Protein 4JPQ (pdb70)

Solvent-accessible surface area: 18331 Å² total

Secondary structure (DSSP, 8-state):
----EEEEEE---SPPPGGGHHHHHHHTT---EE--B---TTS----EEEEEEEE-SSEEEEEEEEEEEEEEE---STTSSGGGSSEEEEEE-SSSSS-EEEEEEETTS-EEEEEE-TTS--PBPPHHHH-----BTT-SS-EEEEEEEEEEEE--EEGGG-TTS-----TT---EEEEEE-TTSSS--EEESS---SS-----GGG-BEEEE-/---EEEEEE---SS--GGGHHHHHHHTT---EE--B---TTS----EEEEEEEE-SSEEEEEEEEEEEEEEE---STTSSGGGSSEEEEEE--SSSS-EEEEEEETTS-EEEEEE-TTS--PBPPHHHH-----BTT-SS-EEEEEEEEEEEE--EEGGG-TTS-----TT---EEEEEE-TTSSS--EEESS---SS-----GGG-BEEEE-

Radius of gyration: 24.13 Å; Cα contacts (8 Å, |Δi|>4): 1091; chains: 2; bounding box: 41×57×74 Å

Foldseek 3Di:
DAWAEDEAAEFDPDFDAAVCQVVRCVVVVFDKAWFFDAQAPVQPDTWGKIKTWHYHFFKIKIKIKTKDQKFFFQFQAAQGPQLQTWKKKKKADFPPDQKIKIWIAGQQGRIWMWIGHPPDDTDTDDPVLSVPHKDKPNHDGGGGMDGGIDIMMMIIHGPCSNVVDDRDTPAFGKWIKMWTFHNNHPRTGITIRIHDNDNDGGNDRVRTHMYTYD/DWAEDEAAEFDPDQDAAVCQVVRCVVVVFDKAWFFDAQDPVQNDGWGKIKTWHYHFFKIKIKMKTKDQKFFFQFQAAQGPQLQTWKKKKKADFDPDQKIKIWIAGQQGHIWMWIGHPPDDTDTDDPVLSVPHKDKPNHDGGGGMDGGIDIMMMIMHGPCSNVVDDRDTPAFGKWIKMWTFHNNHPRTGITIRIHDNDPDGGNDRVRTYMYTHD

CATH classification: 2.60.40.1190

Structure (mmCIF, N/CA/C/O backbone):
data_4JPQ
#
_entry.id   4JPQ
#
_cell.length_a   96.860
_cell.length_b   96.860
_cell.length_c   137.644
_cell.angle_alpha   90.000
_cell.angle_beta   90.000
_cell.angle_gamma   90.000
#
_symmetry.space_group_name_H-M   'P 43 21 2'
#
loop_
_entity.id
_entity.type
_entity.pdbx_description
1 polymer 'Uncharacterized protein'
2 non-polymer '3-CYCLOHEXYL-1-PROPYLSULFONIC ACID'
3 non-polymer 'SULFATE ION'
4 water water
#
loop_
_atom_site.group_PDB
_atom_site.id
_atom_site.type_symbol
_atom_site.label_atom_id
_atom_site.label_alt_id
_atom_site.label_comp_id
_atom_site.label_asym_id
_atom_site.label_entity_id
_atom_site.label_seq_id
_atom_site.pdbx_PDB_ins_code
_atom_site.Cartn_x
_atom_site.Cartn_y
_atom_site.Cartn_z
_atom_site.occupancy
_atom_site.B_iso_or_equiv
_atom_site.auth_seq_id
_atom_site.auth_comp_id
_atom_site.auth_asym_id
_atom_site.auth_atom_id
_atom_site.pdbx_PDB_model_num
ATOM 1 N N . GLN A 1 2 ? 27.250 29.820 53.328 1.00 163.06 32 GLN A N 1
ATOM 2 C CA . GLN A 1 2 ? 26.797 28.415 53.116 1.00 147.04 32 GLN A CA 1
ATOM 3 C C . GLN A 1 2 ? 25.738 28.041 54.170 1.00 143.46 32 GLN A C 1
ATOM 4 O O . GLN A 1 2 ? 25.698 28.647 55.247 1.00 135.94 32 GLN A O 1
ATOM 10 N N . SER A 1 3 ? 24.898 27.050 53.838 1.00 129.10 33 SER A N 1
ATOM 11 C CA . SER A 1 3 ? 23.711 26.616 54.628 1.00 117.40 33 SER A CA 1
ATOM 12 C C . SER A 1 3 ? 22.617 27.687 54.549 1.00 108.88 33 SER A C 1
ATOM 13 O O . SER A 1 3 ? 22.879 28.883 54.282 1.00 94.63 33 SER A O 1
ATOM 16 N N . GLY A 1 4 ? 21.388 27.234 54.761 1.00 90.97 34 GLY A N 1
ATOM 17 C CA . GLY A 1 4 ? 20.242 28.118 54.809 1.00 81.12 34 GLY A CA 1
ATOM 18 C C . GLY A 1 4 ? 19.947 28.507 56.237 1.00 79.58 34 GLY A C 1
ATOM 19 O O . GLY A 1 4 ? 20.576 28.012 57.177 1.00 78.99 34 GLY A O 1
ATOM 20 N N . LYS A 1 5 ? 18.976 29.404 56.383 1.00 73.41 35 LYS A N 1
ATOM 21 C CA . LYS A 1 5 ? 18.517 29.875 57.690 1.00 70.27 35 LYS A CA 1
ATOM 22 C C . LYS A 1 5 ? 17.699 28.805 58.428 1.00 71.87 35 LYS A C 1
ATOM 23 O O . LYS A 1 5 ? 17.318 27.779 57.856 1.00 68.77 35 LYS A O 1
ATOM 29 N N . SER A 1 6 ? 17.445 29.071 59.710 1.00 74.24 36 SER A N 1
ATOM 30 C CA . SER A 1 6 ? 16.672 28.189 60.568 1.00 69.99 36 SER A CA 1
ATOM 31 C C . SER A 1 6 ? 15.613 28.964 61.372 1.00 68.55 36 SER A C 1
ATOM 32 O O . SER A 1 6 ? 15.817 30.133 61.742 1.00 66.48 36 SER A O 1
ATOM 35 N N . LEU A 1 7 ? 14.491 28.288 61.619 1.00 60.59 37 LEU A N 1
ATOM 36 C CA . LEU A 1 7 ? 13.366 28.814 62.376 1.00 61.54 37 LEU A CA 1
ATOM 37 C C . LEU A 1 7 ? 12.760 27.818 63.328 1.00 66.18 37 LEU A C 1
ATOM 38 O O . LEU A 1 7 ? 12.619 26.644 62.977 1.00 68.92 37 LEU A O 1
ATOM 43 N N . SER A 1 8 ? 12.349 28.324 64.495 1.00 77.39 38 SER A N 1
ATOM 44 C CA . SER A 1 8 ? 11.599 27.566 65.487 1.00 80.96 38 SER A CA 1
ATOM 45 C C . SER A 1 8 ? 10.141 27.973 65.286 1.00 70.85 38 SER A C 1
ATOM 46 O O . SER A 1 8 ? 9.804 29.159 65.359 1.00 71.76 38 SER A O 1
ATOM 49 N N . VAL A 1 9 ? 9.300 26.987 64.986 1.00 64.92 39 VAL A N 1
ATOM 50 C CA . VAL A 1 9 ? 7.877 27.184 64.809 1.00 61.20 39 VAL A CA 1
ATOM 51 C C . VAL A 1 9 ? 7.272 26.771 66.150 1.00 60.90 39 VAL A C 1
ATOM 52 O O . VAL A 1 9 ? 7.128 25.575 66.424 1.00 57.60 39 VAL A O 1
ATOM 56 N N . LYS A 1 10 ? 6.952 27.765 66.986 1.00 59.62 40 LYS A N 1
ATOM 57 C CA . LYS A 1 10 ? 6.377 27.524 68.322 1.00 58.93 40 LYS A CA 1
ATOM 58 C C . LYS A 1 10 ? 4.969 26.938 68.215 1.00 57.27 40 LYS A C 1
ATOM 59 O O . LYS A 1 10 ? 4.248 27.239 67.258 1.00 57.58 40 LYS A O 1
ATOM 65 N N . LYS A 1 11 ? 4.601 26.079 69.173 1.00 64.06 41 LYS A N 1
ATOM 66 C CA . LYS A 1 11 ? 3.260 25.482 69.211 1.00 62.21 41 LYS A CA 1
ATOM 67 C C . LYS A 1 11 ? 2.295 26.383 69.975 1.00 61.20 41 LYS A C 1
ATOM 68 O O . LYS A 1 11 ? 2.645 26.926 71.018 1.00 63.45 41 LYS A O 1
ATOM 74 N N . VAL A 1 12 ? 1.074 26.476 69.451 1.00 61.06 42 VAL A N 1
ATOM 75 C CA . VAL A 1 12 ? -0.041 27.207 70.047 1.00 56.09 42 VAL A CA 1
ATOM 76 C C . VAL A 1 12 ? -1.167 26.182 70.268 1.00 58.31 42 VAL A C 1
ATOM 77 O O . VAL A 1 12 ? -1.420 25.357 69.395 1.00 62.60 42 VAL A O 1
ATOM 89 N N . CYS A 1 14 ? -4.905 25.054 70.510 1.00 69.12 44 CYS A N 1
ATOM 90 C CA . CYS A 1 14 ? -6.246 25.372 70.008 1.00 65.38 44 CYS A CA 1
ATOM 91 C C . CYS A 1 14 ? -7.080 24.120 69.966 1.00 70.88 44 CYS A C 1
ATOM 92 O O . CYS A 1 14 ? -6.642 23.168 69.335 1.00 66.70 44 CYS A O 1
ATOM 95 N N . THR A 1 15 ? -8.257 24.104 70.601 1.00 83.20 45 THR A N 1
ATOM 96 C CA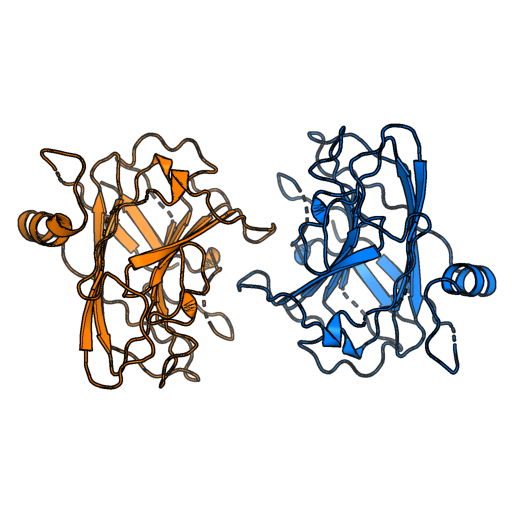 . THR A 1 15 ? -9.162 22.929 70.524 1.00 78.08 45 THR A CA 1
ATOM 97 C C . THR A 1 15 ? -9.722 22.708 69.109 1.00 83.12 45 THR A C 1
ATOM 98 O O . THR A 1 15 ? -9.925 21.562 68.702 1.00 84.66 45 THR A O 1
ATOM 102 N N . ALA A 1 16 ? -9.966 23.808 68.389 1.00 80.22 46 ALA A N 1
ATOM 103 C CA . ALA A 1 16 ? -10.533 23.796 67.040 1.00 76.81 46 ALA A CA 1
ATOM 104 C C . ALA A 1 16 ? -9.652 24.576 66.068 1.00 76.35 46 ALA A C 1
ATOM 105 O O . ALA A 1 16 ? -8.733 25.294 66.461 1.00 66.66 46 ALA A O 1
ATOM 107 N N . SER A 1 17 ? -9.969 24.419 64.789 1.00 82.32 47 SER A N 1
ATOM 108 C CA . SER A 1 17 ? -9.280 25.107 63.715 1.00 74.32 47 SER A CA 1
ATOM 109 C C . SER A 1 17 ? -9.606 26.611 63.781 1.00 75.63 47 SER A C 1
ATOM 110 O O . SER A 1 17 ? -10.787 26.979 63.753 1.00 75.56 47 SER A O 1
ATOM 113 N N . PRO A 1 18 ? -8.579 27.477 63.877 1.00 63.26 48 PRO A N 1
ATOM 114 C CA . PRO A 1 18 ? -8.821 28.919 63.883 1.00 60.20 48 PRO A CA 1
ATOM 115 C C . PRO A 1 18 ? -9.168 29.467 62.499 1.00 67.28 48 PRO A C 1
ATOM 116 O O . PRO A 1 18 ? -8.713 28.929 61.477 1.00 68.04 48 PRO A O 1
ATOM 120 N N . GLU A 1 19 ? -9.982 30.523 62.491 1.00 68.86 49 GLU A N 1
ATOM 121 C CA . GLU A 1 19 ? -10.349 31.231 61.268 1.00 65.50 49 GLU A CA 1
ATOM 122 C C . GLU A 1 19 ? -9.271 32.278 61.025 1.00 60.99 49 GLU A C 1
ATOM 123 O O . GLU A 1 19 ? -8.669 32.778 61.971 1.00 59.16 49 GLU A O 1
ATOM 129 N N . GLY A 1 20 ? -9.017 32.576 59.753 1.00 52.37 50 GLY A N 1
ATOM 130 C CA . GLY A 1 20 ? -7.963 33.494 59.355 1.00 46.40 50 GLY A CA 1
ATOM 131 C C . GLY A 1 20 ? -7.961 34.847 60.034 1.00 52.31 50 GLY A C 1
ATOM 132 O O . GLY A 1 20 ? -6.897 35.286 60.489 1.00 55.19 50 GLY A O 1
ATOM 133 N N . GLU A 1 21 ? -9.144 35.485 60.108 1.00 54.58 51 GLU A N 1
ATOM 134 C CA A GLU A 1 21 ? -9.277 36.832 60.719 0.50 63.26 51 GLU A CA 1
ATOM 135 C CA B GLU A 1 21 ? -9.295 36.827 60.719 0.50 61.04 51 GLU A CA 1
ATOM 136 C C . GLU A 1 21 ? -8.800 36.860 62.177 1.00 62.62 51 GLU A C 1
ATOM 137 O O . GLU A 1 21 ? -8.239 37.871 62.633 1.00 68.84 51 GLU A O 1
ATOM 148 N N . ALA A 1 22 ? -8.995 35.746 62.885 1.00 57.61 52 ALA A N 1
ATOM 149 C CA . ALA A 1 22 ? -8.596 35.593 64.286 1.00 58.16 52 ALA A CA 1
ATOM 150 C C . ALA A 1 22 ? -7.119 35.290 64.537 1.00 53.96 52 ALA A C 1
ATOM 151 O O . ALA A 1 22 ? -6.671 35.423 65.671 1.00 57.04 52 ALA A O 1
ATOM 153 N N . VAL A 1 23 ? -6.361 34.914 63.511 1.00 48.56 53 VAL A N 1
ATOM 154 C CA . VAL A 1 23 ? -4.959 34.498 63.709 1.00 49.19 53 VAL A CA 1
ATOM 155 C C . VAL A 1 23 ? -4.002 35.565 64.271 1.00 52.01 53 VAL A C 1
ATOM 156 O O . VAL A 1 23 ? -3.178 35.236 65.113 1.00 56.97 53 VAL A O 1
ATOM 160 N N . PRO A 1 24 ? -4.080 36.819 63.796 1.00 53.19 54 PRO A N 1
ATOM 161 C CA . PRO A 1 24 ? -3.141 37.831 64.321 1.00 52.74 54 PRO A CA 1
ATOM 162 C C . PRO A 1 24 ? -3.235 38.020 65.828 1.00 51.07 54 PRO A C 1
ATOM 163 O O . PRO A 1 24 ? -2.201 38.162 66.501 1.00 70.67 54 PRO A O 1
ATOM 167 N N . SER A 1 25 ? -4.461 38.020 66.332 1.00 47.25 55 SER A N 1
ATOM 168 C CA . SER A 1 25 ? -4.719 38.102 67.772 1.00 49.80 55 SER A CA 1
ATOM 169 C C . SER A 1 25 ? -4.178 36.875 68.511 1.00 51.97 55 SER A C 1
ATOM 170 O O . SER A 1 25 ? -3.529 37.000 69.540 1.00 52.24 55 SER A O 1
ATOM 173 N N . LEU A 1 26 ? -4.432 35.697 67.957 1.00 55.84 56 LEU A N 1
ATOM 174 C CA . LEU A 1 26 ? -3.939 34.442 68.532 1.00 54.37 56 LEU A CA 1
ATOM 175 C C . LEU A 1 26 ? -2.422 34.457 68.675 1.00 55.10 56 LEU A C 1
ATOM 176 O O . LEU A 1 26 ? -1.889 34.095 69.729 1.00 57.92 56 LEU A O 1
ATOM 181 N N . LEU A 1 27 ? -1.749 34.903 67.617 1.00 51.13 57 LEU A N 1
ATOM 182 C CA . LEU A 1 27 ? -0.296 34.956 67.582 1.00 50.01 57 LEU A CA 1
ATOM 183 C C . LEU A 1 27 ? 0.282 36.002 68.529 1.00 53.43 57 LEU A C 1
ATOM 184 O O . LEU A 1 27 ? 1.299 35.725 69.189 1.00 52.78 57 LEU A O 1
ATOM 189 N N . ASP A 1 28 ? -0.358 37.175 68.618 1.00 53.32 58 ASP A N 1
ATOM 190 C CA . ASP A 1 28 ? 0.069 38.213 69.587 1.00 54.76 58 ASP A CA 1
ATOM 191 C C . ASP A 1 28 ? -0.134 37.715 71.026 1.00 55.85 58 ASP A C 1
ATOM 192 O O . ASP A 1 28 ? 0.663 38.046 71.914 1.00 54.18 58 ASP A O 1
ATOM 197 N N . GLY A 1 29 ? -1.193 36.922 71.231 1.00 56.98 59 GLY A N 1
ATOM 198 C CA . GLY A 1 29 ? -1.512 36.311 72.520 1.00 58.62 59 GLY A CA 1
ATOM 199 C C . GLY A 1 29 ? -0.475 35.322 72.998 1.00 60.79 59 GLY A C 1
ATOM 200 O O . GLY A 1 29 ? -0.266 35.188 74.212 1.00 66.94 59 GLY A O 1
ATOM 201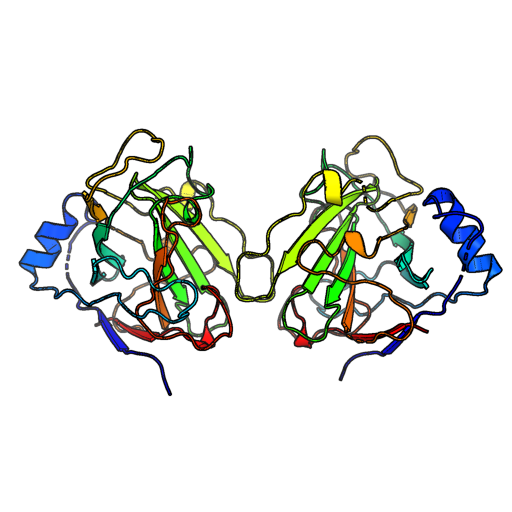 N N . ASN A 1 30 ? 0.166 34.631 72.051 1.00 59.13 60 ASN A N 1
ATOM 202 C CA . ASN A 1 30 ? 1.251 33.673 72.349 1.00 61.46 60 ASN A CA 1
ATOM 203 C C . ASN A 1 30 ? 2.683 34.229 72.169 1.00 55.84 60 ASN A C 1
ATOM 204 O O . ASN A 1 30 ? 3.654 33.491 72.344 1.00 60.95 60 ASN A O 1
ATOM 209 N N . GLY A 1 31 ? 2.806 35.527 71.891 1.00 52.51 61 GLY A N 1
ATOM 210 C CA . GLY A 1 31 ? 4.100 36.189 71.733 1.00 53.72 61 GLY A CA 1
ATOM 211 C C . GLY A 1 31 ? 4.943 35.650 70.593 1.00 54.30 61 GLY A C 1
ATOM 212 O O . GLY A 1 31 ? 6.143 35.503 70.750 1.00 61.34 61 GLY A O 1
ATOM 213 N N . ILE A 1 32 ? 4.317 35.375 69.448 1.00 52.00 62 ILE A N 1
ATOM 214 C CA . ILE A 1 32 ? 5.010 34.816 68.278 1.00 56.52 62 ILE A CA 1
ATOM 215 C C . ILE A 1 32 ? 5.660 35.970 67.525 1.00 51.13 62 ILE A C 1
ATOM 216 O O . ILE A 1 32 ? 4.959 36.789 66.972 1.00 51.13 62 ILE A O 1
ATOM 221 N N . GLU A 1 33 ? 6.993 36.008 67.495 1.00 60.57 63 GLU A N 1
ATOM 222 C CA . GLU A 1 33 ? 7.748 37.137 66.917 1.00 68.16 63 GLU A CA 1
ATOM 223 C C . GLU A 1 33 ? 7.789 37.140 65.389 1.00 64.93 63 GLU A C 1
ATOM 224 O O . GLU A 1 33 ? 7.736 36.084 64.758 1.00 60.65 63 GLU A O 1
ATOM 230 N N . PHE A 1 34 ? 7.945 38.336 64.816 1.00 69.84 64 PHE A N 1
ATOM 231 C CA . PHE A 1 34 ? 8.086 38.505 63.358 1.00 59.26 64 PHE A CA 1
ATOM 232 C C . PHE A 1 34 ? 9.532 38.293 62.913 1.00 55.99 64 PHE A C 1
ATOM 233 O O . PHE A 1 34 ? 10.467 38.584 63.649 1.00 60.27 64 PHE A O 1
ATOM 241 N N . GLN A 1 35 ? 9.677 37.786 61.695 1.00 56.68 65 GLN A N 1
ATOM 242 C CA . GLN A 1 35 ? 10.951 37.499 61.043 1.00 58.18 65 GLN A CA 1
ATOM 243 C C . GLN A 1 35 ? 11.001 38.362 59.785 1.00 60.59 65 GLN A C 1
ATOM 244 O O . GLN A 1 35 ? 9.999 38.422 59.060 1.00 56.38 65 GLN A O 1
ATOM 250 N N . PRO A 1 36 ? 12.144 39.018 59.504 1.00 64.26 66 PRO A N 1
ATOM 251 C CA . PRO A 1 36 ? 12.195 39.807 58.280 1.00 59.82 66 PRO A CA 1
ATOM 252 C C . PRO A 1 36 ? 12.326 38.915 57.028 1.00 56.90 66 PRO A C 1
ATOM 253 O O . PRO A 1 36 ? 12.965 37.863 57.081 1.00 58.27 66 PRO A O 1
ATOM 257 N N . LEU A 1 37 ? 11.668 39.330 55.943 1.00 58.70 67 LEU A N 1
ATOM 258 C CA . LEU A 1 37 ? 11.731 38.683 54.620 1.00 52.94 67 LEU A CA 1
ATOM 259 C C . LEU A 1 37 ? 12.292 39.795 53.732 1.00 51.81 67 LEU A C 1
ATOM 260 O O . LEU A 1 37 ? 11.541 40.579 53.156 1.00 49.49 67 LEU A O 1
ATOM 265 N N . ASP A 1 38 ? 13.622 39.884 53.691 1.00 53.35 68 ASP A N 1
ATOM 266 C CA . ASP A 1 38 ? 14.304 41.012 53.055 1.00 53.60 68 ASP A CA 1
ATOM 267 C C . ASP A 1 38 ? 15.604 40.680 52.319 1.00 54.33 68 ASP A C 1
ATOM 268 O O . ASP A 1 38 ? 16.486 41.554 52.197 1.00 56.66 68 ASP A O 1
ATOM 273 N N . VAL A 1 39 ? 15.730 39.445 51.827 1.00 51.79 69 VAL A N 1
ATOM 274 C CA . VAL A 1 39 ? 16.928 39.056 51.091 1.00 56.74 69 VAL A CA 1
ATOM 275 C C . VAL A 1 39 ? 16.690 39.378 49.614 1.00 56.33 69 VAL A C 1
ATOM 276 O O . VAL A 1 39 ? 15.808 38.793 48.985 1.00 49.60 69 VAL A O 1
ATOM 280 N N . VAL A 1 40 ? 17.493 40.317 49.100 1.00 63.79 70 VAL A N 1
ATOM 281 C CA . VAL A 1 40 ? 17.484 40.769 47.708 1.00 57.42 70 VAL A CA 1
ATOM 282 C C . VAL A 1 40 ? 18.591 39.965 47.039 1.00 60.85 70 VAL A C 1
ATOM 283 O O . VAL A 1 40 ? 19.756 40.366 47.040 1.00 69.61 70 VAL A O 1
ATOM 287 N N . ASN A 1 41 ? 18.224 38.812 46.489 1.00 63.15 71 ASN A N 1
ATOM 288 C CA . ASN A 1 41 ? 19.193 37.887 45.868 1.00 56.92 71 ASN A CA 1
ATOM 289 C C . ASN A 1 41 ? 19.729 38.309 44.512 1.00 58.76 71 ASN A C 1
ATOM 290 O O . ASN A 1 41 ? 20.817 37.865 44.151 1.00 65.73 71 ASN A O 1
ATOM 295 N N . TRP A 1 42 ? 18.975 39.139 43.771 1.00 58.08 72 TRP A N 1
ATOM 296 C CA . TRP A 1 42 ? 19.353 39.591 42.428 1.00 57.52 72 TRP A CA 1
ATOM 297 C C . TRP A 1 42 ? 19.359 41.114 42.330 1.00 59.30 72 TRP A C 1
ATOM 298 O O . TRP A 1 42 ? 18.306 41.742 42.425 1.00 67.97 72 TRP A O 1
ATOM 309 N N . LYS A 1 43 ? 20.548 41.698 42.132 1.00 69.38 73 LYS A N 1
ATOM 310 C CA . LYS A 1 43 ? 20.731 43.168 42.015 1.00 75.90 73 LYS A CA 1
ATOM 311 C C . LYS A 1 43 ? 19.982 43.774 40.810 1.00 72.89 73 LYS A C 1
ATOM 312 O O . LYS A 1 43 ? 19.781 44.985 40.755 1.00 81.13 73 LYS A O 1
ATOM 318 N N . ASP A 1 44 ? 19.615 42.931 39.839 1.00 69.92 74 ASP A N 1
ATOM 319 C CA . ASP A 1 44 ? 18.721 43.295 38.726 1.00 65.98 74 ASP A CA 1
ATOM 320 C C . ASP A 1 44 ? 17.392 43.860 39.216 1.00 62.24 74 ASP A C 1
ATOM 321 O O . ASP A 1 44 ? 16.835 44.744 38.578 1.00 63.26 74 ASP A O 1
ATOM 326 N N . TYR A 1 45 ? 16.857 43.273 40.290 1.00 59.38 75 TYR A N 1
ATOM 327 C CA . TYR A 1 45 ? 15.589 43.692 40.906 1.00 60.34 75 TYR A CA 1
ATOM 328 C C . TYR A 1 45 ? 15.907 44.133 42.331 1.00 56.59 75 TYR A C 1
ATOM 329 O O . TYR A 1 45 ? 15.788 43.331 43.273 1.00 52.89 75 TYR A O 1
ATOM 338 N N . PRO A 1 46 ? 16.331 45.410 42.487 1.00 58.86 76 PRO A N 1
ATOM 339 C CA . PRO A 1 46 ? 16.757 45.927 43.784 1.00 60.92 76 PRO A CA 1
ATOM 340 C C . PRO A 1 46 ? 15.674 46.415 44.730 1.00 57.87 76 PRO A C 1
ATOM 341 O O . PRO A 1 46 ? 15.980 46.624 45.913 1.00 59.15 76 PRO A O 1
ATOM 345 N N . TYR A 1 47 ? 14.444 46.591 44.248 1.00 59.64 77 TYR A N 1
ATOM 346 C CA . TYR A 1 47 ? 13.360 47.081 45.104 1.00 54.99 77 TYR A CA 1
ATOM 347 C C . TYR A 1 47 ? 13.085 46.099 46.252 1.00 55.65 77 TYR A C 1
ATOM 348 O O . TYR A 1 47 ? 12.807 44.928 46.008 1.00 45.69 77 TYR A O 1
ATOM 357 N N . LYS A 1 48 ? 13.268 46.585 47.485 1.00 61.87 78 LYS A N 1
ATOM 358 C CA . LYS A 1 48 ? 13.040 45.835 48.723 1.00 58.53 78 LYS A CA 1
ATOM 359 C C . LYS A 1 48 ? 11.891 46.506 49.485 1.00 54.26 78 LYS A C 1
ATOM 360 O O . LYS A 1 48 ? 12.133 47.398 50.310 1.00 51.48 78 LYS A O 1
ATOM 366 N N . PRO A 1 49 ? 10.640 46.110 49.193 1.00 50.26 79 PRO A N 1
ATOM 367 C CA . PRO A 1 49 ? 9.544 46.612 50.012 1.00 53.84 79 PRO A CA 1
ATOM 368 C C . PRO A 1 49 ? 9.657 45.977 51.392 1.00 53.74 79 PRO A C 1
ATOM 369 O O . PRO A 1 49 ? 10.153 44.866 51.518 1.00 55.12 79 PRO A O 1
ATOM 373 N N . GLU A 1 50 ? 9.222 46.702 52.411 1.00 61.04 80 GLU A N 1
ATOM 374 C CA . GLU A 1 50 ? 9.351 46.271 53.798 1.00 57.55 80 GLU A CA 1
ATOM 375 C C . GLU A 1 50 ? 8.335 45.154 54.069 1.00 55.91 80 GLU A C 1
ATOM 376 O O . GLU A 1 50 ? 7.129 45.392 54.057 1.00 52.52 80 GLU A O 1
ATOM 382 N N . VAL A 1 51 ? 8.839 43.932 54.269 1.00 56.00 81 VAL A N 1
ATOM 383 C CA . VAL A 1 51 ? 8.004 42.744 54.499 1.00 52.88 81 VAL A CA 1
ATOM 384 C C . VAL A 1 51 ? 8.523 41.905 55.670 1.00 53.04 81 VAL A C 1
ATOM 385 O O . VAL A 1 51 ? 9.726 41.694 55.807 1.00 52.18 81 VAL A O 1
ATOM 389 N N . SER A 1 52 ? 7.599 41.436 56.503 1.00 48.14 82 SER A N 1
ATOM 390 C CA . SER A 1 52 ? 7.912 40.541 57.606 1.00 48.23 82 SER A CA 1
ATOM 391 C C . SER A 1 52 ? 6.833 39.455 57.682 1.00 47.82 82 SER A C 1
ATOM 392 O O . SER A 1 52 ? 5.734 39.607 57.125 1.00 48.78 82 SER A O 1
ATOM 395 N N . PHE A 1 53 ? 7.171 38.353 58.342 1.00 43.50 83 PHE A N 1
ATOM 396 C CA . PHE A 1 53 ? 6.247 37.245 58.519 1.00 46.87 83 PHE A CA 1
ATOM 397 C C . PHE A 1 53 ? 6.463 36.534 59.855 1.00 50.58 83 PHE A C 1
ATOM 398 O O . PHE A 1 53 ? 7.428 36.808 60.546 1.00 56.68 83 PHE A O 1
ATOM 406 N N . ARG A 1 54 ? 5.548 35.632 60.200 1.00 45.49 84 ARG A N 1
ATOM 407 C CA . ARG A 1 54 ? 5.696 34.796 61.387 1.00 45.60 84 ARG A CA 1
ATOM 408 C C . ARG A 1 54 ? 4.885 33.533 61.232 1.00 47.09 84 ARG A C 1
ATOM 409 O O . ARG A 1 54 ? 3.900 33.498 60.500 1.00 45.56 84 ARG A O 1
ATOM 417 N N . ILE A 1 55 ? 5.323 32.510 61.950 1.00 51.26 85 ILE A N 1
ATOM 418 C CA . ILE A 1 55 ? 4.784 31.190 61.806 1.00 46.48 85 ILE A CA 1
ATOM 419 C C . ILE A 1 55 ? 4.675 30.443 63.141 1.00 45.06 85 ILE A C 1
ATOM 420 O O . ILE A 1 55 ? 5.514 30.596 64.027 1.00 49.09 85 ILE A O 1
ATOM 425 N N . ALA A 1 56 ? 3.635 29.623 63.246 1.00 42.89 86 ALA A N 1
ATOM 426 C CA . ALA A 1 56 ? 3.381 28.776 64.421 1.00 47.25 86 ALA A CA 1
ATOM 427 C C . ALA A 1 56 ? 2.535 27.586 63.996 1.00 43.22 86 ALA A C 1
ATOM 428 O O . ALA A 1 56 ? 2.204 27.478 62.810 1.00 43.55 86 ALA A O 1
ATOM 430 N N . HIS A 1 57 ? 2.198 26.698 64.930 1.00 45.90 87 HIS A N 1
ATOM 431 C CA . HIS A 1 57 ? 1.357 25.547 64.596 1.00 48.28 87 HIS A CA 1
ATOM 432 C C . HIS A 1 57 ? 0.466 25.082 65.721 1.00 47.71 87 HIS A C 1
ATOM 433 O O . HIS A 1 57 ? 0.776 25.279 66.890 1.00 52.05 87 HIS A O 1
ATOM 440 N N . THR A 1 58 ? -0.626 24.438 65.336 1.00 47.09 88 THR A N 1
ATOM 441 C CA . THR A 1 58 ? -1.582 23.863 66.265 1.00 49.83 88 THR A CA 1
ATOM 442 C C . THR A 1 58 ? -1.391 22.362 66.485 1.00 50.93 88 THR A C 1
ATOM 443 O O . THR A 1 58 ? -2.064 21.787 67.332 1.00 53.07 88 THR A O 1
ATOM 447 N N . GLY A 1 59 ? -0.506 21.731 65.718 1.00 53.26 89 GLY A N 1
ATOM 448 C CA . GLY A 1 59 ? -0.315 20.278 65.747 1.00 64.12 89 GLY A CA 1
ATOM 449 C C . GLY A 1 59 ? -0.968 19.703 64.487 1.00 68.52 89 GLY A C 1
ATOM 450 O O . GLY A 1 59 ? -0.380 18.851 63.813 1.00 66.56 89 GLY A O 1
ATOM 451 N N . ARG A 1 60 ? -2.187 20.167 64.184 1.00 65.63 90 ARG A N 1
ATOM 452 C CA . ARG A 1 60 ? -2.929 19.805 62.976 1.00 71.87 90 ARG A CA 1
ATOM 453 C C . ARG A 1 60 ? -2.766 20.846 61.855 1.00 59.23 90 ARG A C 1
ATOM 454 O O . ARG A 1 60 ? -3.030 20.518 60.705 1.00 59.79 90 ARG A O 1
ATOM 462 N N . GLU A 1 61 ? -2.367 22.088 62.169 1.00 58.33 91 GLU A N 1
ATOM 463 C CA . GLU A 1 61 ? -2.315 23.184 61.170 1.00 57.26 91 GLU A CA 1
ATOM 464 C C . GLU A 1 61 ? -1.126 24.121 61.321 1.00 51.52 91 GLU A C 1
ATOM 465 O O 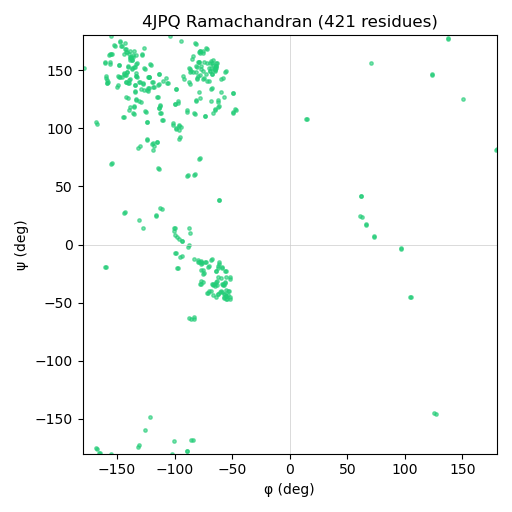. GLU A 1 61 ? -0.685 24.364 62.438 1.00 46.02 91 GLU A O 1
ATOM 471 N N . ILE A 1 62 ? -0.652 24.659 60.195 1.00 49.65 92 ILE A N 1
ATOM 472 C CA . ILE A 1 62 ? 0.414 25.662 60.159 1.00 51.36 92 ILE A CA 1
ATOM 473 C C . ILE A 1 62 ? -0.286 27.009 60.016 1.00 58.27 92 ILE A C 1
ATOM 474 O O . ILE A 1 62 ? -1.151 27.159 59.148 1.00 54.41 92 ILE A O 1
ATOM 479 N N . LEU A 1 63 ? 0.143 27.974 60.830 1.00 51.99 93 LEU A N 1
ATOM 480 C CA . LEU A 1 63 ? -0.397 29.314 60.870 1.00 43.91 93 LEU A CA 1
ATOM 481 C C . LEU A 1 63 ? 0.660 30.294 60.376 1.00 47.43 93 LEU A C 1
ATOM 482 O O . LEU A 1 63 ? 1.727 30.397 60.985 1.00 47.76 93 LEU A O 1
ATOM 487 N N . LEU A 1 64 ? 0.359 31.013 59.289 1.00 47.00 94 LEU A N 1
ATOM 488 C CA . LEU A 1 64 ? 1.246 32.035 58.701 1.00 43.45 94 LEU A CA 1
ATOM 489 C C . LEU A 1 64 ? 0.590 33.396 58.712 1.00 43.72 94 LEU A C 1
ATOM 490 O O . LEU A 1 64 ? -0.590 33.495 58.390 1.00 45.33 94 LEU A O 1
ATOM 495 N N . HIS A 1 65 ? 1.386 34.426 59.013 1.00 38.00 95 HIS A N 1
ATOM 496 C CA . HIS A 1 65 ? 0.944 35.801 59.051 1.00 42.76 95 HIS A CA 1
ATOM 497 C C . HIS A 1 65 ? 2.044 36.656 58.436 1.00 46.29 95 HIS A C 1
ATOM 498 O O . HIS A 1 65 ? 3.148 36.676 58.957 1.00 46.37 95 HIS A O 1
ATOM 505 N N . TYR A 1 66 ? 1.736 37.300 57.312 1.00 45.19 96 TYR A N 1
ATOM 506 C CA . TYR A 1 66 ? 2.632 38.196 56.598 1.00 39.91 96 TYR A CA 1
ATOM 507 C C . TYR A 1 66 ? 2.168 39.626 56.777 1.00 44.05 96 TYR A C 1
ATOM 508 O O . TYR A 1 66 ? 0.958 39.882 56.755 1.00 42.46 96 TYR A O 1
ATOM 517 N N . LYS A 1 67 ? 3.122 40.551 56.897 1.00 44.32 97 LYS A N 1
ATOM 518 C CA . LYS A 1 67 ? 2.864 42.006 56.925 1.00 41.82 97 LYS A CA 1
ATOM 519 C C . LYS A 1 67 ? 3.698 42.618 55.797 1.00 44.46 97 LYS A C 1
ATOM 520 O O . LYS A 1 67 ? 4.880 42.318 55.681 1.00 54.30 97 LYS A O 1
ATOM 526 N N . VAL A 1 68 ? 3.089 43.484 54.992 1.00 43.26 98 VAL A N 1
ATOM 527 C CA . VAL A 1 68 ? 3.744 44.131 53.843 1.00 45.99 98 VAL A CA 1
ATOM 528 C C . VAL A 1 68 ? 3.490 45.644 53.785 1.00 45.33 98 VAL A C 1
ATOM 529 O O . VAL A 1 68 ? 2.414 46.096 54.159 1.00 40.33 98 VAL A O 1
ATOM 533 N N . LYS A 1 69 ? 4.499 46.399 53.335 1.00 50.26 99 LYS A N 1
ATOM 534 C CA . LYS A 1 69 ? 4.379 47.832 53.018 1.00 51.94 99 LYS A CA 1
ATOM 535 C C . LYS A 1 69 ? 5.124 48.036 51.688 1.00 50.37 99 LYS A C 1
ATOM 536 O O . LYS A 1 69 ? 6.341 47.861 51.646 1.00 58.94 99 LYS A O 1
ATOM 542 N N . GLU A 1 70 ? 4.389 48.370 50.616 1.00 50.62 100 GLU A N 1
ATOM 543 C CA . GLU A 1 70 ? 4.955 48.567 49.253 1.00 52.17 100 GLU A CA 1
ATOM 544 C C . GLU A 1 70 ? 4.313 49.705 48.472 1.00 56.93 100 GLU A C 1
ATOM 545 O O . GLU A 1 70 ? 3.245 50.193 48.841 1.00 65.48 100 GLU A O 1
ATOM 551 N N . ALA A 1 71 ? 4.979 50.100 47.381 1.00 64.96 101 ALA A N 1
ATOM 552 C CA . ALA A 1 71 ? 4.567 51.256 46.548 1.00 65.11 101 ALA A CA 1
ATOM 553 C C . ALA A 1 71 ? 3.300 51.072 45.718 1.00 58.25 101 ALA A C 1
ATOM 554 O O . ALA A 1 71 ? 2.732 52.066 45.259 1.00 68.18 101 ALA A O 1
ATOM 556 N N . SER A 1 72 ? 2.886 49.825 45.491 1.00 51.42 102 SER A N 1
ATOM 557 C CA . SER A 1 72 ? 1.648 49.533 44.754 1.00 52.00 102 SER A CA 1
ATOM 558 C C . SER A 1 72 ? 1.144 48.124 45.027 1.00 49.26 102 SER A C 1
ATOM 559 O O . SER A 1 72 ? 1.925 47.250 45.407 1.00 52.52 102 SER A O 1
ATOM 562 N N . VAL A 1 73 ? -0.160 47.935 44.817 1.00 47.66 103 VAL A N 1
ATOM 563 C CA . VAL A 1 73 ? -0.833 46.640 44.978 1.00 47.27 103 VAL A CA 1
ATOM 564 C C . VAL A 1 73 ? -1.730 46.353 43.780 1.00 47.16 103 VAL A C 1
ATOM 565 O O . VAL A 1 73 ? -2.188 47.275 43.107 1.00 51.77 103 VAL A O 1
ATOM 569 N N . ARG A 1 74 ? -1.996 45.072 43.552 1.00 44.32 104 ARG A N 1
ATOM 570 C CA . ARG A 1 74 ? -2.744 44.596 42.380 1.00 50.21 104 ARG A CA 1
ATOM 571 C C . ARG A 1 74 ? -3.305 43.207 42.676 1.00 44.62 104 ARG A C 1
ATOM 572 O O . ARG A 1 74 ? -2.655 42.444 43.367 1.00 45.94 104 ARG A O 1
ATOM 580 N N . ALA A 1 75 ? -4.495 42.897 42.172 1.00 48.82 105 ALA A N 1
ATOM 581 C CA . ALA A 1 75 ? -5.123 41.566 42.369 1.00 50.42 105 ALA A CA 1
ATOM 582 C C . ALA A 1 75 ? -6.118 41.265 41.255 1.00 51.66 105 ALA A C 1
ATOM 583 O O . ALA A 1 75 ? -7.322 41.289 41.455 1.00 62.96 105 ALA A O 1
ATOM 585 N N . VAL A 1 76 ? -5.587 41.050 40.059 1.00 50.60 106 VAL A N 1
ATOM 586 C CA . VAL A 1 76 ? -6.386 40.765 38.871 1.00 54.87 106 VAL A CA 1
ATOM 587 C C . VAL A 1 76 ? -6.913 39.320 38.837 1.00 50.59 106 VAL A C 1
ATOM 588 O O . VAL A 1 76 ? -8.018 39.091 38.338 1.00 55.58 106 VAL A O 1
ATOM 592 N N . ALA A 1 77 ? -6.137 38.371 39.357 1.00 45.46 107 ALA A N 1
ATOM 593 C CA . ALA A 1 77 ? -6.492 36.944 39.292 1.00 48.97 107 ALA A CA 1
ATOM 594 C C . ALA A 1 77 ? -7.938 36.676 39.701 1.00 50.65 107 ALA A C 1
ATOM 595 O O . ALA A 1 77 ? -8.300 36.959 40.825 1.00 57.08 107 ALA A O 1
ATOM 597 N N . SER A 1 78 ? -8.757 36.173 38.777 1.00 54.87 108 SER A N 1
ATOM 598 C CA . SER A 1 78 ? -10.197 35.984 39.041 1.00 63.55 108 SER A CA 1
ATOM 599 C C . SER A 1 78 ? -10.561 34.779 39.906 1.00 60.53 108 SER A C 1
ATOM 600 O O . SER A 1 78 ? -11.651 34.758 40.481 1.00 73.66 108 SER A O 1
ATOM 603 N N . GLY A 1 79 ? -9.692 33.776 39.979 1.00 58.19 109 GLY A N 1
ATOM 604 C CA . GLY A 1 79 ? -9.958 32.590 40.803 1.00 62.48 109 GLY A CA 1
ATOM 605 C C . GLY A 1 79 ? -8.717 31.966 41.394 1.00 57.74 109 GLY A C 1
ATOM 606 O O . GLY A 1 79 ? -7.597 32.401 41.111 1.00 50.56 109 GLY A O 1
ATOM 607 N N . ASP A 1 80 ? -8.934 30.959 42.246 1.00 56.68 110 ASP A N 1
ATOM 608 C CA . ASP A 1 80 ? -7.841 30.198 42.844 1.00 53.94 110 ASP A CA 1
ATOM 609 C C . ASP A 1 80 ? -7.114 29.478 41.722 1.00 52.68 110 ASP A C 1
ATOM 610 O O . ASP A 1 80 ? -7.689 29.213 40.658 1.00 52.03 110 ASP A O 1
ATOM 615 N N . ASN A 1 81 ? -5.835 29.210 41.960 1.00 48.38 111 ASN A N 1
ATOM 616 C CA . ASN A 1 81 ? -4.929 28.649 40.952 1.00 48.08 111 ASN A CA 1
ATOM 617 C C . ASN A 1 81 ? -4.760 29.556 39.726 1.00 44.39 111 ASN A C 1
ATOM 618 O O . ASN A 1 81 ? -4.359 29.107 38.661 1.00 45.00 111 ASN A O 1
ATOM 623 N N . GLY A 1 82 ? -4.983 30.852 39.920 1.00 44.42 112 GLY A N 1
ATOM 624 C CA . GLY A 1 82 ? -4.796 31.834 38.883 1.00 45.95 112 GLY A CA 1
ATOM 625 C C . GLY A 1 82 ? -3.339 32.268 38.855 1.00 46.23 112 GLY A C 1
ATOM 626 O O . GLY A 1 82 ? -2.488 31.711 39.549 1.00 46.96 112 GLY A O 1
ATOM 627 N N . ARG A 1 83 ? -3.086 33.342 38.115 1.00 51.10 113 ARG A N 1
ATOM 628 C CA . ARG A 1 83 ? -1.748 33.885 37.849 1.00 51.20 113 ARG A CA 1
ATOM 629 C C . ARG A 1 83 ? -1.389 34.892 38.946 1.00 46.85 113 ARG A C 1
ATOM 630 O O . ARG A 1 83 ? -1.106 36.057 38.685 1.00 52.30 113 ARG A O 1
ATOM 638 N N . VAL A 1 84 ? -1.386 34.394 40.182 1.00 47.40 114 VAL A N 1
ATOM 639 C CA . VAL A 1 84 ? -1.231 35.220 41.395 1.00 41.95 114 VAL A CA 1
ATOM 640 C C . VAL A 1 84 ? 0.135 35.885 41.567 1.00 44.50 114 VAL A C 1
ATOM 641 O O . VAL A 1 84 ? 0.226 36.965 42.138 1.00 45.10 114 VAL A O 1
ATOM 645 N N . TRP A 1 85 ? 1.189 35.208 41.124 1.00 40.29 115 TRP A N 1
ATOM 646 C CA . TRP A 1 85 ? 2.569 35.736 41.159 1.00 38.11 115 TRP A CA 1
ATOM 647 C C . TRP A 1 85 ? 2.714 37.090 40.424 1.00 42.97 115 TRP A C 1
ATOM 648 O O . TRP A 1 85 ? 3.674 37.836 40.679 1.00 42.60 115 TRP A O 1
ATOM 659 N N . GLU A 1 86 ? 1.792 37.372 39.498 1.00 42.53 116 GLU A N 1
ATOM 660 C CA . GLU A 1 86 ? 1.763 38.658 38.767 1.00 46.44 116 GLU A CA 1
ATOM 661 C C . GLU A 1 86 ? 1.205 39.799 39.594 1.00 46.57 116 GLU A C 1
ATOM 662 O O . GLU A 1 86 ? 1.583 40.960 39.387 1.00 58.52 116 GLU A O 1
ATOM 668 N N . ASP A 1 87 ? 0.278 39.456 40.487 1.00 42.83 117 ASP A N 1
ATOM 669 C CA . ASP A 1 87 ? -0.344 40.376 41.435 1.00 47.37 117 ASP A CA 1
ATOM 670 C C . ASP A 1 87 ? 0.623 40.537 42.625 1.00 47.90 117 ASP A C 1
ATOM 671 O O . ASP A 1 87 ? 1.648 39.853 42.679 1.00 40.36 117 ASP A O 1
ATOM 676 N N . ALA A 1 88 ? 0.320 41.466 43.544 1.00 46.72 118 ALA A N 1
ATOM 677 C CA . ALA A 1 88 ? 1.107 41.635 44.790 1.00 43.94 118 ALA A CA 1
ATOM 678 C C . ALA A 1 88 ? 0.870 40.342 45.541 1.00 40.40 118 ALA A C 1
ATOM 679 O O . ALA A 1 88 ? -0.269 40.042 45.918 1.00 46.36 118 ALA A O 1
ATOM 681 N N . CYS A 1 89 ? 1.941 39.582 45.742 1.00 40.10 119 CYS A N 1
ATOM 682 C CA . CYS A 1 89 ? 1.837 38.217 46.218 1.00 44.79 119 CYS A CA 1
ATOM 683 C C . CYS A 1 89 ? 2.883 37.817 47.233 1.00 46.36 119 CYS A C 1
ATOM 684 O O . CYS A 1 89 ? 4.054 38.147 47.064 1.00 51.33 119 CYS A O 1
ATOM 687 N N . VAL A 1 90 ? 2.440 37.072 48.255 1.00 51.27 120 VAL A N 1
ATOM 688 C CA . VAL A 1 90 ? 3.314 36.463 49.270 1.00 43.90 120 VAL A CA 1
ATOM 689 C C . VAL A 1 90 ? 3.215 34.952 49.067 1.00 46.69 120 VAL A C 1
ATOM 690 O O . VAL A 1 90 ? 2.152 34.437 48.664 1.00 38.30 120 VAL A O 1
ATOM 694 N N . GLU A 1 91 ? 4.327 34.260 49.326 1.00 44.35 121 GLU A N 1
ATOM 695 C CA . GLU A 1 91 ? 4.441 32.835 49.041 1.00 44.02 121 GLU A CA 1
ATOM 696 C C . GLU A 1 91 ? 5.121 32.055 50.171 1.00 45.38 121 GLU A C 1
ATOM 697 O O . GLU A 1 91 ? 5.937 32.605 50.910 1.00 43.01 121 GLU A O 1
ATOM 703 N N . PHE A 1 92 ? 4.748 30.776 50.278 1.00 49.70 122 PHE A N 1
ATOM 704 C CA . PHE A 1 92 ? 5.305 29.808 51.225 1.00 48.65 122 PHE A CA 1
ATOM 705 C C . PHE A 1 92 ? 5.560 28.509 50.462 1.00 43.93 122 PHE A C 1
ATOM 706 O O . PHE A 1 92 ? 4.627 27.933 49.909 1.00 49.32 122 PHE A O 1
ATOM 714 N N . PHE A 1 93 ? 6.817 28.085 50.412 1.00 37.82 123 PHE A N 1
ATOM 715 C CA . PHE A 1 93 ? 7.232 26.849 49.732 1.00 43.71 123 PHE A CA 1
ATOM 716 C C . PHE A 1 93 ? 7.734 25.919 50.829 1.00 46.68 123 PHE A C 1
ATOM 717 O O . PHE A 1 93 ? 8.465 26.374 51.706 1.00 47.35 123 PHE A O 1
ATOM 725 N N . VAL A 1 94 ? 7.380 24.631 50.770 1.00 55.08 124 VAL A N 1
ATOM 726 C CA . VAL A 1 94 ? 7.749 23.682 51.838 1.00 57.38 124 VAL A CA 1
ATOM 727 C C . VAL A 1 94 ? 7.738 22.203 51.402 1.00 58.09 124 VAL A C 1
ATOM 728 O O . VAL A 1 94 ? 6.840 21.788 50.671 1.00 59.65 124 VAL A O 1
ATOM 732 N N . SER A 1 95 ? 8.739 21.442 51.862 1.00 61.20 125 SER A N 1
ATOM 733 C CA . SER A 1 95 ? 8.876 19.989 51.640 1.00 62.39 125 SER A CA 1
ATOM 734 C C . SER A 1 95 ? 8.707 19.396 53.045 1.00 61.15 125 SER A C 1
ATOM 735 O O . SER A 1 95 ? 9.543 19.647 53.921 1.00 65.88 125 SER A O 1
ATOM 738 N N . PRO A 1 96 ? 7.669 18.578 53.266 1.00 68.36 126 PRO A N 1
ATOM 739 C CA . PRO A 1 96 ? 7.387 18.141 54.625 1.00 82.89 126 PRO A CA 1
ATOM 740 C C . PRO A 1 96 ? 7.960 16.811 55.132 1.00 91.35 126 PRO A C 1
ATOM 741 O O . PRO A 1 96 ? 7.851 16.571 56.346 1.00 102.34 126 PRO A O 1
ATOM 745 N N . GLU A 1 97 ? 8.546 15.973 54.270 1.00 85.38 127 GLU A N 1
ATOM 746 C CA . GLU A 1 97 ? 8.988 14.637 54.705 1.00 106.27 127 GLU A CA 1
ATOM 747 C C . GLU A 1 97 ? 10.453 14.321 54.377 1.00 106.28 127 GLU A C 1
ATOM 748 O O . GLU A 1 97 ? 10.852 13.161 54.473 1.00 91.83 127 GLU A O 1
ATOM 754 N N . GLY A 1 98 ? 11.250 15.328 54.017 1.00 107.28 128 GLY A N 1
ATOM 755 C CA . GLY A 1 98 ? 12.638 15.108 53.614 1.00 107.34 128 GLY A CA 1
ATOM 756 C C . GLY A 1 98 ? 12.840 14.326 52.313 1.00 113.82 128 GLY A C 1
ATOM 757 O O . GLY A 1 98 ? 13.928 13.784 52.094 1.00 114.65 128 GLY A O 1
ATOM 758 N N . ASP A 1 99 ? 11.796 14.223 51.479 1.00 113.31 129 ASP A N 1
ATOM 759 C CA . ASP A 1 99 ? 11.875 13.591 50.149 1.00 105.32 129 ASP A CA 1
ATOM 760 C C . ASP A 1 99 ? 11.933 14.758 49.161 1.00 94.94 129 ASP A C 1
ATOM 761 O O . ASP A 1 99 ? 11.914 15.928 49.582 1.00 87.28 129 ASP A O 1
ATOM 766 N N . ASP A 1 100 ? 12.008 14.455 47.868 1.00 94.74 130 ASP A N 1
ATOM 767 C CA . ASP A 1 100 ? 12.132 15.513 46.846 1.00 97.31 130 ASP A CA 1
ATOM 768 C C . ASP A 1 100 ? 10.856 16.270 46.511 1.00 91.89 130 ASP A C 1
ATOM 769 O O . ASP A 1 100 ? 10.935 17.330 45.887 1.00 102.07 130 ASP A O 1
ATOM 774 N N . ARG A 1 101 ? 9.698 15.747 46.912 1.00 80.05 131 ARG A N 1
ATOM 775 C CA . ARG A 1 101 ? 8.443 16.440 46.674 1.00 77.71 131 ARG A CA 1
ATOM 776 C C . ARG A 1 101 ? 8.323 17.661 47.591 1.00 78.56 131 ARG A C 1
ATOM 777 O O . ARG A 1 101 ? 8.732 17.622 48.764 1.00 89.50 131 ARG A O 1
ATOM 785 N N . TYR A 1 102 ? 7.793 18.747 47.034 1.00 68.87 132 TYR A N 1
ATOM 786 C CA . TYR A 1 102 ? 7.553 19.998 47.783 1.00 61.49 132 TYR A CA 1
ATOM 787 C C . TYR A 1 102 ? 6.254 20.626 47.299 1.00 61.37 132 TYR A C 1
ATOM 788 O O . TYR A 1 102 ? 5.709 20.224 46.253 1.00 62.73 132 TYR A O 1
ATOM 797 N N . TYR A 1 103 ? 5.806 21.618 48.065 1.00 53.23 133 TYR A N 1
ATOM 798 C CA . TYR A 1 103 ? 4.590 22.361 47.797 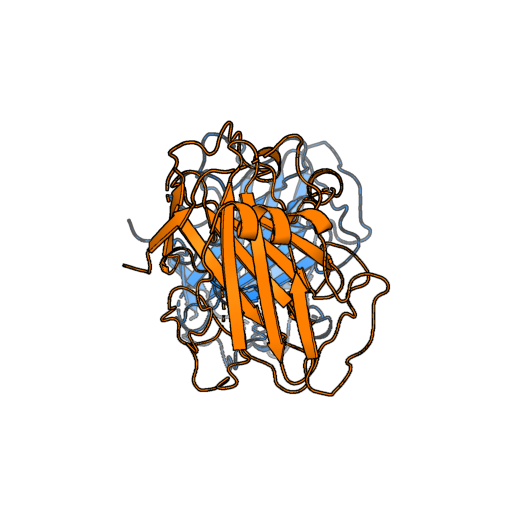1.00 52.96 133 TYR A CA 1
ATOM 799 C C . TYR A 1 103 ? 4.874 23.852 47.758 1.00 54.56 133 TYR A C 1
ATOM 800 O O . TYR A 1 103 ? 5.791 24.321 48.422 1.00 57.61 133 TYR A O 1
ATOM 809 N N . ASN A 1 104 ? 4.088 24.582 46.976 1.00 50.26 134 ASN A N 1
ATOM 810 C CA . ASN A 1 104 ? 4.173 26.045 46.923 1.00 52.77 134 ASN A CA 1
ATOM 811 C C . ASN A 1 104 ? 2.772 26.625 47.109 1.00 51.36 134 ASN A C 1
ATOM 812 O O . ASN A 1 104 ? 1.850 26.275 46.368 1.00 43.63 134 ASN A O 1
ATOM 817 N N . PHE A 1 105 ? 2.630 27.470 48.129 1.00 49.63 135 PHE A N 1
ATOM 818 C CA . PHE A 1 105 ? 1.390 28.146 48.459 1.00 47.98 135 PHE A CA 1
ATOM 819 C C . PHE A 1 105 ? 1.630 29.603 48.114 1.00 46.82 135 PHE A C 1
ATOM 820 O O . PHE A 1 105 ? 2.384 30.271 48.814 1.00 48.39 135 PHE A O 1
ATOM 828 N N . GLU A 1 106 ? 1.021 30.074 47.027 1.00 46.80 136 GLU A N 1
ATOM 829 C CA . GLU A 1 106 ? 1.172 31.454 46.571 1.00 47.49 136 GLU A CA 1
ATOM 830 C C . GLU A 1 106 ? -0.194 32.100 46.705 1.00 44.23 136 GLU A C 1
ATOM 831 O O . GLU A 1 106 ? -1.179 31.564 46.200 1.00 44.33 136 GLU A O 1
ATOM 837 N N . CYS A 1 107 ? -0.253 33.242 47.387 1.00 43.96 137 CYS A N 1
ATOM 838 C CA . CYS A 1 107 ? -1.523 33.927 47.659 1.00 42.70 137 CYS A CA 1
ATOM 839 C C . CYS A 1 107 ? -1.420 35.424 47.369 1.00 46.11 137 CYS A C 1
ATOM 840 O O . CYS A 1 107 ? -0.502 36.087 47.883 1.00 47.88 137 CYS A O 1
ATOM 843 N N . ASN A 1 108 ? -2.295 35.956 46.507 1.00 47.53 138 ASN A N 1
ATOM 844 C CA . ASN A 1 108 ? -2.256 37.408 46.220 1.00 44.12 138 ASN A CA 1
ATOM 845 C C . ASN A 1 108 ? -2.914 38.171 47.350 1.00 46.89 138 ASN A C 1
ATOM 846 O O . ASN A 1 108 ? -3.631 37.576 48.174 1.00 51.40 138 ASN A O 1
ATOM 851 N N . CYS A 1 109 ? -2.699 39.486 47.359 1.00 51.21 139 CYS A N 1
ATOM 852 C CA . CYS A 1 109 ? -3.234 40.375 48.409 1.00 49.47 139 CYS A CA 1
ATOM 853 C C . CYS A 1 109 ? -4.762 40.393 48.579 1.00 45.60 139 CYS A C 1
ATOM 854 O O . CYS A 1 109 ? -5.244 40.818 49.624 1.00 49.49 139 CYS A O 1
ATOM 857 N N . ALA A 1 110 ? -5.507 39.945 47.568 1.00 46.24 140 ALA A N 1
ATOM 858 C CA . ALA A 1 110 ? -6.977 39.817 47.656 1.00 49.42 140 ALA A CA 1
ATOM 859 C C . ALA A 1 110 ? -7.457 38.465 48.197 1.00 44.61 140 ALA A C 1
ATOM 860 O O . ALA A 1 110 ? -8.665 38.269 48.337 1.00 47.62 140 ALA A O 1
ATOM 862 N N . GLY A 1 111 ? -6.534 37.545 48.491 1.00 40.60 141 GLY A N 1
ATOM 863 C CA . GLY A 1 111 ? -6.873 36.223 49.017 1.00 39.91 141 GLY A CA 1
ATOM 864 C C . GLY A 1 111 ? -6.962 35.072 48.033 1.00 41.64 141 GLY A C 1
ATOM 865 O O . GLY A 1 111 ? -7.217 33.944 48.457 1.00 49.47 141 GLY A O 1
ATOM 866 N N . ARG A 1 112 ? -6.800 35.328 46.735 1.00 44.43 142 ARG A N 1
ATOM 867 C CA . ARG A 1 112 ? -6.794 34.253 45.732 1.00 45.78 142 ARG A CA 1
ATOM 868 C C . ARG A 1 112 ? -5.527 33.444 45.987 1.00 47.37 142 ARG A C 1
ATOM 869 O O . ARG A 1 112 ? -4.439 34.038 46.140 1.00 46.27 142 ARG A O 1
ATOM 877 N N . LEU A 1 113 ? -5.665 32.116 45.990 1.00 47.11 143 LEU A N 1
ATOM 878 C CA . LEU A 1 113 ? -4.560 31.192 46.291 1.00 47.94 143 LEU A CA 1
ATOM 879 C C . LEU A 1 113 ? -4.267 30.191 45.183 1.00 47.41 143 LEU A C 1
ATOM 880 O O . LEU A 1 113 ? -5.179 29.684 44.528 1.00 47.22 143 LEU A O 1
ATOM 885 N N . LEU A 1 114 ? -2.980 29.892 45.037 1.00 51.66 144 LEU A N 1
ATOM 886 C CA . LEU A 1 114 ? -2.454 28.878 44.125 1.00 51.88 144 LEU A CA 1
ATOM 887 C C . LEU A 1 114 ? -1.653 27.887 44.970 1.00 53.65 144 LEU A C 1
ATOM 888 O O . LEU A 1 114 ? -0.855 28.309 45.836 1.00 45.64 144 LEU A O 1
ATOM 893 N N . ILE A 1 115 ? -1.870 26.594 44.716 1.00 51.85 145 ILE A N 1
ATOM 894 C CA . ILE A 1 115 ? -1.102 25.525 45.350 1.00 48.66 145 ILE A CA 1
ATOM 895 C C . ILE A 1 115 ? -0.705 24.515 44.285 1.00 52.07 145 ILE A C 1
ATOM 896 O O . ILE A 1 115 ? -1.550 24.102 43.499 1.00 53.47 145 ILE A O 1
ATOM 901 N N . GLN A 1 116 ? 0.569 24.137 44.258 1.00 48.87 146 GLN A N 1
ATOM 902 C CA . GLN A 1 116 ? 1.012 23.010 43.443 1.00 49.32 146 GLN A CA 1
ATOM 903 C C . GLN A 1 116 ? 1.798 22.074 44.349 1.00 49.35 146 GLN A C 1
ATOM 904 O O . GLN A 1 116 ? 2.211 22.460 45.460 1.00 54.94 146 GLN A O 1
ATOM 910 N N . GLY A 1 117 ? 1.980 20.847 43.874 1.00 48.02 147 GLY A N 1
ATOM 911 C CA . GLY A 1 117 ? 2.716 19.802 44.599 1.00 50.71 147 GLY A CA 1
ATOM 912 C C . GLY A 1 117 ? 3.509 18.919 43.653 1.00 52.53 147 GLY A C 1
ATOM 913 O O . GLY A 1 117 ? 3.088 18.693 42.519 1.00 51.66 147 GLY A O 1
ATOM 914 N N . GLY A 1 118 ? 4.666 18.442 44.107 1.00 58.74 148 GLY A N 1
ATOM 915 C CA . GLY A 1 118 ? 5.518 17.538 43.303 1.00 64.40 148 GLY A CA 1
ATOM 916 C C . GLY A 1 118 ? 6.990 17.866 43.367 1.00 64.22 148 GLY A C 1
ATOM 917 O O . GLY A 1 118 ? 7.398 18.822 44.039 1.00 61.32 148 GLY A O 1
ATOM 918 N N . ALA A 1 119 ? 7.777 17.027 42.690 1.00 76.70 149 ALA A N 1
ATOM 919 C CA . ALA A 1 119 ? 9.238 17.181 42.596 1.00 80.08 149 ALA A CA 1
ATOM 920 C C . ALA A 1 119 ? 9.585 18.143 41.464 1.00 74.55 149 ALA A C 1
ATOM 921 O O . ALA A 1 119 ? 8.768 18.384 40.570 1.00 78.35 149 ALA A O 1
ATOM 923 N N . VAL A 1 120 ? 10.795 18.698 41.512 1.00 67.93 150 VAL A N 1
ATOM 924 C CA . VAL A 1 120 ? 11.276 19.604 40.445 1.00 63.36 150 VAL A CA 1
ATOM 925 C C . VAL A 1 120 ? 11.333 18.965 39.051 1.00 65.65 150 VAL A C 1
ATOM 926 O O . VAL A 1 120 ? 11.180 19.668 38.056 1.00 62.39 150 VAL A O 1
ATOM 930 N N . ASN A 1 121 ? 11.543 17.642 39.005 1.00 69.24 151 ASN A N 1
ATOM 931 C CA . ASN A 1 121 ? 11.693 16.881 37.760 1.00 71.83 151 ASN A CA 1
ATOM 932 C C . ASN A 1 121 ? 10.424 16.352 37.067 1.00 73.06 151 ASN A C 1
ATOM 933 O O . ASN A 1 121 ? 10.514 15.564 36.107 1.00 76.45 151 ASN A O 1
ATOM 938 N N . GLU A 1 122 ? 9.257 16.794 37.528 1.00 68.39 152 GLU A N 1
ATOM 939 C CA . GLU A 1 122 ? 7.969 16.418 36.935 1.00 68.10 152 GLU A CA 1
ATOM 940 C C . GLU A 1 122 ? 7.037 17.624 36.885 1.00 61.69 152 GLU A C 1
ATOM 941 O O . GLU A 1 122 ? 7.278 18.623 37.583 1.00 54.95 152 GLU A O 1
ATOM 947 N N . ARG A 1 123 ? 5.974 17.513 36.079 1.00 66.16 153 ARG A N 1
ATOM 948 C CA . ARG A 1 123 ? 4.888 18.509 36.057 1.00 64.85 153 ARG A CA 1
ATOM 949 C C . ARG A 1 123 ? 4.320 18.446 37.472 1.00 64.91 153 ARG A C 1
ATOM 950 O O . ARG A 1 123 ? 3.980 17.363 37.956 1.00 66.84 153 ARG A O 1
ATOM 958 N N . ARG A 1 124 ? 4.309 19.586 38.155 1.00 61.48 154 ARG A N 1
ATOM 959 C CA . ARG A 1 124 ? 3.819 19.664 39.523 1.00 58.88 154 ARG A CA 1
ATOM 960 C C . ARG A 1 124 ? 2.357 20.085 39.447 1.00 57.15 154 ARG A C 1
ATOM 961 O O . ARG A 1 124 ? 2.085 21.268 39.259 1.00 51.32 154 ARG A O 1
ATOM 969 N N . PRO A 1 125 ? 1.405 19.124 39.588 1.00 62.38 155 PRO A N 1
ATOM 970 C CA . PRO A 1 125 ? 0.012 19.523 39.427 1.00 59.98 155 PRO A CA 1
ATOM 971 C C . PRO A 1 125 ? -0.505 20.529 40.445 1.00 57.69 155 PRO A C 1
ATOM 972 O O . PRO A 1 125 ? 0.016 20.663 41.548 1.00 49.02 155 PRO A O 1
ATOM 976 N N . THR A 1 126 ? -1.534 21.231 40.006 1.00 60.57 156 THR A N 1
ATOM 977 C CA . THR A 1 126 ? -2.212 22.234 40.779 1.00 54.75 156 THR A CA 1
ATOM 978 C C . THR A 1 126 ? -3.186 21.479 41.714 1.00 56.27 156 THR A C 1
ATOM 979 O O . THR A 1 126 ? -3.636 20.383 41.390 1.00 67.17 156 THR A O 1
ATOM 983 N N . ALA A 1 127 ? -3.502 22.056 42.862 1.00 54.65 157 ALA A N 1
ATOM 984 C CA . ALA A 1 127 ? -4.410 21.417 43.831 1.00 56.29 157 ALA A CA 1
ATOM 985 C C . ALA A 1 127 ? -5.886 21.463 43.417 1.00 58.68 157 ALA A C 1
ATOM 986 O O . ALA A 1 127 ? -6.304 22.343 42.655 1.00 65.22 157 ALA A O 1
ATOM 988 N N . SER A 1 128 ? -6.667 20.532 43.957 1.00 54.85 158 SER A N 1
ATOM 989 C CA . SER A 1 128 ? -8.105 20.485 43.706 1.00 57.56 158 SER A CA 1
ATOM 990 C C . SER A 1 128 ? -8.860 21.529 44.550 1.00 57.03 158 SER A C 1
ATOM 991 O O . SER A 1 128 ? -8.322 22.076 45.517 1.00 51.30 158 SER A O 1
ATOM 994 N N . GLN A 1 129 ? -10.117 21.778 44.173 1.00 64.54 159 GLN A N 1
ATOM 995 C CA . GLN A 1 129 ? -11.030 22.697 44.885 1.00 69.90 159 GLN A CA 1
ATOM 996 C C . GLN A 1 129 ? -11.169 22.304 46.352 1.00 69.74 159 GLN A C 1
ATOM 997 O O . GLN A 1 129 ? -11.121 23.178 47.223 1.00 62.22 159 GLN A O 1
ATOM 1003 N N . GLU A 1 130 ? -11.325 20.996 46.599 1.00 65.52 160 GLU A N 1
ATOM 1004 C CA . GLU A 1 130 ? -11.417 20.418 47.953 1.00 68.64 160 GLU A CA 1
ATOM 1005 C C . GLU A 1 130 ? -10.195 20.843 48.802 1.00 69.28 160 GLU A C 1
ATOM 1006 O O . GLU A 1 130 ? -10.352 21.332 49.929 1.00 71.46 160 GLU A O 1
ATOM 1012 N N . VAL A 1 131 ? -9.001 20.715 48.215 1.00 66.25 161 VAL A N 1
ATOM 1013 C CA . VAL A 1 131 ? -7.731 21.061 48.880 1.00 57.92 161 VAL A CA 1
ATOM 1014 C C . VAL A 1 131 ? -7.574 22.581 49.031 1.00 56.07 161 VAL A C 1
ATOM 1015 O O . VAL A 1 131 ? -7.099 23.051 50.067 1.00 54.16 161 VAL A O 1
ATOM 1019 N N . LEU A 1 132 ? -7.941 23.344 47.999 1.00 54.15 162 LEU A N 1
ATOM 1020 C CA . LEU A 1 132 ? -7.930 24.819 48.090 1.00 53.85 162 LEU A CA 1
ATOM 1021 C C . LEU A 1 132 ? -8.871 25.278 49.204 1.00 49.60 162 LEU A C 1
ATOM 1022 O O . LEU A 1 132 ? -8.529 26.200 49.958 1.00 47.06 162 LEU A O 1
ATOM 1027 N N . GLY A 1 133 ? -10.031 24.600 49.296 1.00 51.03 163 GLY A N 1
ATOM 1028 C CA . GLY A 1 133 ? -11.037 24.810 50.334 1.00 49.92 163 GLY A CA 1
ATOM 1029 C C . GLY A 1 133 ? -10.548 24.534 51.750 1.00 50.40 163 GLY A C 1
ATOM 1030 O O . GLY A 1 133 ? -11.076 25.110 52.692 1.00 53.98 163 GLY A O 1
ATOM 1039 N N . VAL A 1 135 ? -7.510 25.283 52.898 1.00 44.66 165 VAL A N 1
ATOM 1040 C CA . VAL A 1 135 ? -6.636 26.385 53.341 1.00 48.41 165 VAL A CA 1
ATOM 1041 C C . VAL A 1 135 ? -7.462 27.630 53.591 1.00 50.65 165 VAL A C 1
ATOM 1042 O O . VAL A 1 135 ? -7.955 28.253 52.653 1.00 46.74 165 VAL A O 1
ATOM 1046 N N . LYS A 1 136 ? -7.614 27.971 54.865 1.00 59.39 166 LYS A N 1
ATOM 1047 C CA . LYS A 1 136 ? -8.363 29.149 55.267 1.00 57.17 166 LYS A CA 1
ATOM 1048 C C . LYS A 1 136 ? -7.418 30.316 55.095 1.00 50.89 166 LYS A C 1
ATOM 1049 O O . LYS A 1 136 ? -6.216 30.185 55.316 1.00 47.10 166 LYS A O 1
ATOM 1055 N N . ARG A 1 137 ? -7.983 31.441 54.670 1.00 51.82 167 ARG A N 1
ATOM 1056 C CA . ARG A 1 137 ? -7.248 32.656 54.393 1.00 48.44 167 ARG A CA 1
ATOM 1057 C C . ARG A 1 137 ? -7.971 33.892 54.883 1.00 53.03 167 ARG A C 1
ATOM 1058 O O . ARG A 1 137 ? -9.188 33.862 55.113 1.00 43.85 167 ARG A O 1
ATOM 1066 N N . TRP A 1 138 ? -7.203 34.976 55.008 1.00 49.21 168 TRP A N 1
ATOM 1067 C CA . TRP A 1 138 ? -7.727 36.306 55.331 1.00 46.24 168 TRP A CA 1
ATOM 1068 C C . TRP A 1 138 ? -6.708 37.350 54.890 1.00 48.05 168 TRP A C 1
ATOM 1069 O O . TRP A 1 138 ? -5.504 37.143 55.060 1.00 47.16 168 TRP A O 1
ATOM 1080 N N . SER A 1 139 ? -7.203 38.464 54.358 1.00 56.39 169 SER A N 1
ATOM 1081 C CA . SER A 1 139 ? -6.367 39.610 54.004 1.00 58.58 169 SER A CA 1
ATOM 1082 C C . SER A 1 139 ? -7.056 40.917 54.348 1.00 48.91 169 SER A C 1
ATOM 1083 O O . SER A 1 139 ? -8.280 40.990 54.363 1.00 65.51 169 SER A O 1
ATOM 1086 N N . SER A 1 140 ? -6.246 41.947 54.592 1.00 47.30 170 SER A N 1
ATOM 1087 C CA . SER A 1 140 ? -6.736 43.312 54.840 1.00 46.08 170 SER A CA 1
ATOM 1088 C C . SER A 1 140 ? -7.243 43.968 53.545 1.00 48.11 170 SER A C 1
ATOM 1089 O O . SER A 1 140 ? -7.895 45.014 53.618 1.00 61.74 170 SER A O 1
ATOM 1092 N N . LEU A 1 141 ? -6.901 43.398 52.378 1.00 49.59 171 LEU A N 1
ATOM 1093 C CA . LEU A 1 141 ? -7.385 43.842 51.060 1.00 56.55 171 LEU A CA 1
ATOM 1094 C C . LEU A 1 141 ? -8.235 42.752 50.389 1.00 53.11 171 LEU A C 1
ATOM 1095 O O . LEU A 1 141 ? -8.379 42.737 49.159 1.00 57.10 171 LEU A O 1
ATOM 1100 N N . ALA A 1 142 ? -8.837 41.878 51.194 1.00 56.98 172 ALA A N 1
ATOM 1101 C CA . ALA A 1 142 ? -9.649 40.769 50.679 1.00 61.07 172 ALA A CA 1
ATOM 1102 C C . ALA A 1 142 ? -10.904 41.276 50.006 1.00 63.62 172 ALA A C 1
ATOM 1103 O O . ALA A 1 142 ? -11.381 42.385 50.303 1.00 77.38 172 ALA A O 1
ATOM 1105 N N . GLY A 1 143 ? -11.402 40.458 49.079 1.00 68.58 173 GLY A N 1
ATOM 1106 C CA . GLY A 1 143 ? -12.614 40.736 48.329 1.00 67.89 173 GLY A CA 1
ATOM 1107 C C . GLY A 1 143 ? -12.438 40.649 46.830 1.00 65.35 173 GLY A C 1
ATOM 1108 O O . GLY A 1 143 ? -11.663 39.830 46.335 1.00 57.78 173 GLY A O 1
ATOM 1109 N N . GLU A 1 144 ? -13.169 41.511 46.124 1.00 74.14 174 GLU A N 1
ATOM 1110 C CA . GLU A 1 144 ? -13.224 41.523 44.661 1.00 82.76 174 GLU A CA 1
ATOM 1111 C C . GLU A 1 144 ? -11.832 41.653 44.034 1.00 69.13 174 GLU A C 1
ATOM 1112 O O . GLU A 1 144 ? -10.958 42.280 44.634 1.00 60.61 174 GLU A O 1
ATOM 1118 N N . PRO A 1 145 ? -11.623 41.070 42.832 1.00 64.82 175 PRO A N 1
ATOM 1119 C CA . PRO A 1 145 ? -10.349 41.338 42.145 1.00 57.42 175 PRO A CA 1
ATOM 1120 C C . PRO A 1 145 ? -10.267 42.825 41.741 1.00 57.27 175 PRO A C 1
ATOM 1121 O O . PRO A 1 145 ? -11.313 43.450 41.522 1.00 61.10 175 PRO A O 1
ATOM 1125 N N . PHE A 1 146 ? -9.056 43.384 41.670 1.00 56.91 176 PHE A N 1
ATOM 1126 C CA . PHE A 1 146 ? -8.861 44.811 41.311 1.00 56.81 176 PHE A CA 1
ATOM 1127 C C . PHE A 1 146 ? -7.578 45.105 40.537 1.00 53.10 176 PHE A C 1
ATOM 1128 O O . PHE A 1 146 ? -6.540 44.499 40.799 1.00 50.31 176 PHE A O 1
ATOM 1136 N N . GLU A 1 1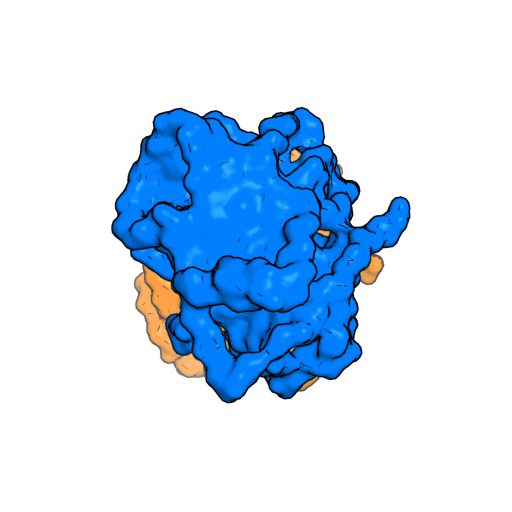47 ? -7.666 46.062 39.606 1.00 61.84 177 GLU A N 1
ATOM 1137 C CA . GLU A 1 147 ? -6.513 46.531 38.818 1.00 62.62 177 GLU A CA 1
ATOM 1138 C C . GLU A 1 147 ? -5.542 47.280 39.726 1.00 55.86 177 GLU A C 1
ATOM 1139 O O . GLU A 1 147 ? -5.928 47.763 40.794 1.00 58.88 177 GLU A O 1
ATOM 1145 N N . GLU A 1 148 ? -4.291 47.368 39.298 1.00 47.29 178 GLU A N 1
ATOM 1146 C CA . GLU A 1 148 ? -3.249 47.986 40.111 1.00 48.92 178 GLU A CA 1
ATOM 1147 C C . GLU A 1 148 ? -3.625 49.364 40.691 1.00 47.47 178 GLU A C 1
ATOM 1148 O O . GLU A 1 148 ? -4.096 50.211 39.963 1.00 46.85 178 GLU A O 1
ATOM 1154 N N . ARG A 1 149 ? -3.416 49.545 42.001 1.00 52.25 179 ARG A N 1
ATOM 1155 C CA . ARG A 1 149 ? -3.610 50.820 42.699 1.00 55.05 179 ARG A CA 1
ATOM 1156 C C . ARG A 1 149 ? -2.235 51.328 43.143 1.00 54.70 179 ARG A C 1
ATOM 1157 O O . ARG A 1 149 ? -1.577 50.718 44.001 1.00 56.11 179 ARG A O 1
ATOM 1165 N N . LEU A 1 150 ? -1.813 52.442 42.546 1.00 59.84 180 LEU A N 1
ATOM 1166 C CA . LEU A 1 150 ? -0.538 53.091 42.849 1.00 62.26 180 LEU A CA 1
ATOM 1167 C C . LEU A 1 150 ? -0.671 53.868 44.147 1.00 67.07 180 LEU A C 1
ATOM 1168 O O . LEU A 1 150 ? -1.736 54.436 44.419 1.00 72.71 180 LEU A O 1
ATOM 1173 N N . GLY A 1 151 ? 0.418 53.911 44.918 1.00 64.16 181 GLY A N 1
ATOM 1174 C CA . GLY A 1 151 ? 0.472 54.602 46.203 1.00 70.71 181 GLY A CA 1
ATOM 1175 C C . GLY A 1 151 ? 0.882 53.638 47.292 1.00 69.88 181 GLY A C 1
ATOM 1176 O O . GLY A 1 151 ? 0.519 52.453 47.246 1.00 69.16 181 GLY A O 1
ATOM 1177 N N . GLU A 1 152 ? 1.612 54.158 48.283 1.00 73.21 182 GLU A N 1
ATOM 1178 C CA . GLU A 1 152 ? 2.107 53.345 49.383 1.00 65.55 182 GLU A CA 1
ATOM 1179 C C . GLU A 1 152 ? 0.912 52.728 50.096 1.00 62.37 182 GLU A C 1
ATOM 1180 O O . GLU A 1 152 ? -0.055 53.424 50.396 1.00 61.58 182 GLU A O 1
ATOM 1186 N N . CYS A 1 153 ? 0.989 51.421 50.329 1.00 64.31 183 CYS A N 1
ATOM 1187 C CA . CYS A 1 153 ? -0.093 50.657 50.946 1.00 59.47 183 CYS A CA 1
ATOM 1188 C C . CYS A 1 153 ? 0.426 49.584 51.906 1.00 57.16 183 CYS A C 1
ATOM 1189 O O . CYS A 1 153 ? 1.269 48.765 51.512 1.00 56.99 183 CYS A O 1
ATOM 1192 N N . SER A 1 154 ? -0.087 49.594 53.141 1.00 51.33 184 SER A N 1
ATOM 1193 C CA . SER A 1 154 ? 0.244 48.581 54.149 1.00 52.95 184 SER A CA 1
ATOM 1194 C C . SER A 1 154 ? -0.856 47.511 54.166 1.00 48.50 184 SER A C 1
ATOM 1195 O O . SER A 1 154 ? -2.023 47.839 54.308 1.00 48.27 184 SER A O 1
ATOM 1198 N N . TRP A 1 155 ? -0.487 46.247 53.973 1.00 49.44 185 TRP A N 1
ATOM 1199 C CA . TRP A 1 155 ? -1.451 45.145 54.035 1.00 48.60 185 TRP A CA 1
ATOM 1200 C C . TRP A 1 155 ? -0.896 43.956 54.773 1.00 46.17 185 TRP A C 1
ATOM 1201 O O . TRP A 1 155 ? 0.305 43.867 54.980 1.00 45.86 185 TRP A O 1
ATOM 1212 N N . GLU A 1 156 ? -1.810 43.084 55.201 1.00 43.88 186 GLU A N 1
ATOM 1213 C CA . GLU A 1 156 ? -1.492 41.873 55.935 1.00 45.86 186 GLU A CA 1
ATOM 1214 C C . GLU A 1 156 ? -2.296 40.713 55.367 1.00 48.57 186 GLU A C 1
ATOM 1215 O O . GLU A 1 156 ? -3.383 40.908 54.818 1.00 51.79 186 GLU A O 1
ATOM 1221 N N . LEU A 1 157 ? -1.751 39.511 55.517 1.00 47.73 187 LEU A N 1
ATOM 1222 C CA . LEU A 1 157 ? -2.353 38.296 54.991 1.00 44.56 187 LEU A CA 1
ATOM 1223 C C . LEU A 1 157 ? -2.035 37.096 55.863 1.00 45.94 187 LEU A C 1
ATOM 1224 O O . LEU A 1 157 ? -0.922 36.995 56.369 1.00 42.12 187 LEU A O 1
ATOM 1229 N N . VAL A 1 158 ? -3.012 36.181 55.963 1.00 44.46 188 VAL A N 1
ATOM 1230 C CA . VAL A 1 158 ? -2.932 34.993 56.781 1.00 40.89 188 VAL A CA 1
ATOM 1231 C C . VAL A 1 158 ? -3.342 33.766 56.005 1.00 43.06 188 VAL A C 1
ATOM 1232 O O . VAL A 1 158 ? -4.273 33.822 55.208 1.00 57.13 188 VAL A O 1
ATOM 1244 N N . VAL A 1 160 ? -3.984 29.571 56.937 1.00 44.88 190 VAL A N 1
ATOM 1245 C CA . VAL A 1 160 ? -4.101 28.479 57.918 1.00 47.47 190 VAL A CA 1
ATOM 1246 C C . VAL A 1 160 ? -4.051 27.208 57.055 1.00 47.96 190 VAL A C 1
ATOM 1247 O O . VAL A 1 160 ? -5.014 26.894 56.357 1.00 52.77 190 VAL A O 1
ATOM 1251 N N . ILE A 1 161 ? -2.909 26.527 57.064 1.00 46.29 191 ILE A N 1
ATOM 1252 C CA . ILE A 1 161 ? -2.665 25.361 56.204 1.00 47.38 191 ILE A CA 1
ATOM 1253 C C . ILE A 1 161 ? -2.828 24.056 56.997 1.00 45.43 191 ILE A C 1
ATOM 1254 O O . ILE A 1 161 ? -1.940 23.709 57.776 1.00 48.55 191 ILE A O 1
ATOM 1259 N N . PRO A 1 162 ? -3.965 23.340 56.822 1.00 50.55 192 PRO A N 1
ATOM 1260 C CA . PRO A 1 162 ? -4.088 22.065 57.536 1.00 53.17 192 PRO A CA 1
ATOM 1261 C C . PRO A 1 162 ? -3.112 21.028 57.001 1.00 56.47 192 PRO A C 1
ATOM 1262 O O . PRO A 1 162 ? -2.758 21.049 55.820 1.00 51.81 192 PRO A O 1
ATOM 1266 N N . VAL A 1 163 ? -2.722 20.112 57.870 1.00 63.81 193 VAL A N 1
ATOM 1267 C CA . VAL A 1 163 ? -1.799 19.032 57.532 1.00 59.76 193 VAL A CA 1
ATOM 1268 C C . VAL A 1 163 ? -2.317 18.194 56.321 1.00 54.86 193 VAL A C 1
ATOM 1269 O O . VAL A 1 163 ? -1.531 17.736 55.490 1.00 54.95 193 VAL A O 1
ATOM 1273 N N . SER A 1 164 ? -3.644 18.050 56.210 1.00 54.35 194 SER A N 1
ATOM 1274 C CA . SER A 1 164 ? -4.302 17.376 55.071 1.00 49.32 194 SER A CA 1
ATOM 1275 C C . SER A 1 164 ? -4.110 18.079 53.729 1.00 50.21 194 SER A C 1
ATOM 1276 O O . SER A 1 164 ? -4.245 17.438 52.691 1.00 51.30 194 SER A O 1
ATOM 1279 N N . ALA A 1 165 ? -3.815 19.387 53.732 1.00 53.17 195 ALA A N 1
ATOM 1280 C CA . ALA A 1 165 ? -3.536 20.128 52.476 1.00 51.90 195 ALA A CA 1
ATOM 1281 C C . ALA A 1 165 ? -2.240 19.702 51.787 1.00 54.72 195 ALA A C 1
ATOM 1282 O O . ALA A 1 165 ? -2.024 20.090 50.639 1.00 60.59 195 ALA A O 1
ATOM 1284 N N . PHE A 1 166 ? -1.370 18.936 52.458 1.00 56.30 196 PHE A N 1
ATOM 1285 C CA . PHE A 1 166 ? -0.212 18.336 51.790 1.00 62.91 196 PHE A CA 1
ATOM 1286 C C . PHE A 1 166 ? -0.776 17.124 51.024 1.00 70.36 196 PHE A C 1
ATOM 1287 O O . PHE A 1 166 ? -0.551 15.960 51.376 1.00 76.23 196 PHE A O 1
ATOM 1295 N N . PHE A 1 167 ? -1.464 17.444 49.929 1.00 65.63 197 PHE A N 1
ATOM 1296 C CA . PHE A 1 167 ? -2.295 16.496 49.166 1.00 62.77 197 PHE A CA 1
ATOM 1297 C C . PHE A 1 167 ? -1.635 15.285 48.523 1.00 64.62 197 PHE A C 1
ATOM 1298 O O . PHE A 1 167 ? -2.344 14.349 48.141 1.00 68.39 197 PHE A O 1
ATOM 1306 N N . GLN A 1 168 ? -0.308 15.318 48.397 1.00 64.18 198 GLN A N 1
ATOM 1307 C CA . GLN A 1 168 ? 0.480 14.186 47.901 1.00 67.32 198 GLN A CA 1
ATOM 1308 C C . GLN A 1 168 ? 1.153 13.381 49.038 1.00 66.44 198 GLN A C 1
ATOM 1309 O O . GLN A 1 168 ? 1.998 12.530 48.755 1.00 68.04 198 GLN A O 1
ATOM 1315 N N . HIS A 1 169 ? 0.772 13.625 50.302 1.00 70.08 199 HIS A N 1
ATOM 1316 C CA . HIS A 1 169 ? 1.331 12.923 51.485 1.00 68.67 199 HIS A CA 1
ATOM 1317 C C . HIS A 1 169 ? 0.264 12.565 52.515 1.00 68.95 199 HIS A C 1
ATOM 1318 O O . HIS A 1 169 ? -0.860 13.064 52.449 1.00 73.37 199 HIS A O 1
ATOM 1325 N N . SER A 1 170 ? 0.641 11.697 53.456 1.00 75.04 200 SER A N 1
ATOM 1326 C CA . SER A 1 170 ? -0.210 11.297 54.579 1.00 77.07 200 SER A CA 1
ATOM 1327 C C . SER A 1 170 ? 0.453 11.824 55.844 1.00 76.70 200 SER A C 1
ATOM 1328 O O . SER A 1 170 ? 0.903 11.058 56.688 1.00 93.78 200 SER A O 1
ATOM 1331 N N . VAL A 1 171 ? 0.524 13.146 55.953 1.00 70.79 201 VAL A N 1
ATOM 1332 C CA . VAL A 1 171 ? 1.157 13.805 57.102 1.00 76.01 201 VAL A CA 1
ATOM 1333 C C . VAL A 1 171 ? 0.102 13.810 58.210 1.00 76.75 201 VA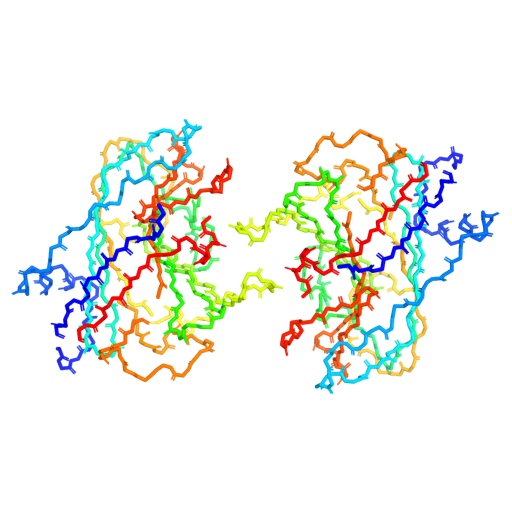L A C 1
ATOM 1334 O O . VAL A 1 171 ? -1.017 14.294 58.009 1.00 72.76 201 VAL A O 1
ATOM 1338 N N . GLY A 1 172 ? 0.463 13.252 59.364 1.00 84.84 202 GLY A N 1
ATOM 1339 C CA . GLY A 1 172 ? -0.446 13.104 60.501 1.00 89.01 202 GLY A CA 1
ATOM 1340 C C . GLY A 1 172 ? -0.493 14.295 61.429 1.00 85.67 202 GLY A C 1
ATOM 1341 O O . GLY A 1 172 ? -1.535 14.936 61.554 1.00 86.25 202 GLY A O 1
ATOM 1342 N N . SER A 1 173 ? 0.648 14.580 62.063 1.00 78.74 203 SER A N 1
ATOM 1343 C CA . SER A 1 173 ? 0.775 15.644 63.058 1.00 75.45 203 SER A CA 1
ATOM 1344 C C . SER A 1 173 ? 2.115 16.373 62.957 1.00 74.10 203 SER A C 1
ATOM 1345 O O . SER A 1 173 ? 3.151 15.746 62.815 1.00 78.38 203 SER A O 1
ATOM 1348 N N . LEU A 1 174 ? 2.072 17.693 63.119 1.00 77.45 204 LEU A N 1
ATOM 1349 C CA . LEU A 1 174 ? 3.252 18.560 63.006 1.00 76.39 204 LEU A CA 1
ATOM 1350 C C . LEU A 1 174 ? 4.188 18.535 64.220 1.00 74.89 204 LEU A C 1
ATOM 1351 O O . LEU A 1 174 ? 5.333 18.976 64.105 1.00 69.04 204 LEU A O 1
ATOM 1356 N N . ASP A 1 175 ? 3.696 18.037 65.362 1.00 79.15 205 ASP A N 1
ATOM 1357 C CA . ASP A 1 175 ? 4.450 17.986 66.633 1.00 80.63 205 ASP A CA 1
ATOM 1358 C C . ASP A 1 175 ? 5.849 17.389 66.485 1.00 82.33 205 ASP A C 1
ATOM 1359 O O . ASP A 1 175 ? 5.986 16.207 66.126 1.00 84.41 205 ASP A O 1
ATOM 1364 N N . GLY A 1 176 ? 6.872 18.224 66.700 1.00 75.36 206 GLY A N 1
ATOM 1365 C CA . GLY A 1 176 ? 8.262 17.781 66.653 1.00 74.60 206 GLY A CA 1
ATOM 1366 C C . GLY A 1 176 ? 8.880 17.464 65.299 1.00 73.80 206 GLY A C 1
ATOM 1367 O O . GLY A 1 176 ? 10.002 16.952 65.271 1.00 84.85 206 GLY A O 1
ATOM 1368 N N . LYS A 1 177 ? 8.181 17.725 64.188 1.00 69.66 207 LYS A N 1
ATOM 1369 C CA . LYS A 1 177 ? 8.740 17.462 62.847 1.00 72.57 207 LYS A CA 1
ATOM 1370 C C . LYS A 1 177 ? 9.708 18.550 62.447 1.00 67.49 207 LYS A C 1
ATOM 1371 O O . LYS A 1 177 ? 9.668 19.651 63.004 1.00 66.36 207 LYS A O 1
ATOM 1377 N N . THR A 1 178 ? 10.610 18.205 61.525 1.00 66.15 208 THR A N 1
ATOM 1378 C CA . THR A 1 178 ? 11.560 19.152 60.949 1.00 65.20 208 THR A CA 1
ATOM 1379 C C . THR A 1 178 ? 11.285 19.167 59.440 1.00 67.14 208 THR A C 1
ATOM 1380 O O . THR A 1 178 ? 11.440 18.136 58.784 1.00 66.92 208 THR A O 1
ATOM 1392 N N . LYS A 1 180 ? 11.569 21.548 55.597 1.00 64.20 210 LYS A N 1
ATOM 1393 C CA . LYS A 1 180 ? 12.401 22.496 54.873 1.00 64.02 210 LYS A CA 1
ATOM 1394 C C . LYS A 1 180 ? 11.510 23.391 53.998 1.00 62.12 210 LYS A C 1
ATOM 1395 O O . LYS A 1 180 ? 10.587 22.911 53.351 1.00 58.77 210 LYS A O 1
ATOM 1401 N N . GLY A 1 181 ? 11.776 24.691 54.002 1.00 57.27 211 GLY A N 1
ATOM 1402 C CA . GLY A 1 181 ? 10.985 25.621 53.211 1.00 54.51 211 GLY A CA 1
ATOM 1403 C C . GLY A 1 181 ? 11.569 27.007 53.070 1.00 56.52 211 GLY A C 1
ATOM 1404 O O . GLY A 1 181 ? 12.693 27.275 53.508 1.00 54.26 211 GLY A O 1
ATOM 1405 N N . ASN A 1 182 ? 10.805 27.884 52.426 1.00 51.53 212 ASN A N 1
ATOM 1406 C CA . ASN A 1 182 ? 11.208 29.279 52.248 1.00 54.06 212 ASN A CA 1
ATOM 1407 C C . ASN A 1 182 ? 9.962 30.152 52.083 1.00 48.58 212 ASN A C 1
ATOM 1408 O O . ASN A 1 182 ? 8.851 29.632 51.828 1.00 41.32 212 ASN A O 1
ATOM 1413 N N . PHE A 1 183 ? 10.156 31.462 52.247 1.00 42.93 213 PHE A N 1
ATOM 1414 C CA . PHE A 1 183 ? 9.068 32.441 52.164 1.00 51.14 213 PHE A CA 1
ATOM 1415 C C . PHE A 1 183 ? 9.459 33.518 51.172 1.00 52.76 213 PHE A C 1
ATOM 1416 O O . PHE A 1 183 ? 10.618 33.932 51.153 1.00 50.92 213 PHE A O 1
ATOM 1424 N N . TYR A 1 184 ? 8.508 33.937 50.327 1.00 51.19 214 TYR A N 1
ATOM 1425 C CA . TYR A 1 184 ? 8.790 34.930 49.293 1.00 46.36 214 TYR A CA 1
ATOM 1426 C C . TYR A 1 184 ? 7.729 36.016 49.128 1.00 46.89 214 TYR A C 1
ATOM 1427 O O . TYR A 1 184 ? 6.560 35.829 49.474 1.00 43.96 214 TYR A O 1
ATOM 1436 N N . LYS A 1 185 ? 8.182 37.126 48.538 1.00 48.89 215 LYS A N 1
ATOM 1437 C CA . LYS A 1 185 ? 7.362 38.269 48.136 1.00 47.63 215 LYS A CA 1
ATOM 1438 C C . LYS A 1 185 ? 7.707 38.606 46.681 1.00 50.46 215 LYS A C 1
ATOM 1439 O O . LYS A 1 185 ? 8.887 38.580 46.296 1.00 48.46 215 LYS A O 1
ATOM 1445 N N . CYS A 1 186 ? 6.685 38.945 45.893 1.00 43.12 216 CYS A N 1
ATOM 1446 C CA . CYS A 1 186 ? 6.873 39.318 44.493 1.00 44.16 216 CYS A CA 1
ATOM 1447 C C . CYS A 1 186 ? 5.639 40.001 43.916 1.00 48.29 216 CYS A C 1
ATOM 1448 O O . CYS A 1 186 ? 4.657 40.205 44.624 1.00 47.94 216 CYS A O 1
ATOM 1451 N N . GLY A 1 187 ? 5.721 40.359 42.630 1.00 46.73 217 GLY A N 1
ATOM 1452 C CA . GLY A 1 187 ? 4.613 40.942 41.878 1.00 40.13 217 GLY A CA 1
ATOM 1453 C C . GLY A 1 187 ? 5.074 41.245 40.470 1.00 45.64 217 GLY A C 1
ATOM 1454 O O . GLY A 1 187 ? 5.472 42.364 40.188 1.00 53.24 217 GLY A O 1
ATOM 1455 N N . ASP A 1 188 ? 5.081 40.213 39.619 1.00 43.81 218 ASP A N 1
ATOM 1456 C CA . ASP A 1 188 ? 5.621 40.303 38.257 1.00 45.27 218 ASP A CA 1
ATOM 1457 C C . ASP A 1 188 ? 5.044 41.444 37.424 1.00 43.07 218 ASP A C 1
ATOM 1458 O O . ASP A 1 188 ? 5.803 42.096 36.722 1.00 46.77 218 ASP A O 1
ATOM 1463 N N . LYS A 1 189 ? 3.736 41.696 37.525 1.00 45.35 219 LYS A N 1
ATOM 1464 C CA . LYS A 1 189 ? 3.065 42.764 36.741 1.00 45.55 219 LYS A CA 1
ATOM 1465 C C . LYS A 1 189 ? 2.799 44.087 37.494 1.00 45.81 219 LYS A C 1
ATOM 1466 O O . LYS A 1 189 ? 2.037 44.950 37.025 1.00 46.92 219 LYS A O 1
ATOM 1472 N N . LEU A 1 190 ? 3.447 44.258 38.648 1.00 48.49 220 LEU A N 1
ATOM 1473 C CA . LEU A 1 190 ? 3.377 45.517 39.412 1.00 47.27 220 LEU A CA 1
ATOM 1474 C C . LEU A 1 190 ? 4.250 46.554 38.720 1.00 44.21 220 LEU A C 1
ATOM 1475 O O . LEU A 1 190 ? 5.082 46.207 37.902 1.00 48.57 220 LEU A O 1
ATOM 1480 N N . GLN A 1 191 ? 4.067 47.820 39.084 1.00 48.73 221 GLN A N 1
ATOM 1481 C CA . GLN A 1 191 ? 4.849 48.951 38.545 1.00 46.72 221 GLN A CA 1
ATOM 1482 C C . GLN A 1 191 ? 6.356 48.723 38.692 1.00 49.42 221 GLN A C 1
ATOM 1483 O O . GLN A 1 191 ? 7.114 49.034 37.772 1.00 62.60 221 GLN A O 1
ATOM 1489 N N . THR A 1 192 ? 6.767 48.227 39.864 1.00 51.33 222 THR A N 1
ATOM 1490 C CA . THR A 1 192 ? 8.160 47.909 40.177 1.00 49.70 222 THR A CA 1
ATOM 1491 C C . THR A 1 192 ? 8.209 46.434 40.604 1.00 47.71 222 THR A C 1
ATOM 1492 O O . THR A 1 192 ? 8.025 46.120 41.792 1.00 49.69 222 THR A O 1
ATOM 1496 N N . PRO A 1 193 ? 8.417 45.514 39.637 1.00 46.54 223 PRO A N 1
ATOM 1497 C CA . PRO A 1 193 ? 8.502 44.104 40.031 1.00 47.33 223 PRO A CA 1
ATOM 1498 C C . PRO A 1 193 ? 9.722 43.889 40.913 1.00 50.59 223 PRO A C 1
ATOM 1499 O O . PRO A 1 193 ? 10.706 44.629 40.813 1.00 50.77 223 PRO A O 1
ATOM 1503 N N . HIS A 1 194 ? 9.634 42.888 41.771 1.00 51.48 224 HIS A N 1
ATOM 1504 C CA . HIS A 1 194 ? 10.681 42.605 42.742 1.00 48.15 224 HIS A CA 1
ATOM 1505 C C . HIS A 1 194 ? 10.626 41.169 43.185 1.00 45.85 224 HIS A C 1
ATOM 1506 O O . HIS A 1 194 ? 9.620 40.483 42.974 1.00 46.90 224 HIS A O 1
ATOM 1513 N N . PHE A 1 195 ? 11.721 40.721 43.787 1.00 47.54 225 PHE A N 1
ATOM 1514 C CA . PHE A 1 195 ? 11.867 39.325 44.222 1.00 47.20 225 PHE A CA 1
ATOM 1515 C C . PHE A 1 195 ? 12.655 39.245 45.527 1.00 44.91 225 PHE A C 1
ATOM 1516 O O . PHE A 1 195 ? 13.860 39.524 45.542 1.00 50.56 225 PHE A O 1
ATOM 1524 N N . LEU A 1 196 ? 11.949 38.888 46.601 1.00 46.51 226 LEU A N 1
ATOM 1525 C CA . LEU A 1 196 ? 12.481 38.806 47.965 1.00 50.14 226 LEU A CA 1
ATOM 1526 C C . LEU A 1 196 ? 12.289 37.422 48.559 1.00 49.10 226 LEU A C 1
ATOM 1527 O O . LEU A 1 196 ? 11.288 36.760 48.280 1.00 47.31 226 LEU A O 1
ATOM 1532 N N . SER A 1 197 ? 13.267 36.992 49.358 1.00 50.27 227 SER A N 1
ATOM 1533 C CA . SER A 1 197 ? 13.223 35.685 50.037 1.00 49.73 227 SER A CA 1
ATOM 1534 C C . SER A 1 197 ? 13.663 35.803 51.494 1.00 53.48 227 SER A C 1
ATOM 1535 O O . SER A 1 197 ? 14.292 36.802 51.893 1.00 43.98 227 SER A O 1
ATOM 1538 N N . TRP A 1 198 ? 13.326 34.767 52.268 1.00 52.25 228 TRP A N 1
ATOM 1539 C CA . TRP A 1 198 ? 13.697 34.681 53.675 1.00 52.18 228 TRP A CA 1
ATOM 1540 C C . TRP A 1 198 ? 15.117 34.128 53.770 1.00 56.73 228 TRP A C 1
ATOM 1541 O O . TRP A 1 198 ? 16.016 34.815 54.286 1.00 56.57 228 TRP A O 1
ATOM 1552 N N . SER A 1 199 ? 15.300 32.891 53.302 1.00 53.14 229 SER A N 1
ATOM 1553 C CA . SER A 1 199 ? 16.616 32.256 53.289 1.00 59.71 229 SER A CA 1
ATOM 1554 C C . SER A 1 199 ? 17.197 32.568 51.912 1.00 64.58 229 SER A C 1
ATOM 1555 O O . SER A 1 199 ? 16.414 32.607 50.933 1.00 51.33 229 SER A O 1
ATOM 1558 N N . PRO A 1 200 ? 18.546 32.778 51.817 1.00 60.63 230 PRO A N 1
ATOM 1559 C CA . PRO A 1 200 ? 19.109 33.190 50.520 1.00 65.67 230 PRO A CA 1
ATOM 1560 C C . PRO A 1 200 ? 19.157 32.118 49.432 1.00 68.41 230 PRO A C 1
ATOM 1561 O O . PRO A 1 200 ? 19.186 30.924 49.734 1.00 77.78 230 PRO A O 1
ATOM 1565 N N . ILE A 1 201 ? 19.178 32.588 48.181 1.00 65.73 231 ILE A N 1
ATOM 1566 C CA . ILE A 1 201 ? 19.209 31.761 46.960 1.00 65.77 231 ILE A CA 1
ATOM 1567 C C . ILE A 1 201 ? 20.386 32.240 46.116 1.00 68.19 231 ILE A C 1
ATOM 1568 O O . ILE A 1 201 ? 20.531 33.449 45.903 1.00 72.09 231 ILE A O 1
ATOM 1573 N N . GLY A 1 202 ? 21.187 31.288 45.621 1.00 66.25 232 GLY A N 1
ATOM 1574 C CA . GLY A 1 202 ? 22.392 31.571 44.836 1.00 72.04 232 GLY A CA 1
ATOM 1575 C C . GLY A 1 202 ? 22.326 31.189 43.366 1.00 73.16 232 GLY A C 1
ATOM 1576 O O . GLY A 1 202 ? 23.346 30.858 42.780 1.00 88.64 232 GLY A O 1
ATOM 1577 N N . LEU A 1 203 ? 21.138 31.239 42.770 1.00 71.56 233 LEU A N 1
ATOM 1578 C CA . LEU A 1 203 ? 20.955 30.937 41.353 1.00 73.40 233 LEU A CA 1
ATOM 1579 C C . LEU A 1 203 ? 21.216 32.245 40.637 1.00 75.14 233 LEU A C 1
ATOM 1580 O O . LEU A 1 203 ? 20.941 33.320 41.193 1.00 76.56 233 LEU A O 1
ATOM 1585 N N . GLU A 1 204 ? 21.688 32.162 39.392 1.00 75.62 234 GLU A N 1
ATOM 1586 C CA A GLU A 1 204 ? 22.054 33.344 38.584 0.50 79.54 234 GLU A CA 1
ATOM 1587 C CA B GLU A 1 204 ? 22.076 33.390 38.702 0.50 76.86 234 GLU A CA 1
ATOM 1588 C C . GLU A 1 204 ? 20.934 34.380 38.329 1.00 74.13 234 GLU A C 1
ATOM 1589 O O . GLU A 1 204 ? 21.226 35.518 38.013 1.00 77.91 234 GLU A O 1
ATOM 1600 N N . ARG A 1 205 ? 19.657 33.980 38.439 1.00 65.87 235 ARG A N 1
ATOM 1601 C CA . ARG A 1 205 ? 18.501 34.897 38.193 1.00 64.79 235 ARG A CA 1
ATOM 1602 C C . ARG A 1 205 ? 17.242 34.472 39.019 1.00 61.12 235 ARG A C 1
ATOM 1603 O O . ARG A 1 205 ? 17.285 33.429 39.669 1.00 59.14 235 ARG A O 1
ATOM 1611 N N . PRO A 1 206 ? 16.165 35.303 39.065 1.00 53.63 236 PRO A N 1
ATOM 1612 C CA . PRO A 1 206 ? 15.005 34.998 39.936 1.00 54.61 236 PRO A CA 1
ATOM 1613 C C . PRO A 1 206 ? 14.287 33.693 39.680 1.00 53.83 236 PRO A C 1
ATOM 1614 O O . PRO A 1 206 ? 13.570 33.546 38.691 1.00 68.16 236 PRO A O 1
ATOM 1626 N N . PHE A 1 208 ? 12.386 30.672 42.204 1.00 59.25 238 PHE A N 1
ATOM 1627 C CA . PHE A 1 208 ? 11.935 30.291 43.546 1.00 58.87 238 PHE A CA 1
ATOM 1628 C C . PHE A 1 208 ? 11.730 28.795 43.766 1.00 54.93 238 PHE A C 1
ATOM 1629 O O . PHE A 1 208 ? 11.708 28.371 44.919 1.00 56.02 238 PHE A O 1
ATOM 1637 N N . HIS A 1 209 ? 11.574 28.003 42.702 1.00 54.43 239 HIS A N 1
ATOM 1638 C CA . HIS A 1 209 ? 11.344 26.543 42.818 1.00 54.94 239 HIS A CA 1
ATOM 1639 C C . HIS A 1 209 ? 12.664 25.757 43.016 1.00 59.74 239 HIS A C 1
ATOM 1640 O O . HIS A 1 209 ? 12.985 24.847 42.246 1.00 62.42 239 HIS A O 1
ATOM 1647 N N . CYS A 1 210 ? 13.373 26.063 44.110 1.00 59.97 240 CYS A N 1
ATOM 1648 C CA . CYS A 1 210 ? 14.725 25.546 44.392 1.00 60.58 240 CYS A CA 1
ATOM 1649 C C . CYS A 1 210 ? 14.873 24.990 45.815 1.00 58.36 240 CYS A C 1
ATOM 1650 O O . CYS A 1 210 ? 15.367 25.683 46.709 1.00 59.38 240 CYS A O 1
ATOM 1653 N N . PRO A 1 211 ? 14.454 23.723 46.022 1.00 60.03 241 PRO A N 1
ATOM 1654 C CA . PRO A 1 211 ? 14.581 23.031 47.307 1.00 63.28 241 PRO A CA 1
ATOM 1655 C C . PRO A 1 211 ? 15.972 23.014 47.950 1.00 64.60 241 PRO A C 1
ATOM 1656 O O . PRO A 1 211 ? 16.059 22.936 49.172 1.00 68.70 241 PRO A O 1
ATOM 1660 N N . ALA A 1 212 ? 17.033 23.049 47.142 1.00 69.98 242 ALA A N 1
ATOM 1661 C CA . ALA A 1 212 ? 18.410 23.125 47.658 1.00 71.94 242 ALA A CA 1
ATOM 1662 C C . ALA A 1 212 ? 18.632 24.360 48.547 1.00 68.25 242 ALA A C 1
ATOM 1663 O O . ALA A 1 212 ? 19.384 24.275 49.510 1.00 65.59 242 ALA A O 1
ATOM 1665 N N . PHE A 1 213 ? 17.965 25.476 48.225 1.00 66.04 243 PHE A N 1
ATOM 1666 C CA . PHE A 1 213 ? 18.105 26.738 48.971 1.00 65.20 243 PHE A CA 1
ATOM 1667 C C . PHE A 1 213 ? 17.089 26.992 50.079 1.00 62.63 243 PHE A C 1
ATOM 1668 O O . PHE A 1 213 ? 17.152 28.047 50.733 1.00 59.27 243 PHE A O 1
ATOM 1676 N N . PHE A 1 214 ? 16.192 26.025 50.327 1.00 59.19 244 PHE A N 1
ATOM 1677 C CA . PHE A 1 214 ? 15.241 26.142 51.432 1.00 58.15 244 PHE A CA 1
ATOM 1678 C C . PHE A 1 214 ? 15.958 26.151 52.775 1.00 57.04 244 PHE A C 1
ATOM 1679 O O . PHE A 1 214 ? 17.002 25.520 52.934 1.00 70.95 244 PHE A O 1
ATOM 1687 N N . GLY A 1 215 ? 15.349 26.844 53.736 1.00 60.81 245 GLY A N 1
ATOM 1688 C CA . GLY A 1 215 ? 15.817 26.913 55.115 1.00 61.54 245 GLY A CA 1
ATOM 1689 C C . GLY A 1 215 ? 15.175 25.772 55.867 1.00 60.45 245 GLY A C 1
ATOM 1690 O O . GLY A 1 215 ? 14.429 24.981 55.275 1.00 53.28 245 GLY A O 1
ATOM 1691 N N . THR A 1 216 ? 15.464 25.710 57.167 1.00 63.74 246 THR A N 1
ATOM 1692 C CA . THR A 1 216 ? 14.975 24.655 58.053 1.00 66.79 246 THR A CA 1
ATOM 1693 C C . THR A 1 216 ? 13.884 25.192 58.979 1.00 64.77 246 THR A C 1
ATOM 1694 O O . THR A 1 216 ? 13.990 26.306 59.501 1.00 64.97 246 THR A O 1
ATOM 1698 N N . LEU A 1 217 ? 12.844 24.382 59.172 1.00 65.54 247 LEU A N 1
ATOM 1699 C CA . LEU A 1 217 ? 11.690 24.724 60.001 1.00 61.45 247 LEU A CA 1
ATOM 1700 C C . LEU A 1 217 ? 11.518 23.654 61.067 1.00 68.09 247 LEU A C 1
ATOM 1701 O O . LEU A 1 217 ? 11.089 22.540 60.759 1.00 70.04 247 LEU A O 1
ATOM 1706 N N . SER A 1 218 ? 11.880 23.999 62.307 1.00 73.64 248 SER A N 1
ATOM 1707 C CA . SER A 1 218 ? 11.800 23.095 63.459 1.00 74.06 248 SER A CA 1
ATOM 1708 C C . SER A 1 218 ? 10.498 23.340 64.237 1.00 67.58 248 SER A C 1
ATOM 1709 O O . SER A 1 218 ? 10.378 24.309 64.989 1.00 64.34 248 SER A O 1
ATOM 1712 N N . PHE A 1 219 ? 9.533 22.447 64.037 1.00 67.58 249 PHE A N 1
ATOM 1713 C CA . PHE A 1 219 ? 8.256 22.499 64.732 1.00 70.63 249 PHE A CA 1
ATOM 1714 C C . PHE A 1 219 ? 8.441 21.962 66.156 1.00 76.79 249 PHE A C 1
ATOM 1715 O O . PHE A 1 219 ? 8.969 20.857 66.340 1.00 80.54 249 PHE A O 1
ATOM 1723 N N . GLU A 1 220 ? 8.027 22.770 67.140 1.00 73.94 250 GLU A N 1
ATOM 1724 C CA . GLU A 1 220 ? 8.077 22.431 68.568 1.00 79.24 250 GLU A CA 1
ATOM 1725 C C . GLU A 1 220 ? 7.137 21.248 68.840 1.00 82.52 250 GLU A C 1
ATOM 1726 O O . GLU A 1 220 ? 6.095 21.104 68.187 1.00 79.23 250 GLU A O 1
ATOM 1733 N N . SER B 1 3 ? 26.283 10.532 32.058 1.00 115.80 33 SER B N 1
ATOM 1734 C CA . SER B 1 3 ? 26.700 10.036 30.724 1.00 113.82 33 SER B CA 1
ATOM 1735 C C . SER B 1 3 ? 25.507 9.310 30.038 1.00 125.83 33 SER B C 1
ATOM 1736 O O . SER B 1 3 ? 25.214 8.149 30.339 1.00 116.76 33 SER B O 1
ATOM 1739 N N . GLY B 1 4 ? 24.808 10.023 29.145 1.00 123.68 34 GLY B N 1
ATOM 1740 C CA . GLY B 1 4 ? 23.646 9.500 28.393 1.00 108.97 34 GLY B CA 1
ATOM 1741 C C . GLY B 1 4 ? 24.028 9.101 26.973 1.00 117.23 34 GLY B C 1
ATOM 1742 O O . GLY B 1 4 ? 25.222 9.056 26.647 1.00 113.69 34 GLY B O 1
ATOM 1743 N N . LYS B 1 5 ? 23.029 8.825 26.122 1.00 109.63 35 LYS B N 1
ATOM 1744 C CA . LYS B 1 5 ? 23.272 8.485 24.698 1.00 96.47 35 LYS B CA 1
ATOM 1745 C C . LYS B 1 5 ? 23.729 9.707 23.876 1.00 94.72 35 LYS B C 1
ATOM 1746 O O . LYS B 1 5 ? 23.658 10.851 24.336 1.00 98.50 35 LYS B O 1
ATOM 1752 N N . SER B 1 6 ? 24.201 9.439 22.661 1.00 94.77 36 SER B N 1
ATOM 1753 C CA . SER B 1 6 ? 24.705 10.471 21.755 1.00 92.09 36 SER B CA 1
ATOM 1754 C C . SER B 1 6 ? 24.130 10.275 20.331 1.00 89.08 36 SER B C 1
ATOM 1755 O O . SER B 1 6 ? 23.897 9.135 19.897 1.00 81.63 36 SER B O 1
ATOM 1758 N N . LEU B 1 7 ? 23.871 11.398 19.646 1.00 86.17 37 LEU B N 1
ATOM 1759 C CA . LEU B 1 7 ? 23.318 11.438 18.286 1.00 84.37 37 LEU B CA 1
ATOM 1760 C C . LEU B 1 7 ? 23.949 12.482 17.404 1.00 84.66 37 LEU B C 1
ATOM 1761 O O . LEU B 1 7 ? 24.196 13.604 17.853 1.00 75.54 37 LEU B O 1
ATOM 1766 N N . SER B 1 8 ? 24.141 12.107 16.137 1.00 93.72 38 SER B N 1
ATOM 1767 C CA . SER B 1 8 ? 24.627 13.004 15.099 1.00 95.09 38 SER B CA 1
ATOM 1768 C C . SER B 1 8 ? 23.385 13.439 14.330 1.00 95.53 38 SER B C 1
ATOM 1769 O O . SER B 1 8 ? 22.633 12.590 13.824 1.00 93.79 38 SER B O 1
ATOM 1772 N N . VAL B 1 9 ? 23.145 14.750 14.300 1.00 85.92 39 VAL B N 1
ATOM 1773 C CA . VAL B 1 9 ? 22.020 15.335 13.589 1.00 79.60 39 VAL B CA 1
ATOM 1774 C C . VAL B 1 9 ? 22.613 15.826 12.276 1.00 80.62 39 VAL B C 1
ATOM 1775 O O . VAL B 1 9 ? 23.255 16.878 12.231 1.00 74.59 39 VAL B O 1
ATOM 1779 N N . LYS B 1 10 ? 22.427 15.031 11.220 1.00 87.25 40 LYS B N 1
ATOM 1780 C CA . LYS B 1 10 ? 22.964 15.354 9.885 1.00 91.07 40 LYS B CA 1
ATOM 1781 C C . LYS B 1 10 ? 22.265 16.583 9.301 1.00 85.20 40 LYS B C 1
ATOM 1782 O O . LYS B 1 10 ? 21.087 16.805 9.578 1.00 83.23 40 LYS B O 1
ATOM 1788 N N . LYS B 1 11 ? 23.003 17.380 8.525 1.00 87.81 41 LYS B N 1
ATOM 1789 C CA . LYS B 1 11 ? 22.442 18.554 7.856 1.00 83.84 41 LYS B CA 1
ATOM 1790 C C . LYS B 1 11 ? 21.845 18.157 6.505 1.00 81.83 41 LYS B C 1
ATOM 1791 O O . LYS B 1 11 ? 22.444 17.391 5.750 1.00 83.83 41 LYS B O 1
ATOM 1797 N N . VAL B 1 12 ? 20.682 18.729 6.214 1.00 78.94 42 VAL B N 1
ATOM 1798 C CA . VAL B 1 12 ? 19.963 18.558 4.965 1.00 82.60 42 VAL B CA 1
ATOM 1799 C C . VAL B 1 12 ? 19.706 19.946 4.410 1.00 81.83 42 VAL B C 1
ATOM 1800 O O . VAL B 1 12 ? 19.530 20.886 5.151 1.00 86.31 42 VAL B O 1
ATOM 1812 N N . CYS B 1 14 ? 17.212 22.064 1.719 1.00 100.37 44 CYS B N 1
ATOM 1813 C CA . CYS B 1 14 ? 15.908 21.943 1.063 1.00 100.03 44 CYS B CA 1
ATOM 1814 C C . CYS B 1 14 ? 15.657 23.159 0.142 1.00 112.16 44 CYS B C 1
ATOM 1815 O O . CYS B 1 14 ? 16.209 24.251 0.368 1.00 134.81 44 CYS B O 1
ATOM 1818 N N . THR B 1 15 ? 14.856 22.957 -0.912 1.00 117.13 45 THR B N 1
ATOM 1819 C CA . THR B 1 15 ? 14.500 24.042 -1.866 1.00 111.16 45 THR B CA 1
ATOM 1820 C C . THR B 1 15 ? 13.713 25.172 -1.189 1.00 113.44 45 THR B C 1
ATOM 1821 O O . THR B 1 15 ? 13.808 26.327 -1.602 1.00 127.11 45 THR B O 1
ATOM 1825 N N . ALA B 1 16 ? 12.924 24.817 -0.175 1.00 102.79 46 ALA B N 1
ATOM 1826 C CA . ALA B 1 16 ? 12.186 25.777 0.630 1.00 94.69 46 ALA B CA 1
ATOM 1827 C C . ALA B 1 16 ? 12.145 25.347 2.096 1.00 94.16 46 ALA B C 1
ATOM 1828 O O . ALA B 1 16 ? 12.606 24.263 2.462 1.00 101.97 46 ALA B O 1
ATOM 1830 N N . SER B 1 17 ? 11.610 26.219 2.939 1.00 91.74 47 SER B N 1
ATOM 1831 C CA . SER B 1 17 ? 11.406 25.900 4.356 1.00 92.68 47 SER B CA 1
ATOM 1832 C C . SER B 1 17 ? 10.332 24.784 4.346 1.00 83.50 47 SER B C 1
ATOM 1833 O O . SER B 1 17 ? 9.204 25.074 3.985 1.00 85.66 47 SER B O 1
ATOM 1836 N N . PRO B 1 18 ? 10.676 23.530 4.747 1.00 76.99 48 PRO B N 1
ATOM 1837 C CA . PRO B 1 18 ? 9.761 22.422 4.436 1.00 78.40 48 PRO B CA 1
ATOM 1838 C C . PRO B 1 18 ? 8.464 22.316 5.220 1.00 80.67 48 PRO B C 1
ATOM 1839 O O . PRO B 1 18 ? 8.424 22.639 6.405 1.00 80.46 48 PRO B O 1
ATOM 1843 N N . GLU B 1 19 ? 7.426 21.833 4.538 1.00 93.21 49 GLU B N 1
ATOM 1844 C CA . GLU B 1 19 ? 6.126 21.569 5.156 1.00 98.12 49 GLU B CA 1
ATOM 1845 C C . GLU B 1 19 ? 6.204 20.164 5.737 1.00 80.24 49 GLU B C 1
ATOM 1846 O O . GLU B 1 19 ? 6.924 19.302 5.215 1.00 84.82 49 GLU B O 1
ATOM 1852 N N . GLY B 1 20 ? 5.478 19.950 6.824 1.00 73.37 50 GLY B N 1
ATOM 1853 C CA . GLY B 1 20 ? 5.490 18.683 7.545 1.00 78.04 50 GLY B CA 1
ATOM 1854 C C . GLY B 1 20 ? 5.249 17.431 6.724 1.00 82.60 50 GLY B C 1
ATOM 1855 O O . GLY B 1 20 ? 5.996 16.458 6.860 1.00 76.55 50 GLY B O 1
ATOM 1856 N N . GLU B 1 21 ? 4.241 17.482 5.845 1.00 90.65 51 GLU B N 1
ATOM 1857 C CA . GLU B 1 21 ? 3.877 16.338 4.977 1.00 99.01 51 GLU B CA 1
ATOM 1858 C C . GLU B 1 21 ? 5.041 15.852 4.088 1.00 99.68 51 GLU B C 1
ATOM 1859 O O . GLU B 1 21 ? 5.176 14.649 3.826 1.00 90.63 51 GLU B O 1
ATOM 1865 N N . ALA B 1 22 ? 5.867 16.800 3.650 1.00 100.02 52 ALA B N 1
ATOM 1866 C CA . ALA B 1 22 ? 7.031 16.532 2.805 1.00 90.22 52 ALA B CA 1
ATOM 1867 C C . ALA B 1 22 ? 8.266 15.986 3.530 1.00 77.86 52 ALA B C 1
ATOM 1868 O O . ALA B 1 22 ? 9.157 15.478 2.865 1.00 87.96 52 ALA B O 1
ATOM 1870 N N . VAL B 1 23 ? 8.329 16.075 4.857 1.00 70.30 53 VAL B N 1
ATOM 1871 C CA . VAL B 1 23 ? 9.545 15.691 5.603 1.00 69.64 53 VAL B CA 1
ATOM 1872 C C . VAL B 1 23 ? 9.986 14.224 5.506 1.00 72.39 53 VAL B C 1
ATOM 1873 O O . VAL B 1 23 ? 11.180 13.978 5.363 1.00 77.47 53 VAL B O 1
ATOM 1877 N N . PRO B 1 24 ? 9.053 13.255 5.584 1.00 79.68 54 PRO B N 1
ATOM 1878 C CA . PRO B 1 24 ? 9.473 11.836 5.472 1.00 73.83 54 PRO B CA 1
ATOM 1879 C C . PRO B 1 24 ? 10.235 11.484 4.193 1.00 76.18 54 PRO B C 1
ATOM 1880 O O . PRO B 1 24 ? 11.251 10.777 4.229 1.00 69.50 54 PRO B O 1
ATOM 1884 N N . SER B 1 25 ? 9.751 12.016 3.081 1.00 80.50 55 SER B N 1
ATOM 1885 C CA . SER B 1 25 ? 10.401 11.835 1.798 1.00 78.75 55 SER B CA 1
ATOM 1886 C C . SER B 1 25 ? 11.767 12.545 1.784 1.00 78.79 55 SER B C 1
ATOM 1887 O O . SER B 1 25 ? 12.755 11.982 1.314 1.00 86.83 55 SER B O 1
ATOM 1890 N N . LEU B 1 26 ? 11.831 13.768 2.307 1.00 77.01 56 LEU B N 1
ATOM 1891 C CA . LEU B 1 26 ? 13.095 14.530 2.375 1.00 77.95 56 LEU B CA 1
ATOM 1892 C C . LEU B 1 26 ? 14.164 13.759 3.131 1.00 76.34 56 LEU B C 1
ATOM 1893 O O . LEU B 1 26 ? 15.308 13.658 2.678 1.00 77.77 56 LEU B O 1
ATOM 1898 N N . LEU B 1 27 ? 13.761 13.192 4.262 1.00 74.16 57 LEU B N 1
ATOM 1899 C CA . LEU B 1 27 ? 14.666 12.433 5.110 1.00 77.16 57 LEU B CA 1
ATOM 1900 C C . LEU B 1 27 ? 15.096 11.102 4.481 1.00 79.40 57 LEU B C 1
ATOM 1901 O O . LEU B 1 27 ? 16.275 10.740 4.587 1.00 79.86 57 LEU B O 1
ATOM 1906 N N . ASP B 1 28 ? 14.170 10.400 3.817 1.00 78.72 58 ASP B N 1
ATOM 1907 C CA . ASP B 1 28 ? 14.509 9.157 3.086 1.00 81.06 58 ASP B CA 1
ATOM 1908 C C . ASP B 1 28 ? 15.458 9.465 1.928 1.00 87.92 58 ASP B C 1
ATOM 1909 O O . ASP B 1 28 ? 16.342 8.655 1.629 1.00 96.07 58 ASP B O 1
ATOM 1914 N N . GLY B 1 29 ? 15.274 10.628 1.293 1.00 88.36 59 GLY B N 1
ATOM 1915 C CA . GLY B 1 29 ? 16.138 11.096 0.201 1.00 87.99 59 GLY B CA 1
ATOM 1916 C C . GLY B 1 29 ? 17.582 11.333 0.611 1.00 88.16 59 GLY B C 1
ATOM 1917 O O . GLY B 1 29 ? 18.497 11.112 -0.199 1.00 85.50 59 GLY B O 1
ATOM 1918 N N . ASN B 1 30 ? 17.774 11.798 1.856 1.00 85.57 60 ASN B N 1
ATOM 1919 C CA . ASN B 1 30 ? 19.107 12.040 2.429 1.00 90.38 60 ASN B CA 1
ATOM 1920 C C . ASN B 1 30 ? 19.653 10.873 3.294 1.00 88.27 60 ASN B C 1
ATOM 1921 O O . ASN B 1 30 ? 20.735 10.996 3.878 1.00 85.83 60 ASN B O 1
ATOM 1926 N N . GLY B 1 31 ? 18.926 9.747 3.347 1.00 86.11 61 GLY B N 1
ATOM 1927 C CA . GLY B 1 31 ? 19.338 8.555 4.095 1.00 85.73 61 GLY B CA 1
ATOM 1928 C C . GLY B 1 31 ? 19.474 8.755 5.590 1.00 84.09 61 GLY B C 1
ATOM 1929 O O . GLY B 1 31 ? 20.414 8.256 6.190 1.00 89.82 61 GLY B O 1
ATOM 1930 N N . ILE B 1 32 ? 18.536 9.481 6.186 1.00 80.52 62 ILE B N 1
ATOM 1931 C CA . ILE B 1 32 ? 18.566 9.777 7.624 1.00 84.77 62 ILE B CA 1
ATOM 1932 C C . ILE B 1 32 ? 17.975 8.559 8.331 1.00 83.09 62 ILE B C 1
ATOM 1933 O O . ILE B 1 32 ? 16.791 8.305 8.205 1.00 80.02 62 ILE B O 1
ATOM 1938 N N . GLU B 1 33 ? 18.800 7.835 9.085 1.00 87.66 63 GLU B N 1
ATOM 1939 C CA . GLU B 1 33 ? 18.391 6.564 9.723 1.00 90.30 63 GLU B CA 1
ATOM 1940 C C . GLU B 1 33 ? 17.516 6.736 10.976 1.00 87.11 63 GLU B C 1
ATOM 1941 O O . GLU B 1 33 ? 17.597 7.764 11.666 1.00 90.90 63 GLU B O 1
ATOM 1947 N N . PHE B 1 34 ? 16.657 5.743 11.234 1.00 81.05 64 PHE B N 1
ATOM 1948 C CA . PHE B 1 34 ? 15.798 5.742 12.424 1.00 79.42 64 PHE B CA 1
ATOM 1949 C C . PHE B 1 34 ? 16.553 5.255 13.654 1.00 79.06 64 PHE B C 1
ATOM 1950 O O . PHE B 1 34 ? 17.438 4.414 13.552 1.00 88.65 64 PHE B O 1
ATOM 1958 N N . GLN B 1 35 ? 16.167 5.792 14.809 1.00 82.56 65 GLN B N 1
ATOM 1959 C CA . GLN B 1 35 ? 16.731 5.472 16.120 1.00 82.12 65 GLN B CA 1
ATOM 1960 C C . GLN B 1 35 ? 15.584 4.873 16.947 1.00 80.04 65 GLN B C 1
ATOM 1961 O O . GLN B 1 35 ? 14.475 5.436 16.936 1.00 67.78 65 GLN B O 1
ATOM 1967 N N . PRO B 1 36 ? 15.833 3.764 17.676 1.00 80.28 66 PRO B N 1
ATOM 1968 C CA . PRO B 1 36 ? 14.746 3.225 18.494 1.00 74.73 66 PRO B CA 1
ATOM 1969 C C . PRO B 1 36 ? 14.509 4.076 19.752 1.00 72.65 66 PRO B C 1
ATOM 1970 O O . PRO B 1 36 ? 15.458 4.648 20.309 1.00 77.57 66 PRO B O 1
ATOM 1974 N N . LEU B 1 37 ? 13.241 4.216 20.126 1.00 70.25 67 LEU B N 1
ATOM 1975 C CA . LEU B 1 37 ? 12.818 4.920 21.341 1.00 70.13 67 LEU B CA 1
ATOM 1976 C C . LEU B 1 37 ? 12.118 3.796 22.095 1.00 72.87 67 LEU B C 1
ATOM 1977 O O . LEU B 1 37 ? 10.903 3.615 21.974 1.00 69.17 67 LEU B O 1
ATOM 1982 N N . ASP B 1 38 ? 12.900 3.043 22.866 1.00 82.63 68 ASP B N 1
ATOM 1983 C CA . ASP B 1 38 ? 12.406 1.824 23.521 1.00 88.81 68 ASP B CA 1
ATOM 1984 C C . ASP B 1 38 ? 12.957 1.542 24.932 1.00 89.44 68 ASP B C 1
ATOM 1985 O O . ASP B 1 38 ? 13.017 0.375 25.350 1.00 85.23 68 ASP B O 1
ATOM 1990 N N . VAL B 1 39 ? 13.341 2.593 25.666 1.00 89.30 69 VAL B N 1
ATOM 1991 C CA . VAL B 1 39 ? 13.861 2.418 27.028 1.00 85.31 69 VAL B CA 1
ATOM 1992 C C . VAL B 1 39 ? 12.671 2.476 28.000 1.00 77.80 69 VAL B C 1
ATOM 1993 O O . VAL B 1 39 ? 12.011 3.519 28.129 1.00 71.27 69 VAL B O 1
ATOM 1997 N N . VAL B 1 40 ? 12.413 1.330 28.640 1.00 72.19 70 VAL B N 1
ATOM 1998 C CA . VAL B 1 40 ? 11.359 1.133 29.624 1.00 70.93 70 VAL B CA 1
ATOM 1999 C C . VAL B 1 40 ? 12.058 1.336 30.964 1.00 74.30 70 VAL B C 1
ATOM 2000 O O . VAL B 1 40 ? 12.622 0.391 31.535 1.00 81.95 70 VAL B O 1
ATOM 2004 N N . ASN B 1 41 ? 12.026 2.571 31.460 1.00 77.85 71 ASN B N 1
ATOM 2005 C CA . ASN B 1 41 ? 12.721 2.926 32.712 1.00 75.86 71 ASN B CA 1
ATOM 2006 C C . ASN B 1 41 ? 12.052 2.451 34.002 1.00 73.65 71 ASN B C 1
ATOM 2007 O O . ASN B 1 41 ? 12.748 2.301 35.002 1.00 75.33 71 ASN B O 1
ATOM 2012 N N . TRP B 1 42 ? 10.726 2.240 33.980 1.00 73.70 72 TRP B N 1
ATOM 2013 C CA . TRP B 1 42 ? 9.933 1.854 35.172 1.00 69.86 72 TRP B CA 1
ATOM 2014 C C . TRP B 1 42 ? 9.134 0.582 34.916 1.00 70.07 72 TRP B C 1
ATOM 2015 O O . TRP B 1 42 ? 8.231 0.583 34.085 1.00 68.71 72 TRP B O 1
ATOM 2026 N N . LYS B 1 43 ? 9.468 -0.492 35.637 1.00 80.10 73 LYS B N 1
ATOM 2027 C CA . LYS B 1 43 ? 8.779 -1.804 35.504 1.00 88.85 73 LYS B CA 1
ATOM 2028 C C . LYS B 1 43 ? 7.285 -1.756 35.873 1.00 80.34 73 LYS B C 1
ATOM 2029 O O . LYS B 1 43 ? 6.545 -2.668 35.505 1.00 78.25 73 LYS B O 1
ATOM 2035 N N . ASP B 1 44 ? 6.875 -0.739 36.642 1.00 79.75 74 ASP B N 1
ATOM 2036 C CA . ASP B 1 44 ? 5.446 -0.473 36.923 1.00 83.43 74 ASP B CA 1
ATOM 2037 C C . ASP B 1 44 ? 4.639 -0.232 35.615 1.00 76.43 74 ASP B C 1
ATOM 2038 O O . ASP B 1 44 ? 3.486 -0.645 35.544 1.00 73.41 74 ASP B O 1
ATOM 2043 N N . TYR B 1 45 ? 5.255 0.391 34.596 1.00 74.77 75 TYR B N 1
ATOM 2044 C CA . TYR B 1 45 ? 4.647 0.612 33.264 1.00 73.67 75 TYR B CA 1
ATOM 2045 C C . TYR B 1 45 ? 5.511 -0.127 32.211 1.00 81.83 75 TYR B C 1
ATOM 2046 O O . TYR B 1 45 ? 6.370 0.489 31.556 1.00 73.22 75 TYR B O 1
ATOM 2055 N N . PRO B 1 46 ? 5.299 -1.472 32.071 1.00 89.81 76 PRO B N 1
ATOM 2056 C CA . PRO B 1 46 ? 6.113 -2.304 31.175 1.00 88.77 76 PRO B CA 1
ATOM 2057 C C . PRO B 1 46 ? 5.761 -2.265 29.693 1.00 82.31 76 PRO B C 1
ATOM 2058 O O . PRO B 1 46 ? 6.556 -2.754 28.899 1.00 75.24 76 PRO B O 1
ATOM 2062 N N . TYR B 1 47 ? 4.586 -1.740 29.326 1.00 84.33 77 TYR B N 1
ATOM 2063 C CA . TYR B 1 47 ? 4.149 -1.725 27.926 1.00 82.65 77 TYR B CA 1
ATOM 2064 C C . TYR B 1 47 ? 5.131 -0.907 27.085 1.00 72.03 77 TYR B C 1
ATOM 2065 O O . TYR B 1 47 ? 5.361 0.264 27.378 1.00 68.93 77 TYR B O 1
ATOM 2074 N N . LYS B 1 48 ? 5.746 -1.583 26.110 1.00 74.29 78 LYS B N 1
ATOM 2075 C CA . LYS B 1 48 ? 6.689 -1.001 25.168 1.00 74.63 78 LYS B CA 1
ATOM 2076 C C . LYS B 1 48 ? 6.072 -1.088 23.761 1.00 75.36 78 LYS B C 1
ATOM 2077 O O . LYS B 1 48 ? 6.285 -2.085 23.054 1.00 84.24 78 LYS B O 1
ATOM 2083 N N . PRO B 1 49 ? 5.279 -0.067 23.355 1.00 67.43 79 PRO B N 1
ATOM 2084 C CA . PRO B 1 49 ? 4.808 -0.050 21.969 1.00 64.69 79 PRO B CA 1
ATOM 2085 C C . PRO B 1 49 ? 6.011 0.234 21.083 1.00 62.55 79 PRO B C 1
ATOM 2086 O O . PRO B 1 49 ? 6.947 0.907 21.517 1.00 64.07 79 PRO B O 1
ATOM 2090 N N . GLU B 1 50 ? 5.988 -0.290 19.872 1.00 67.27 80 GLU B N 1
ATOM 2091 C CA . GLU B 1 50 ? 7.111 -0.171 18.945 1.00 72.30 80 GLU B CA 1
ATOM 2092 C C . GLU B 1 50 ? 7.174 1.264 18.399 1.00 68.15 80 GLU B C 1
ATOM 2093 O O . GLU B 1 50 ? 6.274 1.693 17.668 1.00 66.09 80 GLU B O 1
ATOM 2099 N N . VAL B 1 51 ? 8.210 2.005 18.804 1.00 63.41 81 VAL B N 1
ATOM 2100 C CA . VAL B 1 51 ? 8.379 3.410 18.418 1.00 62.43 81 VAL B CA 1
ATOM 2101 C C . VAL B 1 51 ? 9.814 3.705 17.986 1.00 63.94 81 VAL B C 1
ATOM 2102 O O . VAL B 1 51 ? 10.766 3.248 18.617 1.00 69.77 81 VAL B O 1
ATOM 2106 N N . SER B 1 52 ? 9.947 4.466 16.901 1.00 62.94 82 SER B N 1
ATOM 2107 C CA . SER B 1 52 ? 11.237 4.918 16.407 1.00 63.48 82 SER B CA 1
ATOM 2108 C C . SER B 1 52 ? 11.114 6.378 15.972 1.00 67.65 82 SER B C 1
ATOM 2109 O O . SER B 1 52 ? 10.009 6.887 15.743 1.00 62.97 82 SER B O 1
ATOM 2112 N N . PHE B 1 53 ? 12.257 7.052 15.912 1.00 73.23 83 PHE B N 1
ATOM 2113 C CA . PHE B 1 53 ? 12.313 8.445 15.486 1.00 72.08 83 PHE B CA 1
ATOM 2114 C C . PHE B 1 53 ? 13.607 8.745 14.723 1.00 77.45 83 PHE B C 1
ATOM 2115 O O . PHE B 1 53 ? 14.519 7.917 14.665 1.00 86.34 83 PHE B O 1
ATOM 2123 N N . ARG B 1 54 ? 13.672 9.930 14.138 1.00 71.57 84 ARG B N 1
ATOM 2124 C CA . ARG B 1 54 ? 14.904 10.397 13.484 1.00 80.93 84 ARG B CA 1
ATOM 2125 C C . ARG B 1 54 ? 14.910 11.902 13.441 1.00 75.77 84 ARG B C 1
ATOM 2126 O O . ARG B 1 54 ? 13.840 12.531 13.431 1.00 71.83 84 ARG B O 1
ATOM 2134 N N . ILE B 1 55 ? 16.114 12.449 13.329 1.00 73.30 85 ILE B N 1
ATOM 2135 C CA . ILE B 1 55 ? 16.325 13.882 13.397 1.00 71.48 85 ILE B CA 1
ATOM 2136 C C . ILE B 1 55 ? 17.421 14.400 12.443 1.00 73.90 85 ILE B C 1
ATOM 2137 O O . ILE B 1 55 ? 18.406 13.713 12.169 1.00 79.81 85 ILE B O 1
ATOM 2142 N N . ALA B 1 56 ? 17.205 15.610 11.929 1.00 75.17 86 ALA B N 1
ATOM 2143 C CA . ALA B 1 56 ? 18.141 16.298 11.018 1.00 72.06 86 ALA B CA 1
ATOM 2144 C C . ALA B 1 56 ? 17.905 17.801 11.132 1.00 69.09 86 ALA B C 1
ATOM 2145 O O . ALA B 1 56 ? 17.018 18.221 11.886 1.00 67.82 86 ALA B O 1
ATOM 2147 N N . HIS B 1 57 ? 18.667 18.607 10.393 1.00 69.43 87 HIS B N 1
ATOM 2148 C CA . HIS B 1 57 ? 18.467 20.072 10.411 1.00 68.32 87 HIS B CA 1
ATOM 2149 C C . HIS B 1 57 ? 18.780 20.777 9.102 1.00 69.04 87 HIS B C 1
ATOM 2150 O O . HIS B 1 57 ? 19.559 20.275 8.297 1.00 79.88 87 HIS B O 1
ATOM 2157 N N . THR B 1 58 ? 18.142 21.929 8.910 1.00 63.76 88 THR B N 1
ATOM 2158 C CA . THR B 1 58 ? 18.327 22.766 7.729 1.00 67.79 88 THR B CA 1
ATOM 2159 C C . THR B 1 58 ? 19.287 23.937 7.979 1.00 70.15 88 THR B C 1
ATOM 2160 O O . THR B 1 58 ? 19.632 24.642 7.046 1.00 71.33 88 THR B O 1
ATOM 2164 N N . GLY B 1 59 ? 19.702 24.141 9.227 1.00 67.76 89 GLY B N 1
ATOM 2165 C CA . GLY B 1 59 ? 20.540 25.267 9.620 1.00 69.57 89 GLY B CA 1
ATOM 2166 C C . GLY B 1 59 ? 19.638 26.244 10.370 1.00 74.61 89 GLY B C 1
ATOM 2167 O O . GLY B 1 59 ? 20.023 26.767 11.427 1.00 74.43 89 GLY B O 1
ATOM 2168 N N . ARG B 1 60 ? 18.444 26.491 9.816 1.00 81.00 90 ARG B N 1
ATOM 2169 C CA . ARG B 1 60 ? 17.417 27.341 10.425 1.00 81.84 90 ARG B CA 1
ATOM 2170 C C . ARG B 1 60 ? 16.362 26.526 11.177 1.00 72.60 90 ARG B C 1
ATOM 2171 O O . ARG B 1 60 ? 15.668 27.094 12.010 1.00 66.08 90 ARG B O 1
ATOM 2179 N N . GLU B 1 61 ? 16.216 25.223 10.887 1.00 72.77 91 GLU B N 1
ATOM 2180 C CA . GLU B 1 61 ? 15.139 24.385 11.481 1.00 69.63 91 GLU B CA 1
ATOM 2181 C C . GLU B 1 61 ? 15.559 22.962 11.840 1.00 66.03 91 GLU B C 1
ATOM 2182 O O . GLU B 1 61 ? 16.404 22.390 11.171 1.00 67.92 91 GLU B O 1
ATOM 2188 N N . ILE B 1 62 ? 14.947 22.411 12.891 1.00 67.78 92 ILE B N 1
ATOM 2189 C CA . ILE B 1 62 ? 15.149 21.024 13.325 1.00 65.11 92 ILE B CA 1
ATOM 2190 C C . ILE B 1 62 ? 13.980 20.251 12.750 1.00 62.93 92 ILE B C 1
ATOM 2191 O O . ILE B 1 62 ? 12.825 20.672 12.914 1.00 59.05 92 ILE B O 1
ATOM 2196 N N . LEU B 1 63 ? 14.290 19.101 12.145 1.00 61.22 93 LEU B N 1
ATOM 2197 C CA . LEU B 1 63 ? 13.312 18.214 11.522 1.00 63.23 93 LEU B CA 1
ATOM 2198 C C . LEU B 1 63 ? 13.217 16.901 12.315 1.00 64.38 93 LEU B C 1
ATOM 2199 O O . LEU B 1 63 ? 14.230 16.207 12.443 1.00 66.19 93 LEU B O 1
ATOM 2204 N N . LEU B 1 64 ? 12.025 16.586 12.843 1.00 58.99 94 LEU B N 1
ATOM 2205 C CA . LEU B 1 64 ? 11.761 15.350 13.599 1.00 63.10 94 LEU B CA 1
ATOM 2206 C C . LEU B 1 64 ? 10.695 14.529 12.928 1.00 65.58 94 LEU B C 1
ATOM 2207 O O . LEU B 1 64 ? 9.677 15.077 12.502 1.00 66.69 94 LEU B O 1
ATOM 2212 N N . HIS B 1 65 ? 10.901 13.218 12.922 1.00 64.07 95 HIS B N 1
ATOM 2213 C CA . HIS B 1 65 ? 9.952 12.273 12.351 1.00 72.34 95 HIS B CA 1
ATOM 2214 C C . HIS B 1 65 ? 9.863 11.075 13.289 1.00 71.34 95 HIS B C 1
ATOM 2215 O O . HIS B 1 65 ? 10.879 10.431 13.518 1.00 78.20 95 HIS B O 1
ATOM 2222 N N . TYR B 1 66 ? 8.664 10.838 13.838 1.00 64.32 96 TYR B N 1
ATOM 2223 C CA . TYR B 1 66 ? 8.355 9.724 14.721 1.00 66.81 96 TYR B CA 1
ATOM 2224 C C . TYR B 1 66 ? 7.442 8.722 14.016 1.00 63.32 96 TYR B C 1
ATOM 2225 O O . TYR B 1 66 ? 6.532 9.113 13.303 1.00 63.34 96 TYR B O 1
ATOM 2234 N N . LYS B 1 67 ? 7.694 7.439 14.240 1.00 65.34 97 LYS B N 1
ATOM 2235 C CA . LYS B 1 67 ? 6.856 6.338 13.743 1.00 62.06 97 LYS B CA 1
ATOM 2236 C C . LYS B 1 67 ? 6.429 5.546 14.964 1.00 57.43 97 LYS B C 1
ATOM 2237 O O . LYS B 1 67 ? 7.265 5.225 15.802 1.00 60.29 97 LYS B O 1
ATOM 2243 N N . VAL B 1 68 ? 5.142 5.241 15.057 1.00 57.03 98 VAL B N 1
ATOM 2244 C CA . VAL B 1 68 ? 4.567 4.526 16.187 1.00 61.51 98 VAL B CA 1
ATOM 2245 C C . VAL B 1 68 ? 3.653 3.380 15.730 1.00 65.66 98 VAL B C 1
ATOM 2246 O O . VAL B 1 68 ? 2.955 3.512 14.727 1.00 63.28 98 VAL B O 1
ATOM 2250 N N . LYS B 1 69 ? 3.670 2.275 16.486 1.00 73.29 99 LYS B N 1
ATOM 2251 C CA . LYS B 1 69 ? 2.709 1.160 16.343 1.00 74.91 99 LYS B CA 1
ATOM 2252 C C . LYS B 1 69 ? 2.281 0.780 17.781 1.00 75.56 99 LYS B C 1
ATOM 2253 O O . LYS B 1 69 ? 3.127 0.319 18.562 1.00 72.79 99 LYS B O 1
ATOM 2259 N N . GLU B 1 70 ? 1.007 1.034 18.136 1.00 76.79 100 GLU B N 1
ATOM 2260 C CA . GLU B 1 70 ? 0.459 0.752 19.497 1.00 80.79 100 GLU B CA 1
ATOM 2261 C C . GLU B 1 70 ? -0.981 0.208 19.493 1.00 84.20 100 GLU B C 1
ATOM 2262 O O . GLU B 1 70 ? -1.684 0.299 18.483 1.00 87.58 100 GLU B O 1
ATOM 2268 N N . ALA B 1 71 ? -1.399 -0.335 20.643 1.00 84.64 101 ALA B N 1
ATOM 2269 C CA . ALA B 1 71 ? -2.722 -0.983 20.805 1.00 84.92 101 ALA B CA 1
ATOM 2270 C C . ALA B 1 71 ? -3.942 -0.048 20.791 1.00 80.55 101 ALA B C 1
ATOM 2271 O O . ALA B 1 71 ? -5.063 -0.528 20.600 1.00 84.97 101 ALA B O 1
ATOM 2273 N N . SER B 1 72 ? -3.739 1.250 21.022 1.00 73.01 102 SER B N 1
ATOM 2274 C CA . SER B 1 72 ? -4.828 2.245 20.974 1.00 68.82 102 SER B CA 1
ATOM 2275 C C . SER B 1 72 ? -4.295 3.673 20.804 1.00 70.77 102 SER B C 1
ATOM 2276 O O . SER B 1 72 ? -3.140 3.962 21.147 1.00 63.04 102 SER B O 1
ATOM 2279 N N . VAL B 1 73 ? -5.158 4.541 20.268 1.00 76.22 103 VAL B N 1
ATOM 2280 C CA . VAL B 1 73 ? -4.865 5.976 20.041 1.00 66.75 103 VAL B CA 1
ATOM 2281 C C . VAL B 1 73 ? -6.026 6.838 20.541 1.00 63.49 103 VAL B C 1
ATOM 2282 O O . VAL B 1 73 ? -7.158 6.381 20.608 1.00 69.99 103 VAL B O 1
ATOM 2286 N N . ARG B 1 74 ? -5.721 8.084 20.866 1.00 61.71 104 ARG B N 1
ATOM 2287 C CA . ARG B 1 74 ? -6.664 9.017 21.482 1.00 60.63 104 ARG B CA 1
ATOM 2288 C C . ARG B 1 74 ? -6.172 10.435 21.246 1.00 59.88 104 ARG B C 1
ATOM 2289 O O . ARG B 1 74 ? -4.956 10.658 21.244 1.00 53.10 104 ARG B O 1
ATOM 2297 N N . ALA B 1 75 ? -7.092 11.377 21.026 1.00 58.27 105 ALA B N 1
ATOM 2298 C CA . ALA B 1 75 ? -6.732 12.799 20.809 1.00 60.50 105 ALA B CA 1
ATOM 2299 C C . ALA B 1 75 ? -7.881 13.723 21.193 1.00 60.55 105 ALA B C 1
ATOM 2300 O O . ALA B 1 75 ? -8.536 14.311 20.346 1.00 55.20 105 ALA B O 1
ATOM 2302 N N . VAL B 1 76 ? -8.136 13.797 22.491 1.00 65.15 106 VAL B N 1
ATOM 2303 C CA . VAL B 1 76 ? -9.217 14.617 23.045 1.00 66.10 106 VAL B CA 1
ATOM 2304 C C . VAL B 1 76 ? -8.854 16.111 23.113 1.00 68.88 106 VAL B C 1
ATOM 2305 O O . VAL B 1 76 ? -9.746 16.945 22.916 1.00 82.94 106 VAL B O 1
ATOM 2309 N N . ALA B 1 77 ? -7.580 16.446 23.373 1.00 61.62 107 ALA B N 1
ATOM 2310 C CA . ALA B 1 77 ? -7.139 17.840 23.549 1.00 60.13 107 ALA B CA 1
ATOM 2311 C C . ALA B 1 77 ? -7.695 18.754 22.454 1.00 69.59 107 ALA B C 1
ATOM 2312 O O . ALA B 1 77 ? -7.403 18.541 21.285 1.00 68.65 107 ALA B O 1
ATOM 2314 N N . SER B 1 78 ? -8.535 19.728 22.830 1.00 74.00 108 SER B N 1
ATOM 2315 C CA . SER B 1 78 ? -9.212 20.609 21.841 1.00 75.91 108 SER B CA 1
ATOM 2316 C C . SER B 1 78 ? -8.343 21.697 21.201 1.00 76.83 108 SER B C 1
ATOM 2317 O O . SER B 1 78 ? -8.680 22.189 20.127 1.00 78.28 108 SER B O 1
ATOM 2320 N N . GLY B 1 79 ? -7.245 22.077 21.847 1.00 77.78 109 GLY B N 1
ATOM 2321 C CA . GLY B 1 79 ? -6.334 23.082 21.289 1.00 79.47 109 GLY B CA 1
ATOM 2322 C C . GLY B 1 79 ? -4.879 22.862 21.649 1.00 73.75 109 GLY B C 1
ATOM 2323 O O . GLY B 1 79 ? -4.530 21.965 22.433 1.00 66.28 109 GLY B O 1
ATOM 2324 N N . ASP B 1 80 ? -4.030 23.706 21.074 1.00 74.35 110 ASP B N 1
ATOM 2325 C CA . ASP B 1 80 ? -2.604 23.704 21.396 1.00 76.95 110 ASP B CA 1
ATOM 2326 C C . ASP B 1 80 ? -2.430 24.095 22.867 1.00 70.69 110 ASP B C 1
ATOM 2327 O O . ASP B 1 80 ? -3.288 24.773 23.444 1.00 73.03 110 ASP B O 1
ATOM 2332 N N . ASN B 1 81 ? -1.335 23.628 23.463 1.00 64.53 111 ASN B N 1
ATOM 2333 C CA . ASN B 1 81 ? -1.047 23.772 24.898 1.00 64.04 111 ASN B CA 1
ATOM 2334 C C . ASN B 1 81 ? -2.068 23.076 25.773 1.00 60.85 111 ASN B C 1
ATOM 2335 O O . ASN B 1 81 ? -2.235 23.420 26.943 1.00 73.40 111 ASN B O 1
ATOM 2340 N N . GLY B 1 82 ? -2.743 22.077 25.209 1.00 67.71 112 GLY B N 1
ATOM 2341 C CA . GLY B 1 82 ? -3.744 21.311 25.925 1.00 72.23 112 GLY B CA 1
ATOM 2342 C C . GLY B 1 82 ? -3.045 20.216 26.698 1.00 66.66 112 GLY B C 1
ATOM 2343 O O . GLY B 1 82 ? -1.799 20.154 26.767 1.00 63.74 112 GLY B O 1
ATOM 2344 N N . ARG B 1 83 ? -3.860 19.300 27.202 1.00 69.99 113 ARG B N 1
ATOM 2345 C CA . ARG B 1 83 ? -3.418 18.189 28.053 1.00 69.46 113 ARG B CA 1
ATOM 2346 C C . ARG B 1 83 ? -3.038 16.998 27.151 1.00 60.80 113 ARG B C 1
ATOM 2347 O O . ARG B 1 83 ? -3.596 15.906 27.251 1.00 63.37 113 ARG B O 1
ATOM 2355 N N . VAL B 1 84 ? -2.055 17.244 26.283 1.00 60.04 114 VAL B N 1
ATOM 2356 C CA . VAL B 1 84 ? -1.641 16.302 25.220 1.00 62.10 114 VAL B CA 1
ATOM 2357 C C . VAL B 1 84 ? -0.977 15.012 25.697 1.00 62.04 114 VAL B C 1
ATOM 2358 O O . VAL B 1 84 ? -1.152 13.970 25.068 1.00 67.40 114 VAL B O 1
ATOM 2362 N N . TRP B 1 85 ? -0.216 15.094 26.788 1.00 60.97 115 TRP B N 1
ATOM 2363 C CA . TRP B 1 85 ? 0.416 13.922 27.433 1.00 64.29 115 TRP B CA 1
ATOM 2364 C C . TRP B 1 85 ? -0.611 12.808 27.818 1.00 63.76 115 TRP B C 1
ATOM 2365 O O . TRP B 1 85 ? -0.227 11.637 27.974 1.00 63.66 115 TRP B O 1
ATOM 2376 N N . GLU B 1 86 ? -1.888 13.179 27.975 1.00 51.73 116 GLU B N 1
ATOM 2377 C CA . GLU B 1 86 ? -2.993 12.214 28.234 1.00 58.98 116 GLU B CA 1
ATOM 2378 C C . GLU B 1 86 ? -3.438 11.414 26.997 1.00 54.49 116 GLU B C 1
ATOM 2379 O O . GLU B 1 86 ? -3.883 10.270 27.121 1.00 54.95 116 GLU B O 1
ATOM 2385 N N . ASP B 1 87 ? -3.334 12.048 25.834 1.00 49.07 117 ASP B N 1
ATOM 2386 C CA . ASP B 1 87 ? -3.630 11.452 24.541 1.00 53.89 117 ASP B CA 1
ATOM 2387 C C . ASP B 1 87 ? -2.391 10.654 24.120 1.00 65.05 117 ASP B C 1
ATOM 2388 O O . ASP B 1 87 ? -1.351 10.717 24.804 1.00 56.29 117 ASP B O 1
ATOM 2393 N N . ALA B 1 88 ? -2.491 9.902 23.010 1.00 70.72 118 ALA B N 1
ATOM 2394 C CA . ALA B 1 88 ? -1.322 9.203 22.422 1.00 69.41 118 ALA B CA 1
ATOM 2395 C C . ALA B 1 88 ? -0.387 10.331 21.976 1.00 70.67 118 ALA B C 1
ATOM 2396 O O . ALA B 1 88 ? -0.745 11.119 21.093 1.00 65.62 118 ALA B O 1
ATOM 2398 N N . CYS B 1 89 ? 0.792 10.400 22.598 1.00 71.63 119 CYS B N 1
ATOM 2399 C CA . CYS B 1 89 ? 1.677 11.553 22.472 1.00 64.44 119 CYS B CA 1
ATOM 2400 C C . CYS B 1 89 ? 3.154 11.223 22.378 1.00 64.93 119 CYS B C 1
ATOM 2401 O O . CYS B 1 89 ? 3.645 10.337 23.095 1.00 52.86 119 CYS B O 1
ATOM 2404 N N . VAL B 1 90 ? 3.842 11.950 21.488 1.00 61.63 120 VAL B N 1
ATOM 2405 C CA . VAL B 1 90 ? 5.304 11.865 21.309 1.00 56.38 120 VAL B CA 1
ATOM 2406 C C . VAL B 1 90 ? 5.861 13.203 21.753 1.00 57.31 120 VAL B C 1
ATOM 2407 O O . VAL B 1 90 ? 5.203 14.240 21.556 1.00 52.83 120 VAL B O 1
ATOM 2411 N N . GLU B 1 91 ? 7.073 13.178 22.321 1.00 61.25 121 GLU B N 1
ATOM 2412 C CA . GLU B 1 91 ? 7.691 14.370 22.917 1.00 56.95 121 GLU B CA 1
ATOM 2413 C C . GLU B 1 91 ? 9.172 14.536 22.580 1.00 60.81 121 GLU B C 1
ATOM 2414 O O . GLU B 1 91 ? 9.860 13.548 22.332 1.00 61.03 121 GLU B O 1
ATOM 2420 N N . PHE B 1 92 ? 9.623 15.798 22.558 1.00 56.42 122 PHE B N 1
ATOM 2421 C CA . PHE B 1 92 ? 11.017 16.206 22.320 1.00 57.50 122 PHE B CA 1
ATOM 2422 C C . PHE B 1 92 ? 11.383 17.285 23.338 1.00 61.03 122 PHE B C 1
ATOM 2423 O O . PHE B 1 92 ? 10.736 18.329 23.361 1.00 69.47 122 PHE B O 1
ATOM 2431 N N . PHE B 1 93 ? 12.379 17.012 24.185 1.00 55.60 123 PHE B N 1
ATOM 2432 C CA . PHE B 1 93 ? 12.854 17.949 25.220 1.00 52.16 123 PHE B CA 1
ATOM 2433 C C . PHE B 1 93 ? 14.258 18.331 24.827 1.00 50.39 123 PHE B C 1
ATOM 2434 O O . PHE B 1 93 ? 15.022 17.443 24.447 1.00 50.23 123 PHE B O 1
ATOM 2442 N N . VAL B 1 94 ? 14.622 19.612 24.944 1.00 52.54 124 VAL B N 1
ATOM 2443 C CA . VAL B 1 94 ? 15.958 20.091 24.510 1.00 53.70 124 VAL B CA 1
ATOM 2444 C C . VAL B 1 94 ? 16.432 21.416 25.134 1.00 54.43 124 VAL B C 1
ATOM 2445 O O . VAL B 1 94 ? 15.627 22.336 25.288 1.00 70.60 124 VAL B O 1
ATOM 2449 N N . SER B 1 95 ? 17.723 21.482 25.498 1.00 56.97 125 SER B N 1
ATOM 2450 C CA . SER B 1 95 ? 18.404 22.682 26.059 1.00 62.23 125 SER B CA 1
ATOM 2451 C C . SER B 1 95 ? 19.409 23.094 24.997 1.00 74.01 125 SER B C 1
ATOM 2452 O O . SER B 1 95 ? 20.332 22.321 24.733 1.00 80.60 125 SER B O 1
ATOM 2455 N N . PRO B 1 96 ? 19.276 24.310 24.419 1.00 84.66 126 PRO B N 1
ATOM 2456 C CA . PRO B 1 96 ? 20.074 24.629 23.250 1.00 96.03 126 PRO B CA 1
ATOM 2457 C C . PRO B 1 96 ? 21.382 25.376 23.408 1.00 103.02 126 PRO B C 1
ATOM 2458 O O . PRO B 1 96 ? 22.122 25.462 22.424 1.00 114.33 126 PRO B O 1
ATOM 2462 N N . GLU B 1 97 ? 21.677 25.922 24.580 1.00 94.81 127 GLU B N 1
ATOM 2463 C CA . GLU B 1 97 ? 22.878 26.761 24.716 1.00 104.93 127 GLU B CA 1
ATOM 2464 C C . GLU B 1 97 ? 23.784 26.426 25.892 1.00 101.84 127 GLU B C 1
ATOM 2465 O O . GLU B 1 97 ? 24.627 27.240 26.281 1.00 95.62 127 GLU B O 1
ATOM 2471 N N . GLY B 1 98 ? 23.662 25.198 26.410 1.00 97.20 128 GLY B N 1
ATOM 2472 C CA . GLY B 1 98 ? 24.475 24.773 27.543 1.00 99.81 128 GLY B CA 1
ATOM 2473 C C . GLY B 1 98 ? 24.209 25.492 28.867 1.00 111.51 128 GLY B C 1
ATOM 2474 O O . GLY B 1 98 ? 25.057 25.442 29.759 1.00 107.10 128 GLY B O 1
ATOM 2475 N N . ASP B 1 99 ? 23.062 26.176 28.983 1.00 116.11 129 ASP B N 1
ATOM 2476 C CA . ASP B 1 99 ? 22.625 26.814 30.227 1.00 104.43 129 ASP B CA 1
ATOM 2477 C C . ASP B 1 99 ? 21.530 25.884 30.778 1.00 104.53 129 ASP B C 1
ATOM 2478 O O . ASP B 1 99 ? 21.222 24.848 30.167 1.00 91.65 129 ASP B O 1
ATOM 2483 N N . ASP B 1 100 ? 20.962 26.236 31.927 1.00 100.96 130 ASP B N 1
ATOM 2484 C CA . ASP B 1 100 ? 19.945 25.386 32.566 1.00 93.27 130 ASP B CA 1
ATOM 2485 C C . ASP B 1 100 ? 18.553 25.446 31.955 1.00 86.94 130 ASP B C 1
ATOM 2486 O O . ASP B 1 100 ? 17.726 24.578 32.267 1.00 79.57 130 ASP B O 1
ATOM 2491 N N . ARG B 1 101 ? 18.285 26.441 31.105 1.00 75.29 131 ARG B N 1
ATOM 2492 C CA . ARG B 1 101 ? 16.984 26.536 30.444 1.00 66.04 131 ARG B CA 1
ATOM 2493 C C . ARG B 1 101 ? 16.839 25.425 29.417 1.00 61.06 131 ARG B C 1
ATOM 2494 O O . ARG B 1 101 ? 17.804 25.088 28.746 1.00 63.40 131 ARG B O 1
ATOM 2502 N N . TYR B 1 102 ? 15.640 24.854 29.338 1.00 58.44 132 TYR B N 1
ATOM 2503 C CA . TYR B 1 102 ? 15.300 23.828 28.352 1.00 57.12 132 TYR B CA 1
ATOM 2504 C C . TYR B 1 102 ? 13.871 24.040 27.861 1.00 55.35 132 TYR B C 1
ATOM 2505 O O . TYR B 1 102 ? 13.095 24.810 28.462 1.00 55.65 132 TYR B O 1
ATOM 2514 N N . TYR B 1 103 ? 13.540 23.317 26.797 1.00 47.95 133 TYR B N 1
ATOM 2515 C CA . TYR B 1 103 ? 12.222 23.347 26.172 1.00 51.52 133 TYR B CA 1
ATOM 2516 C C . TYR B 1 103 ? 11.643 21.949 26.048 1.00 47.38 133 TYR B C 1
ATOM 2517 O O . TYR B 1 103 ? 12.389 20.997 25.951 1.00 60.56 133 TYR B O 1
ATOM 2526 N N . ASN B 1 104 ? 10.322 21.840 26.051 1.00 43.66 134 ASN B N 1
ATOM 2527 C CA . ASN B 1 104 ? 9.627 20.566 25.834 1.00 49.05 134 ASN B CA 1
ATOM 2528 C C . ASN B 1 104 ? 8.540 20.752 24.778 1.00 50.57 134 ASN B C 1
ATOM 2529 O O . ASN B 1 104 ? 7.672 21.616 24.922 1.00 45.77 134 ASN B O 1
ATOM 2534 N N . PHE B 1 105 ? 8.624 19.953 23.716 1.00 54.78 135 PHE B N 1
ATOM 2535 C CA . PHE B 1 105 ? 7.681 19.968 22.607 1.00 62.46 135 PHE B CA 1
ATOM 2536 C C . PHE B 1 105 ? 6.925 18.653 22.707 1.00 67.27 135 PHE B C 1
ATOM 2537 O O . PHE B 1 105 ? 7.499 17.607 22.446 1.00 71.10 135 PHE B O 1
ATOM 2545 N N . GLU B 1 106 ? 5.665 18.713 23.128 1.00 65.91 136 GLU B N 1
ATOM 2546 C CA . GLU B 1 106 ? 4.817 17.529 23.290 1.00 65.69 136 GLU B CA 1
ATOM 2547 C C . GLU B 1 106 ? 3.683 17.655 22.280 1.00 64.89 136 GLU B C 1
ATOM 2548 O O . GLU B 1 106 ? 3.005 18.683 22.231 1.00 58.84 136 GLU B O 1
ATOM 2554 N N . CYS B 1 107 ? 3.487 16.623 21.466 1.00 60.80 137 CYS B N 1
ATOM 2555 C CA . CYS B 1 107 ? 2.495 16.660 20.396 1.00 65.16 137 CYS B CA 1
ATOM 2556 C C . CYS B 1 107 ? 1.646 15.386 20.366 1.00 60.73 137 CYS B C 1
ATOM 2557 O O . CYS B 1 107 ? 2.213 14.289 20.308 1.00 62.52 137 CYS B O 1
ATOM 2560 N N . ASN B 1 108 ? 0.312 15.508 20.423 1.00 56.12 138 ASN B N 1
ATOM 2561 C CA . ASN B 1 108 ? -0.540 14.308 20.334 1.00 60.86 138 ASN B CA 1
ATOM 2562 C C . ASN B 1 108 ? -0.660 13.842 18.876 1.00 60.56 138 ASN B C 1
ATOM 2563 O O . ASN B 1 108 ? -0.357 14.605 17.942 1.00 47.96 138 ASN B O 1
ATOM 2568 N N . CYS B 1 109 ? -1.159 12.618 18.702 1.00 57.90 139 CYS B N 1
ATOM 2569 C CA . CYS B 1 109 ? -1.320 12.014 17.373 1.00 63.18 139 CYS B CA 1
ATOM 2570 C C . CYS B 1 109 ? -2.216 12.776 16.363 1.00 62.17 139 CYS B C 1
ATOM 2571 O O . CYS B 1 109 ? -2.116 12.518 15.161 1.00 67.33 139 CYS B O 1
ATOM 2574 N N . ALA B 1 110 ? -3.099 13.660 16.837 1.00 59.21 140 ALA B N 1
ATOM 2575 C CA . ALA B 1 110 ? -3.941 14.517 15.961 1.00 58.15 140 ALA B CA 1
ATOM 2576 C C . ALA B 1 110 ? -3.264 15.845 15.562 1.00 64.54 140 ALA B C 1
ATOM 2577 O O . ALA B 1 110 ? -3.863 16.638 14.825 1.00 62.80 140 ALA B O 1
ATOM 2579 N N . GLY B 1 111 ? -2.038 16.091 16.040 1.00 63.91 141 GLY B N 1
ATOM 2580 C CA . GLY B 1 111 ? -1.304 17.309 15.711 1.00 60.32 141 GLY B CA 1
ATOM 2581 C C . GLY B 1 111 ? -1.384 18.452 16.706 1.00 63.91 141 GLY B C 1
ATOM 2582 O O . GLY B 1 111 ? -0.738 19.459 16.483 1.00 70.61 141 GLY B O 1
ATOM 2583 N N . ARG B 1 112 ? -2.163 18.323 17.787 1.00 68.67 142 ARG B N 1
ATOM 2584 C CA . ARG B 1 112 ? -2.214 19.355 18.834 1.00 66.19 142 ARG B CA 1
ATOM 2585 C C . ARG B 1 112 ? -0.856 19.349 19.538 1.00 63.58 142 ARG B C 1
ATOM 2586 O O . ARG B 1 112 ? -0.360 18.274 19.895 1.00 59.38 142 ARG B O 1
ATOM 2594 N N . LEU B 1 113 ? -0.287 20.541 19.742 1.00 63.35 143 LEU B N 1
ATOM 2595 C CA . LEU B 1 113 ? 1.054 20.712 20.309 1.00 63.48 143 LEU B CA 1
ATOM 2596 C C . LEU B 1 113 ? 1.090 21.562 21.566 1.00 60.08 143 LEU B C 1
ATOM 2597 O O . LEU B 1 113 ? 0.357 22.540 21.677 1.00 55.72 143 LEU B O 1
ATOM 2602 N N . LEU B 1 114 ? 1.987 21.180 22.480 1.00 59.34 144 LEU B N 1
ATOM 2603 C CA . LEU B 1 114 ? 2.297 21.897 23.712 1.00 56.20 144 LEU B CA 1
ATOM 2604 C C . LEU B 1 114 ? 3.795 22.212 23.695 1.00 59.81 144 LEU B C 1
ATOM 2605 O O . LEU B 1 114 ? 4.611 21.327 23.384 1.00 55.42 144 LEU B O 1
ATOM 2610 N N . ILE B 1 115 ? 4.137 23.454 24.046 1.00 63.44 145 ILE B N 1
ATOM 2611 C CA . ILE B 1 115 ? 5.531 23.887 24.204 1.00 59.85 145 ILE B CA 1
ATOM 2612 C C . ILE B 1 115 ? 5.661 24.686 25.493 1.00 56.34 145 ILE B C 1
ATOM 2613 O O . ILE B 1 115 ? 4.849 25.584 25.728 1.00 58.08 145 ILE B O 1
ATOM 2618 N N . GLN B 1 116 ? 6.666 24.367 26.307 1.00 47.06 146 GLN B N 1
ATOM 2619 C CA . GLN B 1 116 ? 7.034 25.218 27.442 1.00 50.12 146 GLN B CA 1
ATOM 2620 C C . GLN B 1 116 ? 8.538 25.493 27.350 1.00 53.27 146 GLN B C 1
ATOM 2621 O O . GLN B 1 116 ? 9.251 24.803 26.623 1.00 46.96 146 GLN B O 1
ATOM 2627 N N . GLY B 1 117 ? 8.989 26.504 28.093 1.00 50.81 147 GLY B N 1
ATOM 2628 C CA . GLY B 1 117 ? 10.389 26.906 28.155 1.00 48.69 147 GLY B CA 1
ATOM 2629 C C . GLY B 1 117 ? 10.787 27.370 29.540 1.00 52.33 147 GLY B C 1
ATOM 2630 O O . GLY B 1 117 ? 9.968 27.946 30.242 1.00 53.27 147 GLY B O 1
ATOM 2631 N N . GLY B 1 118 ? 12.047 27.131 29.920 1.00 56.78 148 GLY B N 1
ATOM 2632 C CA . GLY B 1 118 ? 12.592 27.573 31.213 1.00 55.16 148 GLY B CA 1
ATOM 2633 C C . GLY B 1 118 ? 13.446 26.532 31.917 1.00 63.10 148 GLY B C 1
ATOM 2634 O O . GLY B 1 118 ? 13.605 25.402 31.436 1.00 59.83 148 GLY B O 1
ATOM 2635 N N . ALA B 1 119 ? 13.994 26.936 33.061 1.00 62.10 149 ALA B N 1
ATOM 2636 C CA . ALA B 1 119 ? 14.789 26.057 33.926 1.00 62.91 149 ALA B CA 1
ATOM 2637 C C . ALA B 1 119 ? 13.868 25.246 34.846 1.00 64.12 149 ALA B C 1
ATOM 2638 O O . ALA B 1 119 ? 12.705 25.607 35.058 1.00 63.57 149 ALA B O 1
ATOM 2640 N N . VAL B 1 120 ? 14.395 24.161 35.411 1.00 69.38 150 VAL B N 1
ATOM 2641 C CA . VAL B 1 120 ? 13.626 23.336 36.385 1.00 68.39 150 VAL B CA 1
ATOM 2642 C C . VAL B 1 120 ? 13.225 24.098 37.654 1.00 60.62 150 VAL B C 1
ATOM 2643 O O . VAL B 1 120 ? 12.211 23.761 38.269 1.00 52.09 150 VAL B O 1
ATOM 2647 N N . ASN B 1 121 ? 14.032 25.108 38.018 1.00 60.45 151 ASN B N 1
ATOM 2648 C CA . ASN B 1 121 ? 13.848 25.931 39.222 1.00 63.67 151 ASN B CA 1
ATOM 2649 C C . ASN B 1 121 ? 12.938 27.174 39.115 1.00 60.69 151 ASN B C 1
ATOM 2650 O O . ASN B 1 121 ? 12.913 28.001 40.035 1.00 61.22 151 ASN B O 1
ATOM 2655 N N . GLU B 1 122 ? 12.155 27.265 38.035 1.00 56.20 152 GLU B N 1
ATOM 2656 C CA . GLU B 1 122 ? 11.153 28.328 37.846 1.00 58.48 152 GLU B CA 1
ATOM 2657 C C . GLU B 1 122 ? 9.904 27.793 37.139 1.00 56.30 152 GLU B C 1
ATOM 2658 O O . GLU B 1 122 ? 9.936 26.682 36.560 1.00 49.22 152 GLU B O 1
ATOM 2664 N N . ARG B 1 123 ? 8.809 28.565 37.211 1.00 53.81 153 ARG B N 1
ATOM 2665 C CA . ARG B 1 123 ? 7.592 28.257 36.442 1.00 57.35 153 ARG B CA 1
ATOM 2666 C C . ARG B 1 123 ? 8.054 28.352 34.990 1.00 55.39 153 ARG B C 1
ATOM 2667 O O . ARG B 1 123 ? 8.650 29.356 34.615 1.00 60.05 153 ARG B O 1
ATOM 2675 N N . ARG B 1 124 ? 7.841 27.284 34.224 1.00 51.42 154 ARG B N 1
ATOM 2676 C CA . ARG B 1 124 ? 8.248 27.222 32.834 1.00 49.51 154 ARG B CA 1
ATOM 2677 C C . ARG B 1 124 ? 7.037 27.602 31.990 1.00 48.43 154 ARG B C 1
ATOM 2678 O O . ARG B 1 124 ? 6.165 26.762 31.762 1.00 49.79 154 ARG B O 1
ATOM 2686 N N . PRO B 1 125 ? 6.958 28.871 31.534 1.00 52.51 155 PRO B N 1
ATOM 2687 C CA . PRO B 1 125 ? 5.751 29.258 30.806 1.00 53.15 155 PRO B CA 1
ATOM 2688 C C . PRO B 1 125 ? 5.506 28.525 29.493 1.00 54.35 155 PRO B C 1
ATOM 2689 O O . PRO B 1 125 ? 6.428 27.998 28.882 1.00 48.38 155 PRO B O 1
ATOM 2693 N N . THR B 1 126 ? 4.234 28.510 29.113 1.00 57.96 156 THR B N 1
ATOM 2694 C CA . THR B 1 126 ? 3.745 27.895 27.907 1.00 54.04 156 THR B CA 1
ATOM 2695 C C . THR B 1 126 ? 3.996 28.895 26.761 1.00 51.95 156 THR B C 1
ATOM 2696 O O . THR B 1 126 ? 4.069 30.100 26.993 1.00 54.87 156 THR B O 1
ATOM 2700 N N . ALA B 1 127 ? 4.136 28.402 25.536 1.00 57.38 157 ALA B N 1
ATOM 2701 C CA . ALA B 1 127 ? 4.422 29.273 24.373 1.00 63.12 157 ALA B CA 1
ATOM 2702 C C . ALA B 1 127 ? 3.191 30.008 23.847 1.00 61.20 157 ALA B C 1
ATOM 2703 O O . ALA B 1 127 ? 2.071 29.581 24.065 1.00 65.56 157 ALA B O 1
ATOM 2705 N N . SER B 1 128 ? 3.418 31.116 23.149 1.00 65.56 158 SER B N 1
ATOM 2706 C CA . SER B 1 128 ? 2.334 31.899 22.540 1.00 67.72 158 SER B CA 1
ATOM 2707 C C . SER B 1 128 ? 1.842 31.274 21.230 1.00 74.68 158 SER B C 1
ATOM 2708 O O . SER B 1 128 ? 2.520 30.421 20.655 1.00 72.85 158 SER B O 1
ATOM 2711 N N . GLN B 1 129 ? 0.678 31.738 20.758 1.00 85.59 159 GLN B N 1
ATOM 2712 C CA . GLN B 1 129 ? 0.085 31.314 19.471 1.00 81.90 159 GLN B CA 1
ATOM 2713 C C . GLN B 1 129 ? 1.051 31.522 18.314 1.00 73.99 159 GLN B C 1
ATOM 2714 O O . GLN B 1 129 ? 1.191 30.637 17.476 1.00 72.66 159 GLN B O 1
ATOM 2720 N N . GLU B 1 130 ? 1.709 32.686 18.289 1.00 80.83 160 GLU B N 1
ATOM 2721 C CA . GLU B 1 130 ? 2.706 33.030 17.255 1.00 88.65 160 GLU B CA 1
ATOM 2722 C C . GLU B 1 130 ? 3.793 31.949 17.210 1.00 84.80 160 GLU B C 1
ATOM 2723 O O . GLU B 1 130 ? 4.128 31.467 16.135 1.00 91.16 160 GLU B O 1
ATOM 2729 N N . VAL B 1 131 ? 4.293 31.558 18.391 1.00 86.50 161 VAL B N 1
ATOM 2730 C CA . VAL B 1 131 ? 5.361 30.547 18.530 1.00 80.29 161 VAL B CA 1
ATOM 2731 C C . VAL B 1 131 ? 4.836 29.151 18.189 1.00 72.68 161 VAL B C 1
ATOM 2732 O O . VAL B 1 131 ? 5.544 28.374 17.552 1.00 71.47 161 VAL B O 1
ATOM 2736 N N . LEU B 1 132 ? 3.623 28.823 18.634 1.00 68.34 162 LEU B N 1
ATOM 2737 C CA . LEU B 1 132 ? 2.989 27.542 18.271 1.00 68.46 162 LEU B CA 1
ATOM 2738 C C . LEU B 1 132 ? 2.810 27.458 16.749 1.00 74.50 162 LEU B C 1
ATOM 2739 O O . LEU B 1 132 ? 3.051 26.405 16.158 1.00 61.67 162 LEU B O 1
ATOM 2744 N N . GLY B 1 133 ? 2.414 28.590 16.148 1.00 87.36 163 GLY B N 1
ATOM 2745 C CA . GLY B 1 133 ? 2.271 28.765 14.698 1.00 85.57 163 GLY B CA 1
ATOM 2746 C C . GLY B 1 133 ? 3.559 28.585 13.905 1.00 80.31 163 GLY B C 1
ATOM 2747 O O . GLY B 1 133 ? 3.506 28.214 12.744 1.00 76.72 163 GLY B O 1
ATOM 2756 N N . VAL B 1 135 ? 5.890 26.309 14.607 1.00 62.51 165 VAL B N 1
ATOM 2757 C CA . VAL B 1 135 ? 6.193 24.877 14.536 1.00 64.13 165 VAL B CA 1
ATOM 2758 C C . VAL B 1 135 ? 5.204 24.203 13.606 1.00 70.22 165 VAL B C 1
ATOM 2759 O O . VAL B 1 135 ? 4.033 24.032 13.948 1.00 84.94 165 VAL B O 1
ATOM 2763 N N . LYS B 1 136 ? 5.690 23.819 12.431 1.00 75.34 166 LYS B N 1
ATOM 2764 C CA . LYS B 1 136 ? 4.877 23.137 11.438 1.00 72.97 166 LYS B CA 1
ATOM 2765 C C . LYS B 1 136 ? 4.827 21.687 11.853 1.00 71.54 166 LYS B C 1
ATOM 2766 O O . LYS B 1 136 ? 5.802 21.156 12.404 1.00 67.22 166 LYS B O 1
ATOM 2772 N N . ARG B 1 137 ? 3.659 21.083 11.643 1.00 73.30 167 ARG B N 1
ATOM 2773 C CA . ARG B 1 137 ? 3.380 19.710 12.032 1.00 68.27 167 ARG B CA 1
ATOM 2774 C C . ARG B 1 137 ? 2.608 18.979 10.965 1.00 73.43 167 ARG B C 1
ATOM 2775 O O . ARG B 1 137 ? 1.977 19.591 10.100 1.00 71.86 167 ARG B O 1
ATOM 2783 N N . TRP B 1 138 ? 2.671 17.656 11.052 1.00 76.45 168 TRP B N 1
ATOM 2784 C CA . TRP B 1 138 ? 1.891 16.764 10.202 1.00 73.54 168 TRP B CA 1
ATOM 2785 C C . TRP B 1 138 ? 1.780 15.422 10.898 1.00 72.87 168 TRP B C 1
ATOM 2786 O O . TRP B 1 138 ? 2.759 14.951 11.500 1.00 63.08 168 TRP B O 1
ATOM 2797 N N . SER B 1 139 ? 0.590 14.825 10.803 1.00 76.50 169 SER B N 1
ATOM 2798 C CA . SER B 1 139 ? 0.340 13.483 11.313 1.00 78.02 169 SER B CA 1
ATOM 2799 C C . SER B 1 139 ? -0.560 12.695 10.362 1.00 76.70 169 SER B C 1
ATOM 2800 O O . SER B 1 139 ? -1.376 13.282 9.643 1.00 64.74 169 SER B O 1
ATOM 2803 N N . SER B 1 140 ? -0.396 11.366 10.396 1.00 71.58 170 SER B N 1
ATOM 2804 C CA . SER B 1 140 ? -1.232 10.439 9.632 1.00 73.68 170 SER B CA 1
ATOM 2805 C C . SER B 1 140 ? -2.658 10.329 10.232 1.00 76.09 170 SER B C 1
ATOM 2806 O O . SER B 1 140 ? -3.546 9.796 9.578 1.00 76.42 170 SER B O 1
ATOM 2809 N N . LEU B 1 141 ? -2.849 10.796 11.475 1.00 79.01 171 LEU B N 1
ATOM 2810 C CA . LEU B 1 141 ? -4.154 10.869 12.152 1.00 77.47 171 LEU B CA 1
ATOM 2811 C C . LEU B 1 141 ? -4.554 12.328 12.451 1.00 77.04 171 LEU B C 1
ATOM 2812 O O . LEU B 1 141 ? -5.365 12.581 13.347 1.00 69.80 171 LEU B O 1
ATOM 2817 N N . ALA B 1 142 ? -4.023 13.278 11.672 1.00 74.28 172 ALA B N 1
ATOM 2818 C CA . ALA B 1 142 ? -4.295 14.706 11.870 1.00 75.94 172 ALA B CA 1
ATOM 2819 C C . ALA B 1 142 ? -5.751 15.044 11.571 1.00 80.47 172 ALA B C 1
ATOM 2820 O O . ALA B 1 142 ? -6.425 14.311 10.836 1.00 76.60 172 ALA B O 1
ATOM 2822 N N . GLY B 1 143 ? -6.214 16.145 12.167 1.00 85.94 173 GLY B N 1
ATOM 2823 C CA . GLY B 1 143 ? -7.566 16.679 11.977 1.00 87.59 173 GLY B CA 1
ATOM 2824 C C . GLY B 1 143 ? -8.317 16.869 13.283 1.00 89.52 173 GLY B C 1
ATOM 2825 O O . GLY B 1 143 ? -7.710 17.183 14.313 1.00 80.79 173 GLY B O 1
ATOM 2826 N N . GLU B 1 144 ? -9.631 16.628 13.240 1.00 96.22 174 GLU B N 1
ATOM 2827 C CA . GLU B 1 144 ? -10.533 16.818 14.389 1.00 99.71 174 GLU B CA 1
ATOM 2828 C C . GLU B 1 144 ? -10.096 16.023 15.634 1.00 91.11 174 GLU B C 1
ATOM 2829 O O . GLU B 1 144 ? -9.489 14.945 15.491 1.00 78.02 174 GLU B O 1
ATOM 2835 N N . PRO B 1 145 ? -10.384 16.553 16.854 1.00 80.06 175 PRO B N 1
ATOM 2836 C CA . PRO B 1 145 ? -10.107 15.743 18.049 1.00 78.31 175 PRO B CA 1
ATOM 2837 C C . PRO B 1 145 ? -11.009 14.493 18.067 1.00 78.74 175 PRO B C 1
ATOM 2838 O O . PRO B 1 145 ? -12.116 14.546 17.507 1.00 77.12 175 PRO B O 1
ATOM 2842 N N . PHE B 1 146 ? -10.533 13.398 18.674 1.00 71.93 176 PHE B N 1
ATOM 2843 C CA . PHE B 1 146 ? -11.311 12.147 18.764 1.00 70.11 176 PHE B CA 1
ATOM 2844 C C . PHE B 1 146 ? -11.088 11.346 20.050 1.00 69.19 176 PHE B C 1
ATOM 2845 O O . PHE B 1 146 ? -9.972 11.292 20.571 1.00 66.05 176 PHE B O 1
ATOM 2853 N N . GLU B 1 147 ? -12.166 10.716 20.536 1.00 72.78 177 GLU B N 1
ATOM 2854 C CA . GLU B 1 147 ? -12.126 9.834 21.710 1.00 76.16 177 GLU B CA 1
ATOM 2855 C C . GLU B 1 147 ? -11.294 8.580 21.375 1.00 73.47 177 GLU B C 1
ATOM 2856 O O . GLU B 1 147 ? -11.148 8.224 20.198 1.00 71.28 177 GLU B O 1
ATOM 2862 N N . GLU B 1 148 ? -10.786 7.905 22.411 1.00 74.55 178 GLU B N 1
ATOM 2863 C CA . GLU B 1 148 ? -9.931 6.720 22.235 1.00 75.46 178 GLU B CA 1
ATOM 2864 C C . GLU B 1 148 ? -10.505 5.656 21.265 1.00 76.54 178 GLU B C 1
ATOM 2865 O O . GLU B 1 148 ? -11.675 5.302 21.372 1.00 72.62 178 GLU B O 1
ATOM 2871 N N . ARG B 1 149 ? -9.683 5.212 20.307 1.00 74.52 179 ARG B N 1
ATOM 2872 C CA . ARG B 1 149 ? -10.027 4.155 19.346 1.00 80.55 179 ARG B CA 1
ATOM 2873 C C . ARG B 1 149 ? -9.133 2.949 19.648 1.00 77.83 179 ARG B C 1
ATOM 2874 O O . ARG B 1 149 ? -7.902 3.012 19.473 1.00 66.48 179 ARG B O 1
ATOM 2882 N N . LEU B 1 150 ? -9.767 1.867 20.102 1.00 88.52 180 LEU B N 1
ATOM 2883 C CA . LEU B 1 150 ? -9.086 0.613 20.439 1.00 87.20 180 LEU B CA 1
ATOM 2884 C C . LEU B 1 150 ? -8.804 -0.155 19.155 1.00 85.72 180 LEU B C 1
ATOM 2885 O O . LEU B 1 150 ? -9.597 -0.103 18.213 1.00 83.69 180 LEU B O 1
ATOM 2890 N N . GLY B 1 151 ? -7.667 -0.851 19.136 1.00 84.79 181 GLY B N 1
ATOM 2891 C CA . GLY B 1 151 ? -7.202 -1.611 17.976 1.00 86.93 181 GLY B CA 1
ATOM 2892 C C . GLY B 1 151 ? -5.815 -1.153 17.545 1.00 82.74 181 GLY B C 1
ATOM 2893 O O . GLY B 1 151 ? -5.485 0.031 17.663 1.00 82.19 181 GLY B O 1
ATOM 2894 N N . GLU B 1 152 ? -5.014 -2.107 17.053 1.00 89.29 182 GLU B N 1
ATOM 2895 C CA . GLU B 1 152 ? -3.624 -1.893 16.614 1.00 87.88 182 GLU B CA 1
ATOM 2896 C C . GLU B 1 152 ? -3.634 -0.811 15.547 1.00 86.31 182 GLU B C 1
ATOM 2897 O O . GLU B 1 152 ? -4.414 -0.901 14.601 1.00 83.92 182 GLU B O 1
ATOM 2903 N N . CYS B 1 153 ? -2.822 0.230 15.741 1.00 79.88 183 CYS B N 1
ATOM 2904 C CA . CYS B 1 153 ? -2.772 1.367 14.828 1.00 77.76 183 CYS B CA 1
ATOM 2905 C C . CYS B 1 153 ? -1.346 1.866 14.605 1.00 75.59 183 CYS B C 1
ATOM 2906 O O . CYS B 1 153 ? -0.645 2.177 15.582 1.00 71.98 183 CYS B O 1
ATOM 2909 N N . SER B 1 154 ? -0.945 1.955 13.330 1.00 72.61 184 SER B N 1
ATOM 2910 C CA . SER B 1 154 ? 0.359 2.500 12.934 1.00 74.92 184 SER B CA 1
ATOM 2911 C C . SER B 1 154 ? 0.178 3.965 12.541 1.00 71.44 184 SER B C 1
ATOM 2912 O O . SER B 1 154 ? -0.627 4.270 11.668 1.00 68.66 184 SER B O 1
ATOM 2915 N N . TRP B 1 155 ? 0.883 4.876 13.208 1.00 73.17 185 TRP B N 1
ATOM 2916 C CA . TRP B 1 155 ? 0.817 6.304 12.853 1.00 72.20 185 TRP B CA 1
ATOM 2917 C C . TRP B 1 155 ? 2.185 6.925 12.850 1.00 69.58 185 TRP B C 1
ATOM 2918 O O . TRP B 1 155 ? 3.135 6.365 13.412 1.00 71.38 185 TRP B O 1
ATOM 2929 N N . GLU B 1 156 ? 2.272 8.070 12.180 1.00 66.36 186 GLU B N 1
ATOM 2930 C CA . GLU B 1 156 ? 3.515 8.820 12.062 1.00 67.40 186 GLU B CA 1
ATOM 2931 C C . GLU B 1 156 ? 3.230 10.277 12.326 1.00 62.49 186 GLU B C 1
ATOM 2932 O O . GLU B 1 156 ? 2.107 10.739 12.094 1.00 58.41 186 GLU B O 1
ATOM 2938 N N . LEU B 1 157 ? 4.254 10.982 12.800 1.00 58.08 187 LEU B N 1
ATOM 2939 C CA . LEU B 1 157 ? 4.147 12.389 13.134 1.00 61.00 187 LEU B CA 1
ATOM 2940 C C . LEU B 1 157 ? 5.459 13.122 12.901 1.00 64.68 187 LEU B C 1
ATOM 2941 O O . LEU B 1 157 ? 6.541 12.579 13.156 1.00 65.27 187 LEU B O 1
ATOM 2946 N N . VAL B 1 158 ? 5.335 14.373 12.461 1.00 63.80 188 VAL B N 1
ATOM 2947 C CA . VAL B 1 158 ? 6.468 15.219 12.125 1.00 67.34 188 VAL B CA 1
ATOM 2948 C C . VAL B 1 158 ? 6.349 16.571 12.785 1.00 66.04 188 VAL B C 1
ATOM 2949 O O . VAL B 1 158 ? 5.242 17.124 12.850 1.00 59.57 188 VAL B O 1
ATOM 2961 N N . VAL B 1 160 ? 8.527 20.341 12.554 1.00 56.08 190 VAL B N 1
ATOM 2962 C CA . VAL B 1 160 ? 9.541 21.183 11.946 1.00 56.34 190 VAL B CA 1
ATOM 2963 C C . VAL B 1 160 ? 9.662 22.342 12.930 1.00 57.14 190 VAL B C 1
ATOM 2964 O O . VAL B 1 160 ? 8.782 23.200 12.981 1.00 59.33 190 VAL B O 1
ATOM 2968 N N . ILE B 1 161 ? 10.744 22.356 13.706 1.00 53.80 191 ILE B N 1
ATOM 2969 C CA . ILE B 1 161 ? 10.953 23.350 14.757 1.00 54.92 191 ILE B CA 1
ATOM 2970 C C . ILE B 1 161 ? 11.934 24.450 14.309 1.00 54.85 191 ILE B C 1
ATOM 2971 O O . ILE B 1 161 ? 13.149 24.202 14.282 1.00 48.74 191 ILE B O 1
ATOM 2976 N N . PRO B 1 162 ? 11.423 25.668 13.980 1.00 57.51 192 PRO B N 1
ATOM 2977 C CA . PRO B 1 162 ? 12.367 26.722 13.597 1.00 59.92 192 PRO B CA 1
ATOM 2978 C C . PRO B 1 162 ? 13.175 27.205 14.788 1.00 61.54 192 PRO B C 1
ATOM 2979 O O . PRO B 1 162 ? 12.706 27.156 15.918 1.00 60.50 192 PRO B O 1
ATOM 2983 N N . VAL B 1 163 ? 14.382 27.680 14.514 1.00 68.82 193 VAL B N 1
ATOM 2984 C CA . VAL B 1 163 ? 15.304 28.181 15.537 1.00 66.81 193 VAL B CA 1
ATOM 2985 C C . VAL B 1 163 ? 14.647 29.324 16.374 1.00 67.70 193 VAL B C 1
ATOM 2986 O O . VAL B 1 163 ? 14.894 29.444 17.580 1.00 63.97 193 VAL B O 1
ATOM 2990 N N . SER B 1 164 ? 13.778 30.114 15.728 1.00 74.16 194 SER B N 1
ATOM 2991 C CA . SER B 1 164 ? 12.983 31.167 16.387 1.00 73.00 194 SER B CA 1
ATOM 2992 C C . SER B 1 164 ? 11.981 30.646 17.419 1.00 66.73 194 SER B C 1
ATOM 2993 O O . SER B 1 164 ? 11.568 31.406 18.287 1.00 71.02 194 SER B O 1
ATOM 2996 N N . ALA B 1 165 ? 11.575 29.380 17.321 1.00 62.58 195 ALA B N 1
ATOM 2997 C CA . ALA B 1 165 ? 10.671 28.779 18.317 1.00 59.58 195 ALA B CA 1
ATOM 2998 C C . ALA B 1 165 ? 11.313 28.586 19.697 1.00 61.94 195 ALA B C 1
ATOM 2999 O O . ALA B 1 165 ? 10.596 28.295 20.649 1.00 57.50 195 ALA B O 1
ATOM 3001 N N . PHE B 1 166 ? 12.642 28.711 19.821 1.00 59.84 196 PHE B N 1
ATOM 3002 C CA . PHE B 1 166 ? 13.305 28.727 21.132 1.00 58.67 196 PHE B CA 1
ATOM 3003 C C . PHE B 1 166 ? 13.069 30.158 21.657 1.00 63.86 196 PHE B C 1
ATOM 3004 O O . PHE B 1 166 ? 13.994 30.984 21.769 1.00 57.21 196 PHE B O 1
ATOM 3012 N N . PHE B 1 167 ? 11.815 30.386 22.054 1.00 63.71 197 PHE B N 1
ATOM 3013 C CA . PHE B 1 167 ? 11.274 31.715 22.390 1.00 59.40 197 PHE B CA 1
ATOM 3014 C C . PHE B 1 167 ? 11.900 32.500 23.543 1.00 60.36 197 PHE B C 1
ATOM 3015 O O . PHE B 1 167 ? 11.657 33.701 23.645 1.00 62.29 197 PHE B O 1
ATOM 3023 N N . GLN B 1 168 ? 12.694 31.839 24.386 1.00 63.82 198 GLN B N 1
ATOM 3024 C CA . GLN B 1 168 ? 13.456 32.517 25.449 1.00 66.76 198 GLN B CA 1
ATOM 3025 C C . GLN B 1 168 ? 14.937 32.755 25.080 1.00 63.82 198 GLN B C 1
ATOM 3026 O O . GLN B 1 168 ? 15.706 33.149 25.934 1.00 63.92 198 GLN B O 1
ATOM 3032 N N . HIS B 1 169 ? 15.337 32.497 23.834 1.00 64.15 199 HIS B N 1
ATOM 3033 C CA . HIS B 1 169 ? 16.729 32.647 23.389 1.00 70.18 199 HIS B CA 1
ATOM 3034 C C . HIS B 1 169 ? 16.796 33.344 22.033 1.00 77.87 199 HIS B C 1
ATOM 3035 O O . HIS B 1 169 ? 15.783 33.493 21.349 1.00 80.46 199 HIS B O 1
ATOM 3042 N N . SER B 1 170 ? 18.004 33.773 21.673 1.00 89.19 200 SER B N 1
ATOM 3043 C CA . SER B 1 170 ? 18.298 34.379 20.377 1.00 93.19 200 SER B CA 1
ATOM 3044 C C . SER B 1 170 ? 19.232 33.417 19.667 1.00 92.17 200 SER B C 1
ATOM 3045 O O . SER B 1 170 ? 20.398 33.726 19.430 1.00 97.88 200 SER B O 1
ATOM 3048 N N . VAL B 1 171 ? 18.709 32.233 19.353 1.00 91.08 201 VAL B N 1
ATOM 3049 C CA . VAL B 1 171 ? 19.489 31.200 18.668 1.00 94.61 201 VAL B CA 1
ATOM 3050 C C . VAL B 1 171 ? 19.459 31.584 17.185 1.00 94.00 201 VAL B C 1
ATOM 3051 O O . VAL B 1 171 ? 18.377 31.753 16.606 1.00 84.36 201 VAL B O 1
ATOM 3055 N N . GLY B 1 172 ? 20.648 31.742 16.598 1.00 92.21 202 GLY B N 1
ATOM 3056 C CA . GLY B 1 172 ? 20.797 32.165 15.214 1.00 93.68 202 GLY B CA 1
ATOM 3057 C C . GLY B 1 172 ? 20.730 31.038 14.203 1.00 90.34 202 GLY B C 1
ATOM 3058 O O . GLY B 1 172 ? 19.822 31.004 13.365 1.00 90.39 202 GLY B O 1
ATOM 3059 N N . SER B 1 173 ? 21.706 30.132 14.282 1.00 87.81 203 SER B N 1
ATOM 3060 C CA . SER B 1 173 ? 21.860 29.020 13.336 1.00 84.07 203 SER B CA 1
ATOM 3061 C C . SER B 1 173 ? 22.315 27.744 14.032 1.00 84.78 203 SER B C 1
ATOM 3062 O O . SER B 1 173 ? 23.205 27.781 14.876 1.00 98.85 203 SER B O 1
ATOM 3065 N N . LEU B 1 174 ? 21.752 26.617 13.613 1.00 77.16 204 LEU B N 1
ATOM 3066 C CA . LEU B 1 174 ? 22.052 25.305 14.200 1.00 78.62 204 LEU B CA 1
ATOM 3067 C C . LEU B 1 174 ? 23.396 24.692 13.782 1.00 85.89 204 LEU B C 1
ATOM 3068 O O . LEU B 1 174 ? 23.858 23.743 14.440 1.00 85.25 204 LEU B O 1
ATOM 3073 N N . ASP B 1 175 ? 24.001 25.216 12.703 1.00 91.62 205 ASP B N 1
ATOM 3074 C CA . ASP B 1 175 ? 25.272 24.715 12.142 1.00 89.29 205 ASP B CA 1
ATOM 3075 C C . ASP B 1 175 ? 26.388 24.537 13.184 1.00 91.84 205 ASP B C 1
ATOM 3076 O O . ASP B 1 175 ? 26.831 25.514 13.796 1.00 82.35 205 ASP B O 1
ATOM 3081 N N . GLY B 1 176 ? 26.781 23.278 13.418 1.00 92.92 206 GLY B N 1
ATOM 3082 C CA . GLY B 1 176 ? 27.870 22.947 14.338 1.00 92.45 206 GLY B CA 1
ATOM 3083 C C . GLY B 1 176 ? 27.625 23.069 15.833 1.00 94.35 206 GLY B C 1
ATOM 3084 O O . GLY B 1 176 ? 28.574 22.936 16.599 1.00 91.64 206 GLY B O 1
ATOM 3085 N N . LYS B 1 177 ? 26.386 23.332 16.2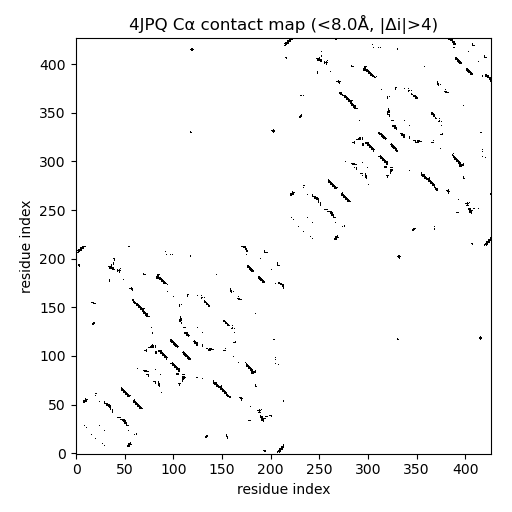64 1.00 97.15 207 LYS B N 1
ATOM 3086 C CA . LYS B 1 177 ? 26.083 23.437 17.704 1.00 96.52 207 LYS B CA 1
ATOM 3087 C C . LYS B 1 177 ? 25.943 22.055 18.331 1.00 99.16 207 LYS B C 1
ATOM 3088 O O . LYS B 1 177 ? 25.719 21.070 17.635 1.00 94.88 207 LYS B O 1
ATOM 3094 N N . THR 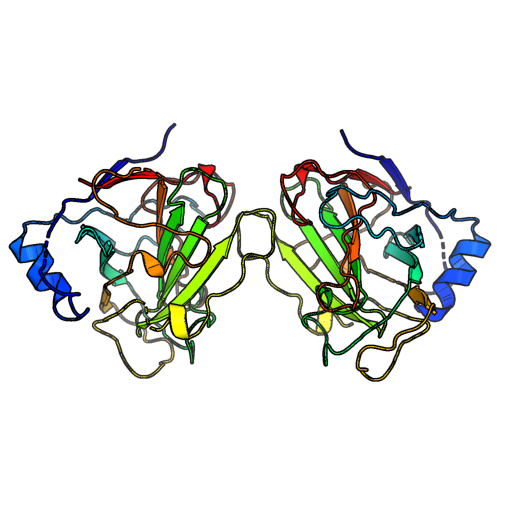B 1 178 ? 26.135 21.996 19.646 1.00 103.57 208 THR B N 1
ATOM 3095 C CA . THR B 1 178 ? 25.953 20.769 20.432 1.00 93.77 208 THR B CA 1
ATOM 3096 C C . THR B 1 178 ? 24.889 21.102 21.475 1.00 90.06 208 THR B C 1
ATOM 3097 O O . THR B 1 178 ? 25.097 21.987 22.302 1.00 76.61 208 THR B O 1
ATOM 3109 N N . LYS B 1 180 ? 21.668 19.433 24.192 1.00 82.08 210 LYS B N 1
ATOM 3110 C CA . LYS B 1 180 ? 21.319 18.282 25.034 1.00 78.72 210 LYS B CA 1
ATOM 3111 C C . LYS B 1 180 ? 19.803 18.092 25.035 1.00 65.52 210 LYS B C 1
ATOM 3112 O O . LYS B 1 180 ? 19.062 19.062 25.104 1.00 71.43 210 LYS B O 1
ATOM 3118 N N . GLY B 1 181 ? 19.346 16.852 24.920 1.00 59.66 211 GLY B N 1
ATOM 3119 C CA . GLY B 1 181 ? 17.914 16.568 24.900 1.00 60.67 211 GLY B CA 1
ATOM 3120 C C . GLY B 1 181 ? 17.524 15.103 25.045 1.00 56.25 211 GLY B C 1
ATOM 3121 O O . GLY B 1 181 ? 18.367 14.245 25.274 1.00 60.59 211 GLY B O 1
ATOM 3122 N N . ASN B 1 182 ? 16.232 14.838 24.924 1.00 51.33 212 ASN B N 1
ATOM 3123 C CA . ASN B 1 182 ? 15.693 13.477 24.995 1.00 58.33 212 ASN B CA 1
ATOM 3124 C C . ASN B 1 182 ? 14.352 13.419 24.234 1.00 60.92 212 ASN B C 1
ATOM 3125 O O . ASN B 1 182 ? 13.744 14.466 23.910 1.00 59.33 212 ASN B O 1
ATOM 3130 N N . PHE B 1 183 ? 13.912 12.201 23.937 1.00 60.18 213 PHE B N 1
ATOM 3131 C CA . PHE B 1 183 ? 12.677 11.953 23.167 1.00 64.20 213 PHE B CA 1
ATOM 3132 C C . PHE B 1 183 ? 11.808 10.984 23.959 1.00 61.26 213 PHE B C 1
ATOM 3133 O O . PHE B 1 183 ? 12.338 10.029 24.534 1.00 55.17 213 PHE B O 1
ATOM 3141 N N . TYR B 1 184 ? 10.494 11.228 23.991 1.00 62.83 214 TYR B N 1
ATOM 3142 C CA . TYR B 1 184 ? 9.572 10.373 24.743 1.00 72.12 214 TYR B CA 1
ATOM 3143 C C . TYR B 1 184 ? 8.249 10.024 24.039 1.00 70.73 214 TYR B C 1
ATOM 3144 O O . TYR B 1 184 ? 7.815 10.703 23.109 1.00 61.70 214 TYR B O 1
ATOM 3153 N N . LYS B 1 185 ? 7.650 8.933 24.524 1.00 72.00 215 LYS B N 1
ATOM 3154 C CA . LYS B 1 185 ? 6.345 8.422 24.107 1.00 71.43 215 LYS B CA 1
ATOM 3155 C C . LYS B 1 185 ? 5.544 8.164 25.370 1.00 63.96 215 LYS B C 1
ATOM 3156 O O . LYS B 1 185 ? 6.076 7.613 26.342 1.00 64.64 215 LYS B O 1
ATOM 3162 N N . CYS B 1 186 ? 4.261 8.502 25.327 1.00 62.70 216 CYS B N 1
ATOM 3163 C CA . CYS B 1 186 ? 3.368 8.267 26.455 1.00 63.62 216 CYS B CA 1
ATOM 3164 C C . CYS B 1 186 ? 1.892 8.406 26.057 1.00 60.65 216 CYS B C 1
ATOM 3165 O O . CYS B 1 186 ? 1.571 8.624 24.886 1.00 57.09 216 CYS B O 1
ATOM 3168 N N . GLY B 1 187 ? 1.015 8.213 27.040 1.00 64.57 217 GLY B N 1
ATOM 3169 C CA . GLY B 1 187 ? -0.416 8.385 26.881 1.00 63.21 217 GLY B CA 1
ATOM 3170 C C . GLY B 1 187 ? -1.074 8.071 28.202 1.00 70.06 217 GLY B C 1
ATOM 3171 O O . GLY B 1 187 ? -1.580 6.965 28.387 1.00 95.37 217 GLY B O 1
ATOM 3172 N N . ASP B 1 188 ? -1.081 9.057 29.102 1.00 70.66 218 ASP B N 1
ATOM 3173 C CA . ASP B 1 188 ? -1.624 8.890 30.470 1.00 76.20 218 ASP B CA 1
ATOM 3174 C C . ASP B 1 188 ? -3.070 8.336 30.550 1.00 68.55 218 ASP B C 1
ATOM 3175 O O . ASP B 1 188 ? -3.328 7.478 31.394 1.00 63.54 218 ASP B O 1
ATOM 3180 N N . LYS B 1 189 ? -3.968 8.783 29.660 1.00 62.30 219 LYS B N 1
ATOM 3181 C CA . LYS B 1 189 ? -5.385 8.339 29.643 1.00 64.57 219 LYS B CA 1
ATOM 3182 C C . LYS B 1 189 ? -5.748 7.261 28.594 1.00 68.03 219 LYS B C 1
ATOM 3183 O O . LYS B 1 189 ? -6.941 6.978 28.355 1.00 62.17 219 LYS B O 1
ATOM 3189 N N . LEU B 1 190 ? -4.723 6.625 28.014 1.00 67.66 220 LEU B N 1
ATOM 3190 C CA . LEU B 1 190 ? -4.921 5.484 27.098 1.00 68.73 220 LEU B CA 1
ATOM 3191 C C . LEU B 1 190 ? -5.287 4.235 27.899 1.00 63.66 220 LEU B C 1
ATOM 3192 O O . LEU B 1 190 ? -5.139 4.218 29.118 1.00 56.17 220 LEU B O 1
ATOM 3197 N N . GLN B 1 191 ? -5.759 3.199 27.203 1.00 72.54 221 GLN B N 1
ATOM 3198 C CA . GLN B 1 191 ? -6.147 1.913 27.829 1.00 79.65 221 GLN B CA 1
ATOM 3199 C C . GLN B 1 191 ? -4.986 1.298 28.620 1.00 77.36 221 GLN B C 1
ATOM 3200 O O . GLN B 1 191 ? -5.200 0.770 29.712 1.00 89.45 221 GLN B O 1
ATOM 3206 N N . THR B 1 192 ? -3.784 1.351 28.039 1.00 71.05 222 THR B N 1
ATOM 3207 C CA . THR B 1 192 ? -2.558 0.863 28.674 1.00 70.30 222 THR B CA 1
ATOM 3208 C C . THR B 1 192 ? -1.569 2.036 28.692 1.00 68.77 222 THR B C 1
ATOM 3209 O O . THR B 1 192 ? -0.829 2.243 27.714 1.00 63.18 222 THR B O 1
ATOM 3213 N N . PRO B 1 193 ? -1.581 2.849 29.782 1.00 72.90 223 PRO B N 1
ATOM 3214 C CA . PRO B 1 193 ? -0.601 3.949 29.848 1.00 71.72 223 PRO B CA 1
ATOM 3215 C C . PRO B 1 193 ? 0.820 3.392 29.903 1.00 74.89 223 PRO B C 1
ATOM 3216 O O . PRO B 1 193 ? 1.028 2.262 30.376 1.00 79.15 223 PRO B O 1
ATOM 3220 N N . HIS B 1 194 ? 1.761 4.174 29.390 1.00 74.16 224 HIS B N 1
ATOM 3221 C CA . HIS B 1 194 ? 3.155 3.751 29.281 1.00 80.97 224 HIS B CA 1
ATOM 3222 C C . HIS B 1 194 ? 4.087 4.943 29.227 1.00 86.42 224 HIS B C 1
ATOM 3223 O O . HIS B 1 194 ? 3.637 6.075 28.983 1.00 79.99 224 HIS B O 1
ATOM 3230 N N . PHE B 1 195 ? 5.374 4.677 29.464 1.00 86.78 225 PHE B N 1
ATOM 3231 C CA . PHE B 1 195 ? 6.403 5.720 29.519 1.00 80.43 225 PHE B CA 1
ATOM 3232 C C . PHE B 1 195 ? 7.715 5.212 28.963 1.00 80.14 225 PHE B C 1
ATOM 3233 O O . PHE B 1 195 ? 8.365 4.364 29.570 1.00 82.70 225 PHE B O 1
ATOM 3241 N N . LEU B 1 196 ? 8.072 5.737 27.789 1.00 76.81 226 LEU B N 1
ATOM 3242 C CA . LEU B 1 196 ? 9.270 5.353 27.038 1.00 75.94 226 LEU B CA 1
ATOM 3243 C C . LEU B 1 196 ? 10.176 6.548 26.780 1.00 66.26 226 LEU B C 1
ATOM 3244 O O . LEU B 1 196 ? 9.692 7.651 26.546 1.00 59.03 226 LEU B O 1
ATOM 3249 N N . SER B 1 197 ? 11.485 6.305 26.810 1.00 72.31 227 SER B N 1
ATOM 3250 C CA . SER B 1 197 ? 12.503 7.334 26.519 1.00 71.64 227 SER B CA 1
ATOM 3251 C C . SER B 1 197 ? 13.596 6.809 25.560 1.00 69.16 227 SER B C 1
ATOM 3252 O O . SER B 1 197 ? 13.749 5.589 25.378 1.00 72.26 227 SER B O 1
ATOM 3255 N N . TRP B 1 198 ? 14.336 7.750 24.972 1.00 64.70 228 TRP B N 1
ATOM 3256 C CA . TRP B 1 198 ? 15.449 7.445 24.080 1.00 75.78 228 TRP B CA 1
ATOM 3257 C C . TRP B 1 198 ? 16.687 7.160 24.931 1.00 76.72 228 TRP B C 1
ATOM 3258 O O . TRP B 1 198 ? 17.221 6.037 24.892 1.00 73.78 228 TRP B O 1
ATOM 3269 N N . SER B 1 199 ? 17.144 8.179 25.669 1.00 71.33 229 SER B N 1
ATOM 3270 C CA . SER B 1 199 ? 18.284 8.033 26.574 1.00 71.83 229 SER B CA 1
ATOM 3271 C C . SER B 1 199 ? 17.668 7.646 27.935 1.00 72.94 229 SER B C 1
ATOM 3272 O O . SER B 1 199 ? 16.580 8.158 28.267 1.00 57.19 229 SER B O 1
ATOM 3275 N N . PRO B 1 200 ? 18.336 6.743 28.712 1.00 72.51 230 PRO B N 1
ATOM 3276 C CA . PRO B 1 200 ? 17.750 6.291 29.988 1.00 73.19 230 PRO B CA 1
ATOM 3277 C C . PRO B 1 200 ? 17.674 7.313 31.130 1.00 71.36 230 PRO B C 1
ATOM 3278 O O . PRO B 1 200 ? 18.450 8.276 31.162 1.00 73.85 230 PRO B O 1
ATOM 3282 N N . ILE B 1 201 ? 16.734 7.062 32.042 1.00 66.11 231 ILE B N 1
ATOM 3283 C CA . ILE B 1 201 ? 16.435 7.904 33.206 1.00 74.35 231 ILE B CA 1
ATOM 3284 C C . ILE B 1 201 ? 16.435 6.999 34.434 1.00 72.33 231 ILE B C 1
ATOM 3285 O O . ILE B 1 201 ? 15.798 5.949 34.421 1.00 78.39 231 ILE B O 1
ATOM 3290 N N . GLY B 1 202 ? 17.095 7.456 35.496 1.00 74.64 232 GLY B N 1
ATOM 3291 C CA . GLY B 1 202 ? 17.240 6.700 36.748 1.00 82.88 232 GLY B CA 1
ATOM 3292 C C . GLY B 1 202 ? 16.518 7.273 37.954 1.00 78.72 232 GLY B C 1
ATOM 3293 O O . GLY B 1 202 ? 16.995 7.119 39.074 1.00 77.58 232 GLY B O 1
ATOM 3294 N N . LEU B 1 203 ? 15.385 7.940 37.732 1.00 75.20 233 LEU B N 1
ATOM 3295 C CA . LEU B 1 203 ? 14.582 8.509 38.819 1.00 74.66 233 LEU B CA 1
ATOM 3296 C C . LEU B 1 203 ? 13.635 7.414 39.271 1.00 77.75 233 LEU B C 1
ATOM 3297 O O . LEU B 1 203 ? 13.289 6.533 38.473 1.00 70.08 233 LEU B O 1
ATOM 3302 N N . GLU B 1 204 ? 13.241 7.466 40.547 1.00 85.32 234 GLU B N 1
ATOM 3303 C CA . GLU B 1 204 ? 12.363 6.448 41.182 1.00 100.10 234 GLU B CA 1
ATOM 3304 C C . GLU B 1 204 ? 11.039 6.115 40.462 1.00 90.14 234 GLU B C 1
ATOM 3305 O O . GLU B 1 204 ? 10.510 5.008 40.616 1.00 87.18 234 GLU B O 1
ATOM 3311 N N . ARG B 1 205 ? 10.499 7.075 39.713 1.00 89.23 235 ARG B N 1
ATOM 3312 C CA . ARG B 1 205 ? 9.194 6.917 39.027 1.00 86.61 235 ARG B CA 1
ATOM 3313 C C . ARG B 1 205 ? 9.120 7.799 37.755 1.00 73.67 235 ARG B C 1
ATOM 3314 O O . ARG B 1 205 ? 10.056 8.569 37.514 1.00 66.75 235 ARG B O 1
ATOM 3322 N N . PRO B 1 206 ? 8.062 7.644 36.905 1.00 75.63 236 PRO B N 1
ATOM 3323 C CA . PRO B 1 206 ? 7.979 8.397 35.629 1.00 71.07 236 PRO B CA 1
ATOM 3324 C C . PRO B 1 206 ? 8.009 9.928 35.758 1.00 70.02 236 PRO B C 1
ATOM 3325 O O . PRO B 1 206 ? 7.048 10.552 36.221 1.00 81.52 236 PRO B O 1
ATOM 3337 N N . PHE B 1 208 ? 9.794 13.107 33.347 1.00 65.96 238 PHE B N 1
ATOM 3338 C CA . PHE B 1 208 ? 10.498 13.455 32.094 1.00 65.11 238 PHE B CA 1
ATOM 3339 C C . PHE B 1 208 ? 11.257 14.790 32.134 1.00 63.63 238 PHE B C 1
ATOM 3340 O O . PHE B 1 208 ? 12.126 14.996 31.286 1.00 66.76 238 PHE B O 1
ATOM 3348 N N . HIS B 1 209 ? 10.932 15.693 33.071 1.00 67.89 239 HIS B N 1
ATOM 3349 C CA . HIS B 1 209 ? 11.577 17.037 33.159 1.00 57.02 239 HIS B CA 1
ATOM 3350 C C . HIS B 1 209 ? 12.921 16.992 33.927 1.00 59.52 239 HIS B C 1
ATOM 3351 O O . HIS B 1 209 ? 13.120 17.707 34.904 1.00 53.32 239 HIS B O 1
ATOM 3358 N N . CYS B 1 210 ? 13.859 16.198 33.402 1.00 62.00 240 CYS B N 1
ATOM 3359 C CA . CYS B 1 210 ? 15.130 15.892 34.058 1.00 69.58 240 CYS B CA 1
ATOM 3360 C C . CYS B 1 210 ? 16.347 16.084 33.151 1.00 65.71 240 CYS B C 1
ATOM 3361 O O . CYS B 1 210 ? 16.827 15.111 32.543 1.00 68.13 240 CYS B O 1
ATOM 3364 N N . PRO B 1 211 ? 16.857 17.338 33.057 1.00 72.23 241 PRO B N 1
ATOM 3365 C CA . PRO B 1 211 ? 18.038 17.679 32.227 1.00 76.11 241 PRO B CA 1
ATOM 3366 C C . PRO B 1 211 ? 19.301 16.881 32.505 1.00 71.53 241 PRO B C 1
ATOM 3367 O O . PRO B 1 211 ? 20.110 16.721 31.590 1.00 70.15 241 PRO B O 1
ATOM 3371 N N . ALA B 1 212 ? 19.465 16.406 33.743 1.00 71.97 242 ALA B N 1
ATOM 3372 C CA . ALA B 1 212 ? 20.603 15.538 34.112 1.00 79.33 242 ALA B CA 1
ATOM 3373 C C . ALA B 1 212 ? 20.673 14.257 33.266 1.00 77.07 242 ALA B C 1
ATOM 3374 O O . ALA B 1 212 ? 21.776 13.814 32.938 1.00 66.71 242 ALA B O 1
ATOM 3376 N N . PHE B 1 213 ? 19.501 13.708 32.897 1.00 74.85 243 PHE B N 1
ATOM 3377 C CA . PHE B 1 213 ? 19.385 12.479 32.084 1.00 72.88 243 PHE B CA 1
ATOM 3378 C C . PHE B 1 213 ? 19.254 12.671 30.552 1.00 74.69 243 PHE B C 1
ATOM 3379 O O . PHE B 1 213 ? 19.155 11.668 29.828 1.00 73.91 243 PHE B O 1
ATOM 3387 N N . PHE B 1 214 ? 19.310 13.919 30.059 1.00 74.28 244 PHE B N 1
ATOM 3388 C CA . PHE B 1 214 ? 19.311 14.170 28.612 1.00 77.86 244 PHE B CA 1
ATOM 3389 C C . PHE B 1 214 ? 20.566 13.609 27.955 1.00 88.37 244 PHE B C 1
ATOM 3390 O O . PHE B 1 214 ? 21.650 13.596 28.556 1.00 87.12 244 PHE B O 1
ATOM 3398 N N . GLY B 1 215 ? 20.401 13.201 26.698 1.00 96.94 245 GLY B N 1
ATOM 3399 C CA . GLY B 1 215 ? 21.492 12.721 25.855 1.00 99.21 245 GLY B CA 1
ATOM 3400 C C . GLY B 1 215 ? 22.093 13.918 25.138 1.00 91.93 245 GLY B C 1
ATOM 3401 O O . GLY B 1 215 ? 21.650 15.056 25.356 1.00 73.86 245 GLY B O 1
ATOM 3402 N N . THR B 1 216 ? 23.089 13.652 24.282 1.00 95.21 246 THR B N 1
ATOM 3403 C CA . THR B 1 216 ? 23.815 14.690 23.520 1.00 90.44 246 THR B CA 1
ATOM 3404 C C . THR B 1 216 ? 23.390 14.672 22.048 1.00 80.81 246 THR B C 1
ATOM 3405 O O . THR B 1 216 ? 23.220 13.601 21.466 1.00 74.03 246 THR B O 1
ATOM 3409 N N . LEU B 1 217 ? 23.225 15.873 21.476 1.00 81.47 247 LEU B N 1
ATOM 3410 C CA . LEU B 1 217 ? 22.808 16.082 20.087 1.00 79.33 247 LEU B CA 1
ATOM 3411 C C . LEU B 1 217 ? 23.846 16.952 19.370 1.00 84.71 247 LEU B C 1
ATOM 3412 O O . LEU B 1 217 ? 23.925 18.159 19.609 1.00 80.35 247 LEU B O 1
ATOM 3417 N N . SER B 1 218 ? 24.648 16.312 18.515 1.00 92.91 248 SER B N 1
ATOM 3418 C CA . SER B 1 218 ? 25.716 16.969 17.749 1.00 90.57 248 SER B CA 1
ATOM 3419 C C . SER B 1 218 ? 25.229 17.337 16.341 1.00 84.79 248 SER B C 1
ATOM 3420 O O . SER B 1 218 ? 25.123 16.466 15.468 1.00 81.95 248 SER B O 1
ATOM 3423 N N . PHE B 1 219 ? 24.914 18.623 16.148 1.00 81.81 249 PHE B N 1
ATOM 3424 C CA . PHE B 1 219 ? 24.460 19.161 14.858 1.00 86.94 249 PHE B CA 1
ATOM 3425 C C . PHE B 1 219 ? 25.660 19.382 13.927 1.00 92.16 249 PHE B C 1
ATOM 3426 O O . PHE B 1 219 ? 26.657 19.991 14.334 1.00 98.15 249 PHE B O 1
ATOM 3434 N N . GLU B 1 220 ? 25.541 18.894 12.687 1.00 87.68 250 GLU B N 1
ATOM 3435 C CA . GLU B 1 220 ? 26.591 18.993 11.665 1.00 91.07 250 GLU B CA 1
ATOM 3436 C C . GLU B 1 220 ? 26.862 20.453 11.246 1.00 93.30 250 GLU B C 1
ATOM 3437 O O . GLU B 1 220 ? 25.993 21.333 11.258 1.00 87.65 250 GLU B O 1
#

Sequence (427 aa):
QSGKSLSVKKVCTASPEGEEAVPSLLDGNGIEFQPLDVVNWKDYPYKPEVSFRIAHTGREILLHYKVKEASVRAVASGDNGRVWEDACVEFFVSPEGDDRYYNFECNCAGRLLIQGGAVNERRPTASQEVLGVKRWSSLAGEPFEERLGECSWELVVIPVSAFFQHSVGSLDGKTKGNFYKCGDKLQTPHFLSWSPIGLEERPFHCPAFFGTLSFESGKSLSVKKVCTASPEGEAVPSLLDGNGIEFQPLDVVNWKDYPYKPEVSFRIAHTGREILLHYKVKEASVRAVASGDNGRVWEDACVEFFVSPEGDDRYYNFECNCAGRLLIQGGAVNERRPTASQEVLGVKRWSSLAGEPFEERLGECSWELVVIPVSAFFQHSVGSLDGKTKGNFYKCGDKLQTPHFLSWSPIGLERPFHCPAFFGTLSFE

B-factor: mean 69.3, std 19.13, range [33.69, 182.09]

Nearest PDB structures (foldseek):
  4jpq-assembly2_B  TM=1.001E+00  e=5.353E-43  Bacteroides uniformis ATCC 8492
  5o0s-assembly1_A  TM=1.908E-01  e=8.799E-01  Thermoanaerobacterium xylanolyticum LX-11
  7dkv-assembly1_A  TM=2.302E-01  e=2.711E+00  Thermoanaerobacterium xylanolyticum LX-11
  8i5u-assembly1_A  TM=2.389E-01  e=3.018E+00  Thermoanaerobacterium xylanolyticum LX-11
  7w2s-assembly1_A  TM=2.382E-01  e=4.633E+00  Thermoanaerobacterium xylanolyticum LX-11